Protein AF-A0A821PPP3-F1 (afdb_monomer)

Secondary structure (DSSP, 8-state):
-PPPEEEEEE-SSEEEEEEEETTEEEEPP-TTS-S-EE--EEE-SS-EEETHHHHHTTTTSGGGEE--GGGGTT--TT-HHHHHHTTT-SSEEEEETTEEEEEEEETTEEEEE-HHHHHHHHHHHHHHHHHHHHSS---EEEEEE-TT--HHHHHHHHHHHHHTT-EEEEEEEHHHHHHTTT-SS----------TT-SHHHHHHHHHHHHHHHHHHHTHHHHHHHHHHHHHHHHHHT--GGG----B--SGGGG-HHHHHHHHHHTTTPPPBPPS-HHHHHHHHHHHHHHHHTT---TTTTT--------HHHHHHHHHHHHHHHHHHHHHHHHHHHHHHHHHHTT--HHHHHHHHHHHHHHHT-SS--HHHHHHHHHHHHHHHHHHHHHHHHHHHHHHHHHHHHHHHHS--

Solvent-accessible surface area (backbone atoms only — not comparable to full-atom values): 23676 Å² total; per-residue (Å²): 129,88,80,58,54,35,42,34,40,68,42,56,66,40,26,34,35,30,37,74,54,96,92,40,81,44,72,47,51,43,98,84,72,37,62,60,39,40,41,23,41,20,44,39,68,86,52,75,34,58,20,61,66,14,54,74,42,29,88,83,41,37,46,29,32,48,57,56,59,65,77,53,61,77,49,46,35,85,35,69,66,49,59,52,52,57,75,74,47,70,36,49,72,42,77,55,97,54,34,49,26,44,42,30,53,43,58,90,35,83,44,75,40,47,58,38,59,55,50,18,53,52,50,39,52,46,47,52,46,48,28,69,73,72,73,49,87,63,46,37,30,35,39,33,39,67,79,79,62,49,72,68,38,54,46,43,52,46,56,14,25,53,79,58,56,30,44,59,80,41,80,42,29,46,71,60,54,52,52,66,73,75,58,91,80,90,85,79,86,87,77,87,86,87,64,94,84,72,52,72,65,61,55,50,52,52,52,51,53,50,52,53,52,51,52,49,62,76,42,41,70,63,57,52,55,56,51,56,55,53,55,48,52,31,59,76,67,71,49,59,76,85,74,56,89,79,51,80,58,70,45,79,76,58,69,40,64,68,57,47,48,53,50,23,60,73,51,77,63,49,78,69,50,84,58,66,62,45,85,49,49,62,54,49,54,51,51,53,53,49,39,55,75,71,65,63,78,55,80,92,55,70,83,67,81,86,82,84,85,78,57,71,68,55,56,58,51,52,51,47,54,51,51,53,29,51,50,33,44,51,53,39,52,51,49,46,54,56,47,51,56,59,46,71,76,39,99,63,60,74,68,57,61,51,50,49,49,51,49,52,57,48,56,78,71,49,94,80,74,52,42,67,56,35,52,49,52,37,54,54,49,50,53,56,48,51,61,47,51,57,50,51,56,56,48,51,58,50,51,53,53,49,53,51,54,55,53,54,66,73,70,70,125

Sequence (413 aa):
MERKAIGIDLGMVYSSVAVFQHGKVEVIPNEQSTRRTPSYVAFTNNERLIGDAAKNQAALNPTNTIFDAQRLLGRKFDDPSVQVDMRSWPFKVINDNGKPKFQVEYKRKIKCFTLEEIISMILAKMKDIAEAYVGEQISEAVITVPAYFNYSQCQAIKDACVFVGLNGLYIISGSTAAGLAIEEGVFEVKSTAGDIYLSGEDFDKRMVAHFVQEFIKLNDSLFYSTLETVERALRDARMDKTSIHEILFIGGSTRIPQIQKLLQDFFNGKELMKVISSDEAAVYGAAVQAAIQAGDKSEEIKDLLLLDVTPISLYKKEEKIQCDRIEAKNLLESYCFNMMEKINDTKSDDKININVKKTIDAIENILYATKEEFECKLRELETICSLAMMKIYHTEDRTEKISKALSDDITGE

Foldseek 3Di:
DPAFEKEWEPDQFWIWIWGCPPNDIDTFAAPVRHRIFTLKWFADLPDIDGTPRLVVCCVVRQQRMDGSLLLQQPAWCPPVVNVVVCVVGNYDWDHDPRGTWTWHQHNNDTDTHHSLQSLLVNVLSNQVSVCVVVVHHHQEYAYEDAPPDDPRSVVSPCSSSVVNNHRNVYYHHPVVVVVVVPDDDDDDDPDDDDDRNDDVVVVVVVVVVVVVVVVCVVCVVVLVVVVVVVVVVCVVVVHDLQPDDAAEDADPVCPPVSNVVVVCVVSVNPDHDDDDPNVCPVVVVVVLVVCVVVVPDDPVNPPDDDDDPDDVVVVVVVVVQVVLQVVLLVVLVVVLVVLVVVCVVQVFDPVLVVLSVVVVVVSVPDPDDGSVRSVVSSVVNCVVSVVRVVVVVVVVVVVVVVVVVVVVVVPPD

pLDDT: mean 83.82, std 12.08, range [40.91, 98.44]

Radius of gyration: 36.61 Å; Cα contacts (8 Å, |Δi|>4): 440; chains: 1; bounding box: 68×99×112 Å

Nearest PDB structures (foldseek):
  1atr-assembly1_A  TM=6.547E-01  e=1.082E-35  Bos taurus
  1nga-assembly1_A  TM=6.677E-01  e=3.832E-35  Bos taurus
  1nge-assembly1_A  TM=6.663E-01  e=1.357E-34  Bos taurus
  5aqf-assembly1_A  TM=6.505E-01  e=2.875E-35  Homo sapiens
  7odd-assembly1_A  TM=6.516E-01  e=2.875E-35  Bos taurus

Mean predicted aligned error: 14.94 Å

Structure (mmCIF, N/CA/C/O backbone):
data_AF-A0A821PPP3-F1
#
_entry.id   AF-A0A821PPP3-F1
#
loop_
_atom_site.group_PDB
_atom_site.id
_atom_site.type_symbol
_atom_site.label_atom_id
_atom_site.label_alt_id
_atom_site.label_comp_id
_atom_site.label_asym_id
_atom_site.label_entity_id
_atom_site.label_seq_id
_atom_site.pdbx_PDB_ins_code
_atom_site.Cartn_x
_atom_site.Cartn_y
_atom_site.Cartn_z
_atom_site.occupancy
_atom_site.B_iso_or_equiv
_atom_site.auth_seq_id
_atom_site.auth_comp_id
_atom_site.auth_asym_id
_atom_site.auth_atom_id
_atom_site.pdbx_PDB_model_num
ATOM 1 N N . MET A 1 1 ? -33.887 7.045 25.664 1.00 52.91 1 MET A N 1
ATOM 2 C CA . MET A 1 1 ? -33.455 6.019 24.695 1.00 52.91 1 MET A CA 1
ATOM 3 C C . MET A 1 1 ? -32.198 5.383 25.247 1.00 52.91 1 MET A C 1
ATOM 5 O O . MET A 1 1 ? -31.310 6.127 25.653 1.00 52.91 1 MET A O 1
ATOM 9 N N . GLU A 1 2 ? -32.153 4.055 25.340 1.00 63.00 2 GLU A N 1
ATOM 10 C CA . GLU A 1 2 ? -30.893 3.341 25.574 1.00 63.00 2 GLU A CA 1
ATOM 11 C C . GLU A 1 2 ? -29.913 3.711 24.460 1.00 63.00 2 GLU A C 1
ATOM 13 O O . GLU A 1 2 ? -30.269 3.680 23.283 1.00 63.00 2 GLU A O 1
ATOM 18 N N . ARG A 1 3 ? -28.699 4.127 24.825 1.00 69.69 3 ARG A N 1
ATOM 19 C CA . ARG A 1 3 ? -27.651 4.393 23.840 1.00 69.69 3 ARG A CA 1
ATOM 20 C C . ARG A 1 3 ? -27.110 3.052 23.363 1.00 69.69 3 ARG A C 1
ATOM 22 O O . ARG A 1 3 ? -26.612 2.280 24.179 1.00 69.69 3 ARG A O 1
ATOM 29 N N . LYS A 1 4 ? -27.202 2.774 22.063 1.00 83.88 4 LYS A N 1
ATOM 30 C CA . LYS A 1 4 ? -26.583 1.582 21.479 1.00 83.88 4 LYS A CA 1
ATOM 31 C C . LYS A 1 4 ? -25.068 1.760 21.434 1.00 83.88 4 LYS A C 1
ATOM 33 O O . LYS A 1 4 ? -24.574 2.807 21.016 1.00 83.88 4 LYS A O 1
ATOM 38 N N . ALA A 1 5 ? -24.359 0.726 21.871 1.00 90.94 5 ALA A N 1
ATOM 39 C CA . ALA A 1 5 ? -22.907 0.658 21.845 1.00 90.94 5 ALA A CA 1
ATOM 40 C C . ALA A 1 5 ? -22.439 -0.441 20.890 1.00 90.94 5 ALA A C 1
ATOM 42 O O . ALA A 1 5 ? -23.116 -1.457 20.718 1.00 90.94 5 ALA A O 1
ATOM 43 N N . ILE A 1 6 ? -21.266 -0.238 20.297 1.00 95.25 6 ILE A N 1
ATOM 44 C CA . ILE A 1 6 ? -20.608 -1.215 19.423 1.00 95.25 6 ILE A CA 1
ATOM 45 C C . ILE A 1 6 ? -19.240 -1.615 19.962 1.00 95.25 6 ILE A C 1
ATOM 47 O O . ILE A 1 6 ? -18.567 -0.836 20.636 1.00 95.25 6 ILE A O 1
ATOM 51 N N . GLY A 1 7 ? -18.823 -2.836 19.644 1.00 95.38 7 GLY A N 1
ATOM 52 C CA . GLY A 1 7 ? -17.448 -3.288 19.814 1.00 95.38 7 GLY A CA 1
ATOM 53 C C . GLY A 1 7 ? -16.711 -3.171 18.488 1.00 95.38 7 GLY A C 1
ATOM 54 O O . GLY A 1 7 ? -17.183 -3.702 17.484 1.00 95.38 7 GLY A O 1
ATOM 55 N N . ILE A 1 8 ? -15.570 -2.488 18.473 1.00 96.25 8 ILE A N 1
ATOM 56 C CA . ILE A 1 8 ? -14.709 -2.382 17.294 1.00 96.25 8 ILE A CA 1
ATOM 57 C C . ILE A 1 8 ? -13.384 -3.061 17.604 1.00 96.25 8 ILE A C 1
ATOM 59 O O . ILE A 1 8 ? -12.681 -2.668 18.536 1.00 96.25 8 ILE A O 1
ATOM 63 N N . ASP A 1 9 ? -13.033 -4.033 16.770 1.00 94.25 9 ASP A N 1
ATOM 64 C CA . ASP A 1 9 ? -11.684 -4.564 16.709 1.00 94.25 9 ASP A CA 1
ATOM 65 C C . ASP A 1 9 ? -10.851 -3.787 15.707 1.00 94.25 9 ASP A C 1
ATOM 67 O O . ASP A 1 9 ? -11.036 -3.932 14.502 1.00 94.25 9 ASP A O 1
ATOM 71 N N . LEU A 1 10 ? -9.970 -2.919 16.215 1.00 91.94 10 LEU A N 1
ATOM 72 C CA . LEU A 1 10 ? -9.084 -2.083 15.409 1.00 91.94 10 LEU A CA 1
ATOM 73 C C . LEU A 1 10 ? -7.761 -2.819 15.168 1.00 91.94 10 LEU A C 1
ATOM 75 O O . LEU A 1 10 ? -6.730 -2.520 15.777 1.00 91.94 10 LEU A O 1
ATOM 79 N N . GLY A 1 11 ? -7.786 -3.798 14.269 1.00 88.31 11 GLY A N 1
ATOM 80 C CA . GLY A 1 11 ? -6.591 -4.547 13.899 1.00 88.31 11 GLY A CA 1
ATOM 81 C C . GLY A 1 11 ? -5.695 -3.800 12.906 1.00 88.31 11 GLY A C 1
ATOM 82 O O . GLY A 1 11 ? -6.135 -2.922 12.157 1.00 88.31 11 GLY A O 1
ATOM 83 N N . MET A 1 12 ? -4.412 -4.184 12.878 1.00 84.88 12 MET A N 1
ATOM 84 C CA . MET A 1 12 ? -3.411 -3.593 11.977 1.00 84.88 12 MET A CA 1
ATOM 85 C C . MET A 1 12 ? -3.785 -3.754 10.500 1.00 84.88 12 MET A C 1
ATOM 87 O O . MET A 1 12 ? -3.773 -2.778 9.760 1.00 84.88 12 MET A O 1
ATOM 91 N N . VAL A 1 13 ? -4.154 -4.972 10.089 1.00 89.69 13 VAL A N 1
ATOM 92 C CA . VAL A 1 13 ? -4.454 -5.297 8.681 1.00 89.69 13 VAL A CA 1
ATOM 93 C C . VAL A 1 13 ? -5.956 -5.277 8.398 1.00 89.69 13 VAL A C 1
ATOM 95 O O . VAL A 1 13 ? -6.388 -4.836 7.335 1.00 89.69 13 VAL A O 1
ATOM 98 N N . TYR A 1 14 ? -6.763 -5.744 9.349 1.00 94.44 14 TYR A N 1
ATOM 99 C CA . TYR A 1 14 ? -8.218 -5.784 9.241 1.00 94.44 14 TYR A CA 1
ATOM 100 C C . TYR A 1 14 ? -8.845 -5.270 10.523 1.00 94.44 14 TYR A C 1
ATOM 102 O O . TYR A 1 14 ? -8.353 -5.563 11.608 1.00 94.44 14 TYR A O 1
ATOM 110 N N . SER A 1 15 ? -9.964 -4.578 10.374 1.00 95.69 15 SER A N 1
ATOM 111 C CA . SER A 1 15 ? -10.839 -4.178 11.462 1.00 95.69 15 SER A CA 1
ATOM 112 C C . SER A 1 15 ? -12.187 -4.883 11.352 1.00 95.69 15 SER A C 1
ATOM 114 O O . SER A 1 15 ? -12.639 -5.221 10.254 1.00 95.69 15 SER A O 1
ATOM 116 N N . SER A 1 16 ? -12.834 -5.113 12.488 1.00 96.81 16 SER A N 1
ATOM 117 C CA . SER A 1 16 ? -14.160 -5.735 12.554 1.00 96.81 16 SER A CA 1
ATOM 118 C C . SER A 1 16 ? -15.052 -4.941 13.495 1.00 96.81 16 SER A C 1
ATOM 120 O O . SER A 1 16 ? -14.565 -4.291 14.417 1.00 96.81 16 SER A O 1
ATOM 122 N N . VAL A 1 17 ? -16.363 -5.008 13.289 1.00 97.38 17 VAL A N 1
ATOM 123 C CA . VAL A 1 17 ? -17.332 -4.352 14.167 1.00 97.38 17 VAL A CA 1
ATOM 124 C C . VAL A 1 17 ? -18.446 -5.321 14.532 1.00 97.38 17 VAL A C 1
ATOM 126 O O . VAL A 1 17 ? -18.883 -6.134 13.716 1.00 97.38 17 VAL A O 1
ATOM 129 N N . ALA A 1 18 ? -18.867 -5.267 15.789 1.00 96.12 18 ALA A N 1
ATOM 130 C CA . ALA A 1 18 ? -19.895 -6.126 16.341 1.00 96.12 18 ALA A CA 1
ATOM 131 C C . ALA A 1 18 ? -20.857 -5.330 17.220 1.00 96.12 18 ALA A C 1
ATOM 133 O O . ALA A 1 18 ? -20.506 -4.299 17.800 1.00 96.12 18 ALA A O 1
ATOM 134 N N . VAL A 1 19 ? -22.072 -5.848 17.348 1.00 95.44 19 VAL A N 1
ATOM 135 C CA . VAL A 1 19 ? -23.101 -5.292 18.221 1.00 95.44 19 VAL A CA 1
ATOM 136 C C . VAL A 1 19 ? -23.714 -6.396 19.072 1.00 95.44 19 VAL A C 1
ATOM 138 O O . VAL A 1 19 ? -23.818 -7.543 18.639 1.00 95.44 19 VAL A O 1
ATOM 141 N N . PHE A 1 20 ? -24.102 -6.062 20.300 1.00 91.25 20 PHE A N 1
ATOM 142 C CA . PHE A 1 20 ? -24.845 -6.971 21.165 1.00 91.25 20 PHE A CA 1
ATOM 143 C C . PHE A 1 20 ? -26.332 -6.635 21.079 1.00 91.25 20 PHE A C 1
ATOM 145 O O . PHE A 1 20 ? -26.752 -5.565 21.520 1.00 91.25 20 PHE A O 1
ATOM 152 N N . GLN A 1 21 ? -27.126 -7.520 20.480 1.00 87.38 21 GLN A N 1
ATOM 153 C CA . GLN A 1 21 ? -28.572 -7.346 20.317 1.00 87.38 21 GLN A CA 1
ATOM 154 C C . GLN A 1 21 ? -29.269 -8.698 20.423 1.00 87.38 21 GLN A C 1
ATOM 156 O O . GLN A 1 21 ? -28.682 -9.737 20.134 1.00 87.38 21 GLN A O 1
ATOM 161 N N . HIS A 1 22 ? -30.529 -8.698 20.858 1.00 87.44 22 HIS A N 1
ATOM 162 C CA . HIS A 1 22 ? -31.327 -9.925 20.987 1.00 87.44 22 HIS A CA 1
ATOM 163 C C . HIS A 1 22 ? -30.653 -11.018 21.845 1.00 87.44 22 HIS A C 1
ATOM 165 O O . HIS A 1 22 ? -30.809 -12.207 21.579 1.00 87.44 22 HIS A O 1
ATOM 171 N N . GLY A 1 23 ? -29.878 -10.616 22.860 1.00 85.94 23 GLY A N 1
ATOM 172 C CA . GLY A 1 23 ? -29.188 -11.536 23.769 1.00 85.94 23 GLY A CA 1
ATOM 173 C C . GLY A 1 23 ? -27.967 -12.249 23.177 1.00 85.94 23 GLY A C 1
ATOM 174 O O . GLY A 1 23 ? -27.497 -13.212 23.772 1.00 85.94 23 GLY A O 1
ATOM 175 N N . LYS A 1 24 ? -27.449 -11.810 22.023 1.00 90.00 24 LYS A N 1
ATOM 176 C CA . LYS A 1 24 ? -26.264 -12.401 21.387 1.00 90.00 24 LYS A CA 1
ATOM 177 C C . LYS A 1 24 ? -25.357 -11.341 20.760 1.00 90.00 24 LYS A C 1
ATOM 179 O O . LYS A 1 24 ? -25.776 -10.221 20.471 1.00 90.00 24 LYS A O 1
ATOM 184 N N . VAL A 1 25 ? -24.105 -11.725 20.519 1.00 91.69 25 VAL A N 1
ATOM 185 C CA . VAL A 1 25 ? -23.151 -10.932 19.734 1.00 91.69 25 VAL A CA 1
ATOM 186 C C . VAL A 1 25 ? -23.384 -11.191 18.248 1.00 91.69 25 VAL A C 1
ATOM 188 O O . VAL A 1 25 ? -23.417 -12.339 17.804 1.00 91.69 25 VAL A O 1
ATOM 191 N N . GLU A 1 26 ? -23.492 -10.123 17.466 1.00 94.56 26 GLU A N 1
ATOM 192 C CA . GLU A 1 26 ? -23.562 -10.170 16.009 1.00 94.56 26 GLU A CA 1
ATOM 193 C C . GLU A 1 26 ? -22.363 -9.423 15.418 1.00 94.56 26 GLU A C 1
ATOM 195 O O . GLU A 1 26 ? -22.232 -8.210 15.578 1.00 94.56 26 GLU A O 1
ATOM 200 N N . VAL A 1 27 ? -21.471 -10.152 14.738 1.00 96.19 27 VAL A N 1
ATOM 201 C CA . VAL A 1 27 ? -20.376 -9.549 13.963 1.00 96.19 27 VAL A CA 1
ATOM 202 C C . VAL A 1 27 ? -20.931 -9.096 12.619 1.00 96.19 27 VAL A C 1
ATOM 204 O O . VAL A 1 27 ? -21.433 -9.915 11.840 1.00 96.19 27 VAL A O 1
ATOM 207 N N . ILE A 1 28 ? -20.831 -7.797 12.361 1.00 97.50 28 ILE A N 1
ATOM 208 C CA . ILE A 1 28 ? -21.528 -7.129 11.269 1.00 97.50 28 ILE A CA 1
ATOM 209 C C . ILE A 1 28 ? -20.729 -7.318 9.971 1.00 97.50 28 ILE A C 1
ATOM 211 O O . ILE A 1 28 ? -19.536 -6.996 9.933 1.00 97.50 28 ILE A O 1
ATOM 215 N N . PRO A 1 29 ? -21.337 -7.863 8.903 1.00 96.44 29 PRO A N 1
ATOM 216 C CA . PRO A 1 29 ? -20.693 -7.918 7.601 1.00 96.44 29 PRO A CA 1
ATOM 217 C C . PRO A 1 29 ? -20.600 -6.519 6.977 1.00 96.44 29 PRO A C 1
ATOM 219 O O . PRO A 1 29 ? -21.502 -5.698 7.122 1.00 96.44 29 PRO A O 1
ATOM 222 N N . ASN A 1 30 ? -19.518 -6.261 6.251 1.00 93.69 30 ASN A N 1
ATOM 223 C CA . ASN A 1 30 ? -19.347 -5.053 5.455 1.00 93.69 30 ASN A CA 1
ATOM 224 C C . ASN A 1 30 ? -20.109 -5.133 4.119 1.00 93.69 30 ASN A C 1
ATOM 226 O O . ASN A 1 30 ? -20.788 -6.118 3.828 1.00 93.69 30 ASN A O 1
ATOM 230 N N . GLU A 1 31 ? -19.973 -4.112 3.272 1.00 92.00 31 GLU A N 1
ATOM 231 C CA . GLU A 1 31 ? -20.638 -4.033 1.965 1.00 92.00 31 GLU A CA 1
ATOM 232 C C . GLU A 1 31 ? -20.279 -5.177 0.995 1.00 92.00 31 GLU A C 1
ATOM 234 O O . GLU A 1 31 ? -21.025 -5.436 0.056 1.00 92.00 31 GLU A O 1
ATOM 239 N N . GLN A 1 32 ? -19.167 -5.885 1.228 1.00 91.81 32 GLN A N 1
ATOM 240 C CA . GLN A 1 32 ? -18.752 -7.074 0.473 1.00 91.81 32 GLN A CA 1
ATOM 241 C C . GLN A 1 32 ? -19.236 -8.381 1.122 1.00 91.81 32 GLN A C 1
ATOM 243 O O . GLN A 1 32 ? -18.797 -9.468 0.755 1.00 91.81 32 GL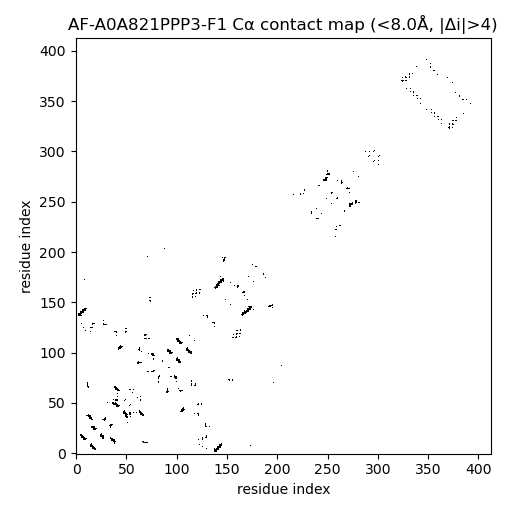N A O 1
ATOM 248 N N . SER A 1 33 ? -20.138 -8.299 2.105 1.00 93.44 33 SER A N 1
ATOM 249 C CA . SER A 1 33 ? -20.645 -9.437 2.885 1.00 93.44 33 SER A CA 1
ATOM 250 C C . SER A 1 33 ? -19.569 -10.187 3.683 1.00 93.44 33 SER A C 1
ATOM 252 O O . SER A 1 33 ? -19.775 -11.329 4.100 1.00 93.44 33 SER A O 1
ATOM 254 N N . THR A 1 34 ? -18.419 -9.556 3.938 1.00 94.25 34 THR A N 1
ATOM 255 C CA . THR A 1 34 ? -17.350 -10.136 4.759 1.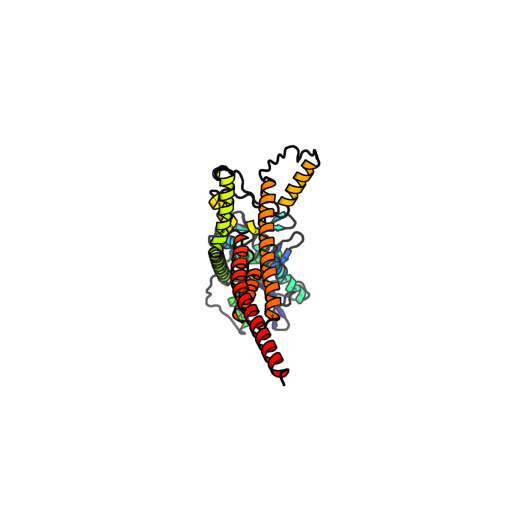00 94.25 34 THR A CA 1
ATOM 256 C C . THR A 1 34 ? -17.356 -9.524 6.155 1.00 94.25 34 THR A C 1
ATOM 258 O O . THR A 1 34 ? -17.698 -8.363 6.338 1.00 94.25 34 THR A O 1
ATOM 261 N N . ARG A 1 35 ? -16.961 -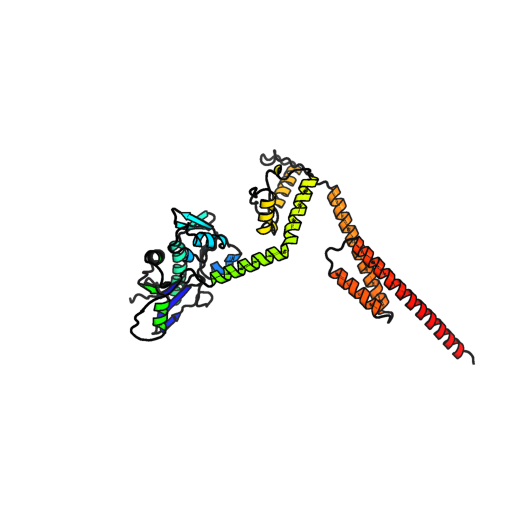10.290 7.174 1.00 95.12 35 ARG A N 1
ATOM 262 C CA . ARG A 1 35 ? -16.948 -9.828 8.578 1.00 95.12 35 ARG A CA 1
ATOM 263 C C . ARG A 1 35 ? -15.666 -9.096 8.989 1.00 95.12 35 ARG A C 1
ATOM 265 O O . ARG A 1 35 ? -15.467 -8.838 10.168 1.00 95.12 35 ARG A O 1
ATOM 272 N N . ARG A 1 36 ? -14.771 -8.828 8.037 1.00 95.94 36 ARG A N 1
ATOM 273 C CA . ARG A 1 36 ? -13.475 -8.182 8.266 1.00 95.94 36 ARG A CA 1
ATOM 274 C C . ARG A 1 36 ? -13.255 -7.154 7.176 1.00 95.94 36 ARG A C 1
ATOM 276 O O . ARG A 1 36 ? -13.198 -7.514 6.010 1.00 95.94 36 ARG A O 1
ATOM 283 N N . THR A 1 37 ? -13.069 -5.904 7.562 1.00 97.56 37 THR A N 1
ATOM 284 C CA . THR A 1 37 ? -12.814 -4.805 6.634 1.00 97.56 37 THR A CA 1
ATOM 285 C C . THR A 1 37 ? -11.326 -4.467 6.649 1.00 97.56 37 THR A C 1
ATOM 287 O O . THR A 1 37 ? -10.776 -4.288 7.734 1.00 97.56 37 THR A O 1
ATOM 290 N N . PRO A 1 38 ? -10.641 -4.369 5.499 1.00 97.19 38 PRO A N 1
ATOM 291 C CA . PRO A 1 38 ? -9.238 -3.961 5.464 1.00 97.19 38 PRO A CA 1
ATOM 292 C C . PRO A 1 38 ? -8.996 -2.608 6.152 1.00 97.19 38 PRO A C 1
ATOM 294 O O . PRO A 1 38 ? -9.734 -1.651 5.935 1.00 97.19 38 PRO A O 1
ATOM 297 N N . SER A 1 39 ? -7.921 -2.486 6.923 1.00 96.69 39 SER A N 1
ATOM 298 C CA . SER A 1 39 ? -7.482 -1.228 7.549 1.00 96.69 39 SER A CA 1
ATOM 299 C C . SER A 1 39 ? -6.713 -0.351 6.543 1.00 96.69 39 SER A C 1
ATOM 301 O O . SER A 1 39 ? -5.562 0.016 6.763 1.00 96.69 39 SER A O 1
ATOM 303 N N . TYR A 1 40 ? -7.341 -0.067 5.397 1.00 98.06 40 TYR A N 1
ATOM 304 C CA . TYR A 1 40 ? -6.766 0.678 4.270 1.00 98.06 40 TYR A CA 1
ATOM 305 C C . TYR A 1 40 ? -7.504 2.001 4.070 1.00 98.06 40 TYR A C 1
ATOM 307 O O . TYR A 1 40 ? -8.734 2.044 4.144 1.00 98.06 40 TYR A O 1
ATOM 315 N N . VAL A 1 41 ? -6.761 3.060 3.745 1.00 98.44 41 VAL A N 1
ATOM 316 C CA . VAL A 1 41 ? -7.299 4.382 3.396 1.00 98.44 41 VAL A CA 1
ATOM 317 C C . VAL A 1 41 ? -6.614 4.884 2.132 1.00 98.44 41 VAL A C 1
ATOM 319 O O . VAL A 1 41 ? -5.403 5.080 2.120 1.00 98.44 41 VAL A O 1
ATOM 322 N N . ALA A 1 42 ? -7.376 5.120 1.068 1.00 98.25 42 ALA A N 1
ATOM 323 C CA . ALA A 1 42 ? -6.857 5.646 -0.187 1.00 98.25 42 ALA A CA 1
ATOM 324 C C . ALA A 1 42 ? -7.428 7.025 -0.510 1.00 98.25 42 ALA A C 1
ATOM 326 O O . ALA A 1 42 ? -8.593 7.325 -0.241 1.00 98.25 42 ALA A O 1
ATOM 327 N N . PHE A 1 43 ? -6.599 7.855 -1.132 1.00 97.44 43 PHE A N 1
ATOM 328 C CA . PHE A 1 43 ? -6.944 9.207 -1.542 1.00 97.44 43 PHE A CA 1
ATOM 329 C C . PHE A 1 43 ? -6.908 9.297 -3.062 1.00 97.44 43 PHE A C 1
ATOM 331 O O . PHE A 1 43 ? -5.918 8.945 -3.701 1.00 97.44 43 PHE A O 1
ATOM 338 N N . THR A 1 44 ? -8.009 9.771 -3.639 1.00 90.50 44 THR A N 1
ATOM 339 C CA . THR A 1 44 ? -8.136 10.010 -5.079 1.00 90.50 44 THR A CA 1
ATOM 340 C C . THR A 1 44 ? -8.348 11.501 -5.348 1.00 90.50 44 THR A C 1
ATOM 342 O O . THR A 1 44 ? -8.430 12.329 -4.437 1.00 90.50 44 THR A O 1
ATOM 345 N N . ASN A 1 45 ? -8.489 11.885 -6.614 1.00 88.19 45 ASN A N 1
ATOM 346 C CA . ASN A 1 45 ? -8.820 13.268 -6.956 1.00 88.19 45 ASN A CA 1
ATOM 347 C C . ASN A 1 45 ? -10.220 13.700 -6.497 1.00 88.19 45 ASN A C 1
ATOM 349 O O . ASN A 1 45 ? -10.445 14.895 -6.312 1.00 88.19 45 ASN A O 1
ATOM 353 N N . ASN A 1 46 ? -11.134 12.754 -6.279 1.00 88.12 46 ASN A N 1
ATOM 354 C CA . ASN A 1 46 ? -12.541 13.053 -6.020 1.00 88.12 46 ASN A CA 1
ATOM 355 C C . ASN A 1 46 ? -12.937 12.712 -4.583 1.00 88.12 46 ASN A C 1
ATOM 357 O O . ASN A 1 46 ? -13.576 13.517 -3.900 1.00 88.12 46 ASN A O 1
ATOM 361 N N . GLU A 1 47 ? -12.509 11.546 -4.109 1.00 91.50 47 GLU A N 1
ATOM 362 C CA . GLU A 1 47 ? -13.000 10.945 -2.874 1.00 91.50 47 GLU A CA 1
ATOM 363 C C . GLU A 1 47 ? -11.908 10.234 -2.070 1.00 91.50 47 GLU A C 1
ATOM 365 O O . GLU A 1 47 ? -10.786 10.008 -2.540 1.00 91.50 47 GLU A O 1
ATOM 370 N N . ARG A 1 48 ? -12.264 9.895 -0.831 1.00 95.38 48 ARG A N 1
ATOM 371 C CA . ARG A 1 48 ? -11.493 9.001 0.029 1.00 95.38 48 ARG A CA 1
ATOM 372 C C . ARG A 1 48 ? -12.163 7.641 0.008 1.00 95.38 48 ARG A C 1
ATOM 374 O O . ARG A 1 48 ? -13.363 7.559 0.245 1.00 95.38 48 ARG A O 1
ATOM 381 N N . LEU A 1 49 ? -11.377 6.606 -0.227 1.00 97.19 49 LEU A N 1
ATOM 382 C CA . LEU A 1 49 ? -11.821 5.223 -0.154 1.00 97.19 49 LEU A CA 1
ATOM 383 C C . LEU A 1 49 ? -11.285 4.628 1.143 1.00 97.19 49 LEU A C 1
ATOM 385 O O . LEU A 1 49 ? -10.157 4.921 1.539 1.00 97.19 49 LEU A O 1
ATOM 389 N N . ILE A 1 50 ? -12.082 3.803 1.811 1.00 98.06 50 ILE A N 1
ATOM 390 C CA . ILE A 1 50 ? -11.706 3.143 3.065 1.00 98.06 50 ILE A CA 1
ATOM 391 C C . ILE A 1 50 ? -12.149 1.683 2.971 1.00 98.06 50 ILE A C 1
ATOM 393 O O . ILE A 1 50 ? -13.200 1.398 2.395 1.00 98.06 50 ILE A O 1
ATOM 397 N N . GLY A 1 51 ? -11.369 0.754 3.520 1.00 97.62 51 GLY A N 1
ATOM 398 C CA . GLY A 1 51 ? -11.727 -0.664 3.502 1.00 97.62 51 GLY A CA 1
ATOM 399 C C . GLY A 1 51 ? -11.408 -1.351 2.179 1.00 97.62 51 GLY A C 1
ATOM 400 O O . GLY A 1 51 ? -10.367 -1.104 1.566 1.00 97.62 51 GLY A O 1
ATOM 401 N N . ASP A 1 52 ? -12.314 -2.219 1.730 1.00 97.00 52 ASP A N 1
ATOM 402 C CA . ASP A 1 52 ? -12.138 -3.010 0.508 1.00 97.00 52 ASP A CA 1
ATOM 403 C C . ASP A 1 52 ? -11.935 -2.134 -0.729 1.00 97.00 52 ASP A C 1
ATOM 405 O O . ASP A 1 52 ? -11.062 -2.416 -1.547 1.00 97.00 52 ASP A O 1
ATOM 409 N N . ALA A 1 53 ? -12.655 -1.013 -0.830 1.00 96.06 53 ALA A N 1
ATOM 410 C CA . ALA A 1 53 ? -12.491 -0.073 -1.935 1.00 96.06 53 ALA A CA 1
ATOM 411 C C . ALA A 1 53 ? -11.060 0.490 -2.015 1.00 96.06 53 ALA A C 1
ATOM 413 O O . ALA A 1 53 ? -10.496 0.577 -3.104 1.00 96.06 53 ALA A O 1
ATOM 414 N N . ALA A 1 54 ? -10.445 0.819 -0.873 1.00 97.75 54 ALA A N 1
ATOM 415 C CA . ALA A 1 54 ? -9.059 1.282 -0.821 1.00 97.75 54 ALA A CA 1
ATOM 416 C C . ALA A 1 54 ? -8.072 0.157 -1.155 1.00 97.75 54 ALA A C 1
ATOM 418 O O . ALA A 1 54 ? -7.139 0.362 -1.931 1.00 97.75 54 ALA A O 1
ATOM 419 N N . LYS A 1 55 ? -8.294 -1.047 -0.617 1.00 96.50 55 LYS A N 1
ATOM 420 C CA . LYS A 1 55 ? -7.441 -2.210 -0.880 1.00 96.50 55 LYS A CA 1
ATOM 421 C C . LYS A 1 55 ? -7.439 -2.602 -2.362 1.00 96.50 55 LYS A C 1
ATOM 423 O O . LYS A 1 55 ? -6.373 -2.825 -2.929 1.00 96.50 55 LYS A O 1
ATOM 428 N N . ASN A 1 56 ? -8.604 -2.623 -3.008 1.00 95.56 56 ASN A N 1
ATOM 429 C CA . ASN A 1 56 ? -8.760 -3.066 -4.397 1.00 95.56 56 ASN A CA 1
ATOM 430 C C . ASN A 1 56 ? -7.993 -2.199 -5.406 1.00 95.56 56 ASN A C 1
ATOM 432 O O . ASN A 1 56 ? -7.532 -2.705 -6.425 1.00 95.56 56 ASN A O 1
ATOM 436 N N . GLN A 1 57 ? -7.817 -0.906 -5.121 1.00 93.88 57 GLN A N 1
ATOM 437 C CA . GLN A 1 57 ? -7.080 0.015 -5.993 1.00 93.88 57 GLN A CA 1
ATOM 438 C C . GLN A 1 57 ? -5.618 0.241 -5.577 1.00 93.88 57 GLN A C 1
ATOM 440 O O . GLN A 1 57 ? -4.919 1.013 -6.232 1.00 93.88 57 GLN A O 1
ATOM 445 N N . ALA A 1 58 ? -5.130 -0.425 -4.523 1.00 94.50 58 ALA A N 1
ATOM 446 C CA . ALA A 1 58 ? -3.804 -0.165 -3.957 1.00 94.50 58 ALA A CA 1
ATOM 447 C C . ALA A 1 58 ? -2.670 -0.340 -4.982 1.00 94.50 58 ALA A C 1
ATOM 449 O O . ALA A 1 58 ? -1.715 0.430 -4.976 1.00 94.50 58 ALA A O 1
ATOM 450 N N . ALA A 1 59 ? -2.798 -1.299 -5.904 1.00 90.69 59 ALA A N 1
ATOM 451 C CA . ALA A 1 59 ? -1.817 -1.521 -6.968 1.00 90.69 59 ALA A CA 1
ATOM 45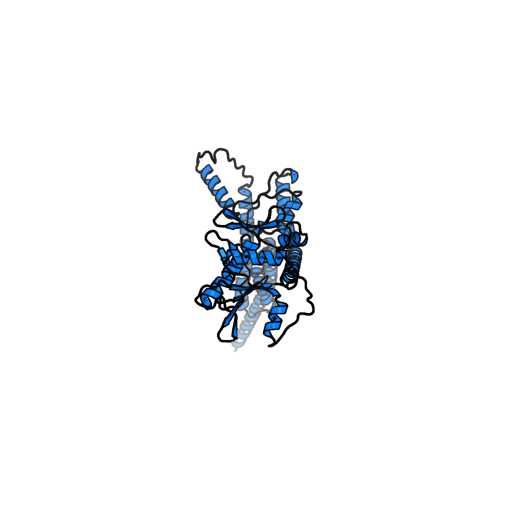2 C C . ALA A 1 59 ? -1.801 -0.405 -8.033 1.00 90.69 59 ALA A C 1
ATOM 454 O O . ALA A 1 59 ? -0.760 -0.141 -8.628 1.00 90.69 59 ALA A O 1
ATOM 455 N N . LEU A 1 60 ? -2.940 0.258 -8.268 1.00 90.81 60 LEU A N 1
ATOM 456 C CA . LEU A 1 60 ? -3.087 1.323 -9.270 1.00 90.81 60 LEU A CA 1
ATOM 457 C C . LEU A 1 60 ? -2.762 2.713 -8.706 1.00 90.81 60 LEU A C 1
ATOM 459 O O . LEU A 1 60 ? -2.397 3.614 -9.455 1.00 90.81 60 LEU A O 1
ATOM 463 N N . ASN A 1 61 ? -2.883 2.892 -7.390 1.00 93.38 61 ASN A N 1
ATOM 464 C CA . ASN A 1 61 ? -2.642 4.157 -6.696 1.00 93.38 61 ASN A CA 1
ATOM 465 C C . ASN A 1 61 ? -1.783 3.958 -5.429 1.00 93.38 61 ASN A C 1
ATOM 467 O O . ASN A 1 61 ? -2.197 4.309 -4.317 1.00 93.38 61 ASN A O 1
ATOM 471 N N . PRO A 1 62 ? -0.584 3.368 -5.554 1.00 94.56 62 PRO A N 1
ATOM 472 C CA . PRO A 1 62 ? 0.170 2.876 -4.402 1.00 94.56 62 PRO A CA 1
ATOM 473 C C . PRO A 1 62 ? 0.695 4.010 -3.508 1.00 94.56 62 PRO A C 1
ATOM 475 O O . PRO A 1 62 ? 0.702 3.883 -2.287 1.00 94.56 62 PRO A O 1
ATOM 478 N N . THR A 1 63 ? 1.055 5.162 -4.081 1.00 95.75 63 THR A N 1
ATOM 479 C CA . THR A 1 63 ? 1.612 6.302 -3.330 1.00 95.75 63 THR A CA 1
ATOM 480 C C . THR A 1 63 ? 0.581 7.057 -2.492 1.00 95.75 63 THR A C 1
ATOM 482 O O . THR A 1 63 ? 0.965 7.779 -1.575 1.00 95.75 63 THR A O 1
ATOM 485 N N . ASN A 1 64 ? -0.714 6.904 -2.793 1.00 97.31 64 ASN A N 1
ATOM 486 C CA . ASN A 1 64 ? -1.814 7.565 -2.081 1.00 97.31 64 ASN A CA 1
ATOM 487 C C . ASN A 1 64 ? -2.733 6.567 -1.363 1.00 97.31 64 ASN A C 1
ATOM 489 O O . ASN A 1 64 ? -3.864 6.912 -1.021 1.00 97.31 64 ASN A O 1
ATOM 493 N N . THR A 1 65 ? -2.260 5.339 -1.141 1.00 98.12 65 THR A N 1
ATOM 494 C CA . THR A 1 65 ? -2.992 4.291 -0.423 1.00 98.12 65 THR A CA 1
ATOM 495 C C . THR A 1 65 ? -2.231 3.899 0.825 1.00 98.12 65 THR A C 1
ATOM 497 O O . THR A 1 65 ? -1.183 3.274 0.743 1.00 98.12 65 THR A O 1
ATOM 500 N N . ILE A 1 66 ? -2.770 4.266 1.979 1.00 98.06 66 ILE A N 1
ATOM 501 C CA . ILE A 1 66 ? -2.172 4.031 3.286 1.00 98.06 66 ILE A CA 1
ATOM 502 C C . ILE A 1 66 ? -2.716 2.722 3.857 1.00 98.06 66 ILE A C 1
ATOM 504 O O . ILE A 1 66 ? -3.927 2.500 3.893 1.00 98.06 66 ILE A O 1
ATOM 508 N N . PHE A 1 67 ? -1.803 1.889 4.336 1.00 95.56 67 PHE A N 1
ATOM 509 C CA . PHE A 1 67 ? -2.042 0.667 5.101 1.00 95.56 67 PHE A CA 1
ATOM 510 C C . PHE A 1 67 ? -0.952 0.548 6.173 1.00 95.56 67 PHE A C 1
ATOM 512 O O . PHE A 1 67 ? -0.028 1.362 6.192 1.00 95.56 67 PHE A O 1
ATOM 519 N N . ASP A 1 68 ? -1.082 -0.402 7.103 1.00 92.81 68 ASP A N 1
ATOM 520 C CA . ASP A 1 68 ? -0.168 -0.566 8.248 1.00 92.81 68 ASP A CA 1
ATOM 521 C C . ASP A 1 68 ? 0.016 0.697 9.106 1.00 92.81 68 ASP A C 1
ATOM 523 O O . ASP A 1 68 ? 1.008 0.838 9.826 1.00 92.81 68 ASP A O 1
ATOM 527 N N . ALA A 1 69 ? -0.930 1.638 9.058 1.00 93.00 69 ALA A N 1
ATOM 528 C CA . ALA A 1 69 ? -0.764 2.942 9.692 1.00 93.00 69 ALA A CA 1
ATOM 529 C C . ALA A 1 69 ? -0.475 2.805 11.196 1.00 93.00 69 ALA A C 1
ATOM 531 O O . ALA A 1 69 ? 0.380 3.503 11.745 1.00 93.00 69 ALA A O 1
ATOM 532 N N . GLN A 1 70 ? -1.130 1.841 11.850 1.00 89.88 70 GLN A N 1
ATOM 533 C CA . GLN A 1 70 ? -0.985 1.536 13.271 1.00 89.88 70 GLN A CA 1
ATOM 534 C C . GLN A 1 70 ? 0.453 1.173 13.686 1.00 89.88 70 GLN A C 1
ATOM 536 O O . GLN A 1 70 ? 0.766 1.277 14.870 1.00 89.88 70 GLN A O 1
ATOM 541 N N . ARG A 1 71 ? 1.358 0.817 12.759 1.00 89.69 71 ARG A N 1
ATOM 542 C CA . ARG A 1 71 ? 2.784 0.599 13.084 1.00 89.69 71 ARG A CA 1
ATOM 543 C C . ARG A 1 71 ? 3.490 1.870 13.558 1.00 89.69 71 ARG A C 1
ATOM 545 O O . ARG A 1 71 ? 4.478 1.790 14.287 1.00 89.69 71 ARG A O 1
ATOM 552 N N . LEU A 1 72 ? 2.957 3.042 13.210 1.00 92.00 72 LEU A N 1
ATOM 553 C CA . LEU A 1 72 ? 3.469 4.339 13.660 1.00 92.00 72 LEU A CA 1
ATOM 554 C C . LEU A 1 72 ? 2.952 4.752 15.049 1.00 92.00 72 LEU A C 1
ATOM 556 O O . LEU A 1 72 ? 3.358 5.793 15.569 1.00 92.00 72 LEU A O 1
ATOM 560 N N . LEU A 1 73 ? 2.059 3.972 15.668 1.00 89.19 73 LEU A N 1
ATOM 561 C CA . LEU A 1 73 ? 1.382 4.375 16.898 1.00 89.19 73 LEU A CA 1
ATOM 562 C C . LEU A 1 73 ? 2.350 4.512 18.075 1.00 89.19 73 LEU A C 1
ATOM 564 O O . LEU A 1 73 ? 2.971 3.550 18.524 1.00 89.19 73 LEU A O 1
ATOM 568 N N . GLY A 1 74 ? 2.441 5.731 18.612 1.00 85.62 74 GLY A N 1
ATOM 569 C CA . GLY A 1 74 ? 3.336 6.063 19.722 1.00 85.62 74 GLY A CA 1
ATOM 570 C C . GLY A 1 74 ? 4.818 6.140 19.340 1.00 85.62 74 GLY A C 1
ATOM 571 O O . GLY A 1 74 ? 5.655 6.262 20.234 1.00 85.62 74 GLY A O 1
ATOM 572 N N . ARG A 1 75 ? 5.160 6.084 18.045 1.00 90.06 75 ARG A N 1
ATOM 573 C CA . ARG A 1 75 ? 6.546 6.174 17.572 1.00 90.06 75 ARG A CA 1
ATOM 574 C C . ARG A 1 75 ? 6.907 7.575 17.090 1.00 90.06 75 ARG A C 1
ATOM 576 O O . ARG A 1 75 ? 6.070 8.345 16.621 1.00 90.06 75 ARG A O 1
ATOM 583 N N . LYS A 1 76 ? 8.194 7.896 17.209 1.00 94.25 76 LYS A N 1
ATOM 584 C CA . LYS A 1 76 ? 8.792 9.097 16.616 1.00 94.25 76 LYS A CA 1
ATOM 585 C C . LYS A 1 76 ? 9.230 8.800 15.189 1.00 94.25 76 LYS A C 1
ATOM 587 O O . LYS A 1 76 ? 9.501 7.650 14.857 1.00 94.25 76 LYS A O 1
ATOM 592 N N . PHE A 1 77 ? 9.340 9.840 14.369 1.00 96.31 77 PHE A N 1
ATOM 593 C CA . PHE A 1 77 ? 9.787 9.701 12.986 1.00 96.31 77 PHE A CA 1
ATOM 594 C C . PHE A 1 77 ? 11.168 9.029 12.903 1.00 96.31 77 PHE A C 1
ATOM 596 O O . PHE A 1 77 ? 11.346 8.102 12.123 1.00 96.31 77 PHE A O 1
ATOM 603 N N . ASP A 1 78 ? 12.108 9.422 13.767 1.00 96.38 78 ASP A N 1
ATOM 604 C CA . ASP A 1 78 ? 13.489 8.912 13.761 1.00 96.38 78 ASP A CA 1
ATOM 605 C C . ASP A 1 78 ? 13.657 7.529 14.426 1.00 96.38 78 ASP A C 1
ATOM 607 O O . ASP A 1 78 ? 14.780 7.053 14.594 1.00 96.38 78 ASP A O 1
ATOM 611 N N . ASP A 1 79 ? 12.569 6.872 14.842 1.00 94.56 79 ASP A N 1
ATOM 612 C CA . ASP A 1 79 ? 12.637 5.521 15.402 1.00 94.56 79 ASP A CA 1
ATOM 613 C C . ASP A 1 79 ? 13.218 4.543 14.355 1.00 94.56 79 ASP A C 1
ATOM 615 O O . ASP A 1 79 ? 12.703 4.484 13.234 1.00 94.56 79 ASP A O 1
ATOM 619 N N . PRO A 1 80 ? 14.257 3.746 14.686 1.00 94.06 80 PRO A N 1
ATOM 620 C CA . PRO A 1 80 ? 14.884 2.834 13.730 1.00 94.06 80 PRO A CA 1
ATOM 621 C C . PRO A 1 80 ? 13.905 1.884 13.035 1.00 94.06 80 PRO A C 1
ATOM 623 O O . PRO A 1 80 ? 14.072 1.590 11.855 1.00 94.06 80 PRO A O 1
ATOM 626 N N . SER A 1 81 ? 12.869 1.422 13.738 1.00 89.56 81 SER A N 1
ATOM 627 C CA . SER A 1 81 ? 11.849 0.544 13.154 1.00 89.56 81 SER A CA 1
ATOM 628 C C . SER A 1 81 ? 10.959 1.274 12.145 1.00 89.56 81 SER A C 1
ATOM 630 O O . SER A 1 81 ? 10.683 0.729 11.081 1.00 89.56 81 SER A O 1
ATOM 632 N N . VAL A 1 82 ? 10.601 2.537 12.410 1.00 93.19 82 VAL A N 1
ATOM 633 C CA . VAL A 1 82 ? 9.857 3.387 11.465 1.00 93.19 82 VAL A CA 1
ATOM 634 C C . VAL A 1 82 ? 10.688 3.612 10.206 1.00 93.19 82 VAL A C 1
ATOM 636 O O . VAL A 1 82 ? 10.182 3.474 9.095 1.00 93.19 82 VAL A O 1
ATOM 639 N N . GLN A 1 83 ? 11.986 3.873 10.366 1.00 94.81 83 GLN A N 1
ATOM 640 C CA . GLN A 1 83 ? 12.917 4.045 9.247 1.00 94.81 83 GLN A CA 1
ATOM 641 C C . GLN A 1 83 ? 13.109 2.771 8.412 1.00 94.81 83 GLN A C 1
ATOM 643 O O . GLN A 1 83 ? 13.458 2.856 7.234 1.00 94.81 83 GLN A O 1
ATOM 648 N N . VAL A 1 84 ? 12.926 1.588 9.002 1.00 90.06 84 VAL A N 1
ATOM 649 C CA . VAL A 1 84 ? 12.922 0.313 8.272 1.00 90.06 84 VAL A CA 1
ATOM 650 C C . VAL A 1 84 ? 11.598 0.135 7.532 1.00 90.06 84 VAL A C 1
ATOM 652 O O . VAL A 1 84 ? 11.610 -0.123 6.329 1.00 90.06 84 VAL A O 1
ATOM 655 N N . ASP A 1 85 ? 10.474 0.349 8.210 1.00 90.81 85 ASP A N 1
ATOM 656 C CA . ASP A 1 85 ? 9.132 0.180 7.647 1.00 90.81 85 ASP A CA 1
ATOM 657 C C . ASP A 1 85 ? 8.880 1.092 6.446 1.00 90.81 85 ASP A C 1
ATOM 659 O O . ASP A 1 85 ? 8.398 0.636 5.405 1.00 90.81 85 ASP A O 1
ATOM 663 N N . MET A 1 86 ? 9.313 2.352 6.537 1.00 93.94 86 MET A N 1
ATOM 664 C CA . MET A 1 86 ? 9.211 3.338 5.460 1.00 93.94 86 MET A CA 1
ATOM 665 C C . MET A 1 86 ? 9.902 2.916 4.159 1.00 93.94 86 MET A C 1
ATOM 667 O O . MET A 1 86 ? 9.538 3.418 3.101 1.00 93.94 86 MET A O 1
ATOM 671 N N . ARG A 1 87 ? 10.878 1.998 4.198 1.00 89.06 87 ARG A N 1
ATOM 672 C CA . ARG A 1 87 ? 11.531 1.485 2.978 1.00 89.06 87 ARG A CA 1
ATOM 673 C C . ARG A 1 87 ? 10.654 0.500 2.215 1.00 89.06 87 ARG A C 1
ATOM 675 O O . ARG A 1 87 ? 10.881 0.287 1.030 1.00 89.06 87 ARG A O 1
ATOM 682 N N . SER A 1 88 ? 9.709 -0.132 2.908 1.00 86.25 88 SER A N 1
ATOM 683 C CA . SER A 1 88 ? 8.787 -1.112 2.329 1.00 86.25 88 SER A CA 1
ATOM 684 C C . SER A 1 88 ? 7.481 -0.485 1.845 1.00 86.25 88 SER A C 1
ATOM 686 O O . SER A 1 88 ? 6.812 -1.054 0.986 1.00 86.25 88 SER A O 1
ATOM 688 N N . TRP A 1 89 ? 7.116 0.687 2.369 1.00 93.12 89 TRP A N 1
ATOM 689 C CA . TRP A 1 89 ? 5.867 1.337 2.005 1.00 93.12 89 TRP A CA 1
ATOM 690 C C . TRP A 1 89 ? 5.968 2.109 0.686 1.00 93.12 89 TRP A C 1
ATOM 692 O O . TRP A 1 89 ? 6.941 2.829 0.457 1.00 93.12 89 TRP A O 1
ATOM 702 N N . PRO A 1 90 ? 4.939 2.024 -0.175 1.00 93.62 90 PRO A N 1
ATOM 703 C CA . PRO A 1 90 ? 4.903 2.777 -1.423 1.00 93.62 90 PRO A CA 1
ATOM 704 C C . PRO A 1 90 ? 4.484 4.243 -1.240 1.00 93.62 90 PRO A C 1
ATOM 706 O O . PRO A 1 90 ? 4.650 5.052 -2.151 1.00 93.62 90 PRO A O 1
ATOM 709 N N . PHE A 1 91 ? 3.906 4.591 -0.091 1.00 96.25 91 PHE A N 1
ATOM 710 C CA . PHE A 1 91 ? 3.449 5.936 0.241 1.00 96.25 91 PHE A CA 1
ATOM 711 C C . PHE A 1 91 ? 4.488 6.695 1.067 1.00 96.25 91 PHE A C 1
ATOM 713 O O . PHE A 1 91 ? 5.338 6.120 1.746 1.00 96.25 91 PHE A O 1
ATOM 720 N N . LYS A 1 92 ? 4.410 8.026 1.025 1.00 96.56 92 LYS A N 1
ATOM 721 C CA . LYS A 1 92 ? 5.401 8.889 1.666 1.00 96.56 92 LYS A CA 1
ATOM 722 C C . LYS A 1 92 ? 5.023 9.193 3.114 1.00 96.56 92 LYS A C 1
ATOM 724 O O . LYS A 1 92 ? 3.928 9.680 3.391 1.00 96.56 92 LYS A O 1
ATOM 729 N N . VAL A 1 93 ? 5.976 9.003 4.023 1.00 97.75 93 VAL A N 1
ATOM 730 C CA . VAL A 1 93 ? 5.900 9.472 5.413 1.00 97.75 93 VAL A CA 1
ATOM 731 C C . VAL A 1 93 ? 6.922 10.592 5.607 1.00 97.75 93 VAL A C 1
ATOM 733 O O . VAL A 1 93 ? 8.066 10.475 5.169 1.00 97.75 93 VAL A O 1
ATOM 736 N N . ILE A 1 94 ? 6.509 11.698 6.223 1.00 97.38 94 ILE A N 1
ATOM 737 C CA . ILE A 1 94 ? 7.344 12.879 6.473 1.00 97.38 94 ILE A CA 1
ATOM 738 C C . ILE A 1 94 ? 7.501 13.151 7.966 1.00 97.38 94 ILE A C 1
ATOM 740 O O . ILE A 1 94 ? 6.648 12.773 8.770 1.00 97.38 94 ILE A O 1
ATOM 744 N N . ASN A 1 95 ? 8.587 13.838 8.312 1.00 97.56 95 ASN A N 1
ATOM 745 C CA . ASN A 1 95 ? 8.834 14.320 9.661 1.00 97.56 95 ASN A CA 1
ATOM 746 C C . ASN A 1 95 ? 8.115 15.654 9.880 1.00 97.56 95 ASN A C 1
ATOM 748 O O . ASN A 1 95 ? 8.391 16.627 9.179 1.00 97.56 95 ASN A O 1
ATOM 752 N N . ASP A 1 96 ? 7.227 15.707 10.864 1.00 96.25 96 ASP A N 1
ATOM 753 C CA . ASP A 1 96 ? 6.624 16.936 11.363 1.00 96.25 96 ASP A CA 1
ATOM 754 C C . ASP A 1 96 ? 6.942 17.080 12.854 1.00 96.25 96 ASP A C 1
ATOM 756 O O . ASP A 1 96 ? 6.308 16.462 13.710 1.00 96.25 96 ASP A O 1
ATOM 760 N N . ASN A 1 97 ? 7.971 17.872 13.168 1.00 94.69 97 ASN A N 1
ATOM 761 C CA . ASN A 1 97 ? 8.429 18.125 14.539 1.00 94.69 97 ASN A CA 1
ATOM 762 C C . ASN A 1 97 ? 8.700 16.841 15.354 1.00 94.69 97 ASN A C 1
ATOM 764 O O . ASN A 1 97 ? 8.346 16.734 16.529 1.00 94.69 97 ASN A O 1
ATOM 768 N N . GLY A 1 98 ? 9.310 15.838 14.720 1.00 93.69 98 GLY A N 1
ATOM 769 C CA . GLY A 1 98 ? 9.632 14.538 15.311 1.00 93.69 98 GLY A CA 1
ATOM 770 C C . GLY A 1 98 ? 8.496 13.513 15.246 1.00 93.69 98 GLY A C 1
ATOM 771 O O . GLY A 1 98 ? 8.713 12.354 15.609 1.00 93.69 98 GLY A O 1
ATOM 772 N N . LYS A 1 99 ? 7.298 13.896 14.786 1.00 93.62 99 LYS A N 1
ATOM 773 C CA . LYS A 1 99 ? 6.161 12.989 14.591 1.00 93.62 99 LYS A CA 1
ATOM 774 C C . LYS A 1 99 ? 6.035 12.590 13.120 1.00 93.62 99 LYS A C 1
ATOM 776 O O . LYS A 1 99 ? 6.144 13.454 12.250 1.00 93.62 99 LYS A O 1
ATOM 781 N N . PRO A 1 100 ? 5.783 11.310 12.815 1.00 96.81 100 PRO A N 1
ATOM 782 C CA . PRO A 1 100 ? 5.559 10.895 11.442 1.00 96.81 100 PRO A CA 1
ATOM 783 C C . PRO A 1 100 ? 4.158 11.303 10.957 1.00 96.81 100 PRO A C 1
ATOM 785 O O . PRO A 1 100 ? 3.168 11.132 11.670 1.00 96.81 100 PRO A O 1
ATOM 788 N N . LYS A 1 101 ? 4.073 11.823 9.728 1.00 97.75 101 LYS A N 1
ATOM 789 C CA . LYS A 1 101 ? 2.814 12.123 9.024 1.00 97.75 101 LYS A CA 1
ATOM 790 C C . LYS A 1 101 ? 2.790 11.496 7.638 1.00 97.75 101 LYS A C 1
ATOM 792 O O . LYS A 1 101 ? 3.812 11.458 6.961 1.00 97.75 101 LYS A O 1
ATOM 797 N N . PHE A 1 102 ? 1.617 11.074 7.185 1.00 98.19 102 PHE A N 1
ATOM 798 C CA . PHE A 1 102 ? 1.416 10.530 5.845 1.00 98.19 102 PHE A CA 1
ATOM 799 C C . PHE A 1 102 ? 1.191 11.662 4.848 1.00 98.19 102 PHE A C 1
ATOM 801 O O . PHE A 1 102 ? 0.242 12.429 5.002 1.00 98.19 102 PHE A O 1
ATOM 808 N N . GLN A 1 103 ? 2.043 11.772 3.830 1.00 98.00 103 GLN A N 1
ATOM 809 C CA . GLN A 1 103 ? 1.898 12.745 2.752 1.00 98.00 103 GLN A CA 1
ATOM 810 C C . GLN A 1 103 ? 1.258 12.068 1.535 1.00 98.00 103 GLN A C 1
ATOM 812 O O . GLN A 1 103 ? 1.834 11.142 0.969 1.00 98.00 103 GLN A O 1
ATOM 817 N N . VAL A 1 104 ? 0.105 12.574 1.103 1.00 96.81 104 VAL A N 1
ATOM 818 C CA . VAL A 1 104 ? -0.660 12.061 -0.045 1.00 96.81 104 VAL A CA 1
ATOM 819 C C . VAL A 1 104 ? -1.105 13.203 -0.954 1.00 96.81 104 VAL A C 1
ATOM 821 O O . VAL A 1 104 ? -1.242 14.350 -0.519 1.00 96.81 104 VAL A O 1
ATOM 824 N N . GLU A 1 105 ? -1.364 12.898 -2.218 1.00 95.25 105 GLU A N 1
ATOM 825 C CA . GLU A 1 105 ? -2.076 13.786 -3.126 1.00 95.25 105 GLU A CA 1
ATOM 826 C C . GLU A 1 105 ? -3.583 13.527 -3.023 1.00 95.25 105 GLU A C 1
ATOM 828 O O . GLU A 1 105 ? -4.077 12.438 -3.304 1.00 95.25 105 GLU A O 1
ATOM 833 N N . TYR A 1 106 ? -4.334 14.544 -2.606 1.00 91.75 106 TYR A N 1
ATOM 834 C CA . TYR A 1 106 ? -5.784 14.475 -2.473 1.00 91.75 106 TYR A CA 1
ATOM 835 C C . TYR A 1 106 ? -6.418 15.728 -3.067 1.00 91.75 106 TYR A C 1
ATOM 837 O O . TYR A 1 106 ? -6.109 16.848 -2.649 1.00 91.75 106 TYR A O 1
ATOM 845 N N . LYS A 1 107 ? -7.329 15.551 -4.032 1.00 88.62 107 LYS A N 1
ATOM 846 C CA . LYS A 1 107 ? -7.937 16.656 -4.798 1.00 88.62 107 LYS A CA 1
ATOM 847 C C . LYS A 1 107 ? -6.890 17.572 -5.457 1.00 88.62 107 LYS A C 1
ATOM 849 O O . LYS A 1 107 ? -6.984 18.795 -5.339 1.00 88.62 107 LYS A O 1
ATOM 854 N N . ARG A 1 108 ? -5.877 16.977 -6.109 1.00 86.12 108 ARG A N 1
ATOM 855 C CA . ARG A 1 108 ? -4.736 17.673 -6.750 1.00 86.12 108 ARG A CA 1
ATOM 856 C C . ARG A 1 108 ? -3.938 18.593 -5.817 1.00 86.12 108 ARG A C 1
ATOM 858 O O . ARG A 1 108 ? -3.339 19.575 -6.250 1.00 86.12 108 ARG A O 1
ATOM 865 N N . LYS A 1 109 ? -3.982 18.330 -4.511 1.00 92.56 109 LYS A N 1
ATOM 866 C CA . LYS A 1 109 ? -3.218 19.063 -3.500 1.00 92.56 109 LYS A CA 1
ATOM 867 C C . LYS A 1 109 ? -2.479 18.077 -2.623 1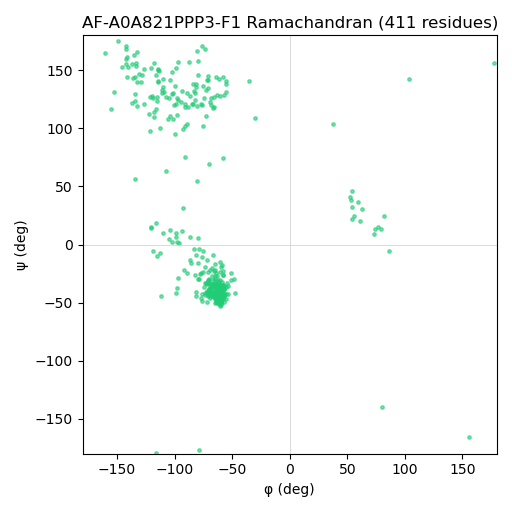.00 92.56 109 LYS A C 1
ATOM 869 O O . LYS A 1 109 ? -3.038 17.064 -2.210 1.00 92.56 109 LYS A O 1
ATOM 874 N N . ILE A 1 110 ? -1.244 18.420 -2.287 1.00 95.62 110 ILE A N 1
ATOM 875 C CA . ILE A 1 110 ? -0.491 17.690 -1.275 1.00 95.62 110 ILE A CA 1
ATOM 876 C C . ILE A 1 110 ? -1.149 17.952 0.079 1.00 95.62 110 ILE A C 1
ATOM 878 O O . ILE A 1 110 ? -1.345 19.103 0.476 1.00 95.62 110 ILE A O 1
ATOM 882 N N . LYS A 1 111 ? -1.499 16.877 0.780 1.00 96.12 111 LYS A N 1
ATOM 883 C CA . LYS A 1 111 ? -2.001 16.913 2.150 1.00 96.12 111 LYS A CA 1
ATOM 884 C C . LYS A 1 111 ? -1.185 15.989 3.032 1.00 96.12 111 LYS A C 1
ATOM 886 O O . LYS A 1 111 ? -0.675 14.970 2.573 1.00 96.12 111 LYS A O 1
ATOM 891 N N . CYS A 1 112 ? -1.107 16.354 4.304 1.00 97.31 112 CYS A N 1
ATOM 892 C CA . CYS A 1 112 ? -0.423 15.579 5.322 1.00 97.31 112 CYS A CA 1
ATOM 893 C C . CYS A 1 112 ? -1.430 15.193 6.400 1.00 97.31 112 CYS A C 1
ATOM 895 O O . CYS A 1 112 ? -2.109 16.078 6.917 1.00 97.31 112 CYS A O 1
ATOM 897 N N . PHE A 1 113 ? -1.500 13.908 6.729 1.00 97.12 113 PHE A N 1
ATOM 898 C CA . PHE A 1 113 ? -2.381 13.377 7.765 1.00 97.12 113 PHE A CA 1
ATOM 899 C C . PHE A 1 113 ? -1.565 12.806 8.921 1.00 97.12 113 PHE A C 1
ATOM 901 O O . PHE A 1 113 ? -0.532 12.164 8.703 1.00 97.12 113 PHE A O 1
ATOM 908 N N . THR A 1 114 ? -2.009 13.037 10.153 1.00 96.00 114 THR A N 1
ATOM 909 C CA . THR A 1 114 ? -1.487 12.321 11.320 1.00 96.00 114 THR A CA 1
ATOM 910 C C . THR A 1 114 ? -2.012 10.890 11.345 1.00 96.00 114 THR A C 1
ATOM 912 O O . THR A 1 114 ? -2.944 10.524 10.626 1.00 96.00 114 THR A O 1
ATOM 915 N N . LEU A 1 115 ? -1.425 10.062 12.205 1.00 94.81 115 LEU A N 1
ATOM 916 C CA . LEU A 1 115 ? -1.927 8.717 12.432 1.00 94.81 115 LEU A CA 1
ATOM 917 C C . LEU A 1 115 ? -3.352 8.711 12.994 1.00 94.81 115 LEU A C 1
ATOM 919 O O . LEU A 1 115 ? -4.175 7.918 12.551 1.00 94.81 115 LEU A O 1
ATOM 923 N N . GLU A 1 116 ? -3.659 9.603 13.929 1.00 94.25 116 GLU A N 1
ATOM 924 C CA . GLU A 1 116 ? -4.986 9.732 14.534 1.00 94.25 116 GLU A CA 1
ATOM 925 C C . GLU A 1 116 ? -6.047 10.081 13.481 1.00 94.25 116 GLU A C 1
ATOM 927 O O . GLU A 1 116 ? -7.157 9.555 13.521 1.00 94.25 116 GLU A O 1
ATOM 932 N N . GLU A 1 117 ? -5.698 10.911 12.493 1.00 96.19 117 GLU A N 1
ATOM 933 C CA . GLU A 1 117 ? -6.579 11.221 11.365 1.00 96.19 117 GLU A CA 1
ATOM 934 C C . GLU A 1 117 ? -6.802 10.010 10.447 1.00 96.19 117 GLU A C 1
ATOM 936 O O . GLU A 1 117 ? -7.908 9.826 9.950 1.00 96.19 117 GLU A O 1
ATOM 941 N N . ILE A 1 118 ? -5.796 9.158 10.226 1.00 97.44 118 ILE A N 1
ATOM 942 C CA . ILE A 1 118 ? -5.975 7.923 9.442 1.00 97.44 118 ILE A CA 1
ATOM 943 C C . ILE A 1 118 ? -6.808 6.894 10.214 1.00 97.44 118 ILE A C 1
ATOM 945 O O . ILE A 1 118 ? -7.738 6.311 9.655 1.00 97.44 118 ILE A O 1
ATOM 949 N N . ILE A 1 119 ? -6.530 6.707 11.506 1.00 95.69 119 ILE A N 1
ATOM 950 C CA . ILE A 1 119 ? -7.307 5.813 12.372 1.00 95.69 119 ILE A CA 1
ATOM 951 C C . ILE A 1 119 ? -8.761 6.279 12.442 1.00 95.69 119 ILE A C 1
ATOM 953 O O . ILE A 1 119 ? -9.662 5.447 12.361 1.00 95.69 119 ILE A O 1
ATOM 957 N N . SER A 1 120 ? -9.020 7.586 12.529 1.00 96.00 120 SER A N 1
ATOM 958 C CA . SER A 1 120 ? -10.392 8.093 12.568 1.00 96.00 120 SER A CA 1
ATOM 959 C C . SER A 1 120 ? -11.159 7.790 11.283 1.00 96.00 120 SER A C 1
ATOM 961 O O . SER A 1 120 ? -12.336 7.466 11.354 1.00 96.00 120 SER A O 1
ATOM 963 N N . MET A 1 121 ? -10.510 7.781 10.115 1.00 97.81 121 MET A N 1
ATOM 964 C CA . MET A 1 121 ? -11.158 7.350 8.869 1.00 97.81 121 MET A CA 1
ATOM 965 C C . MET A 1 121 ? -11.549 5.864 8.915 1.00 97.81 121 MET A C 1
ATOM 967 O O . MET A 1 121 ? -12.644 5.506 8.486 1.00 97.81 121 MET A O 1
ATOM 971 N N . ILE A 1 122 ? -10.706 5.000 9.488 1.00 97.50 122 ILE A N 1
ATOM 972 C CA . ILE A 1 122 ? -11.027 3.574 9.675 1.00 97.50 122 ILE A CA 1
ATOM 973 C C . ILE A 1 122 ? -12.185 3.411 10.671 1.00 97.50 122 ILE A C 1
ATOM 975 O O . ILE A 1 122 ? -13.136 2.678 10.400 1.00 97.50 122 ILE A O 1
ATOM 979 N N . LEU A 1 123 ? -12.152 4.133 11.794 1.00 96.62 123 LEU A N 1
ATOM 980 C CA . LEU A 1 123 ? -13.226 4.125 12.790 1.00 96.62 123 LEU A CA 1
ATOM 981 C C . LEU A 1 123 ? -14.544 4.664 12.222 1.00 96.62 123 LEU A C 1
ATOM 983 O O . LEU A 1 123 ? -15.595 4.104 12.522 1.00 96.62 123 LEU A O 1
ATOM 987 N N . ALA A 1 124 ? -14.496 5.692 11.368 1.00 97.00 124 ALA A N 1
ATOM 988 C CA . ALA A 1 124 ? -15.664 6.204 10.654 1.00 97.00 124 ALA A CA 1
ATOM 989 C C . ALA A 1 124 ? -16.298 5.097 9.814 1.00 97.00 124 ALA A C 1
ATOM 991 O O . ALA A 1 124 ? -17.488 4.850 9.934 1.00 97.00 124 ALA A O 1
ATOM 992 N N . LYS A 1 125 ? -15.492 4.345 9.055 1.00 97.50 125 LYS A N 1
ATOM 993 C CA . LYS A 1 125 ? -15.992 3.215 8.265 1.00 97.50 125 LYS A CA 1
ATOM 994 C C . LYS A 1 125 ? -16.625 2.127 9.138 1.00 97.50 125 LYS A C 1
ATOM 996 O O . LYS A 1 125 ? -17.648 1.569 8.753 1.00 97.50 125 LYS A O 1
ATOM 1001 N N . MET A 1 126 ? -16.047 1.822 10.303 1.00 97.75 126 MET A N 1
ATOM 1002 C CA . MET A 1 126 ? -16.622 0.835 11.231 1.00 97.75 126 MET A CA 1
ATOM 1003 C C . MET A 1 126 ? -17.957 1.318 11.804 1.00 97.75 126 MET A C 1
ATOM 1005 O O . MET A 1 126 ? -18.906 0.540 11.900 1.00 97.75 126 MET A O 1
ATOM 1009 N N . LYS A 1 127 ? -18.038 2.609 12.137 1.00 96.31 127 LYS A 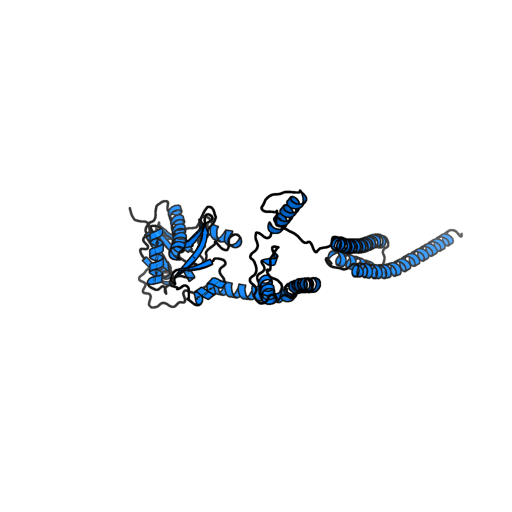N 1
ATOM 1010 C CA . LYS A 1 127 ? -19.272 3.264 12.564 1.00 96.31 127 LYS A CA 1
ATOM 1011 C C . LYS A 1 127 ? -20.328 3.225 11.461 1.00 96.31 127 LYS A C 1
ATOM 1013 O O . LYS A 1 127 ? -21.424 2.758 11.731 1.00 96.31 127 LYS A O 1
ATOM 1018 N N . ASP A 1 128 ? -19.988 3.614 10.233 1.00 96.62 128 ASP A N 1
ATOM 1019 C CA . ASP A 1 128 ? -20.908 3.624 9.089 1.00 96.62 128 ASP A CA 1
ATOM 1020 C C . ASP A 1 128 ? -21.495 2.228 8.824 1.00 96.62 128 ASP A C 1
ATOM 1022 O O . ASP A 1 128 ? -22.700 2.086 8.618 1.00 96.62 128 ASP A O 1
ATOM 1026 N N . ILE A 1 129 ? -20.659 1.180 8.874 1.00 97.56 129 ILE A N 1
ATOM 1027 C CA . ILE A 1 129 ? -21.102 -0.219 8.737 1.00 97.56 129 ILE A CA 1
ATOM 1028 C C . ILE A 1 129 ? -22.103 -0.576 9.842 1.00 97.56 129 ILE A C 1
ATOM 1030 O O . ILE A 1 129 ? -23.144 -1.177 9.571 1.00 97.56 129 ILE A O 1
ATOM 1034 N N . ALA A 1 130 ? -21.807 -0.202 11.087 1.00 96.81 130 ALA A N 1
ATOM 1035 C CA . ALA A 1 130 ? -22.683 -0.501 12.207 1.00 96.81 130 ALA A CA 1
ATOM 1036 C C . ALA A 1 130 ? -23.996 0.291 12.164 1.00 96.81 130 ALA A C 1
ATOM 1038 O O . ALA A 1 130 ? -25.055 -0.290 12.380 1.00 96.81 130 ALA A O 1
ATOM 1039 N N . GLU A 1 131 ? -23.958 1.586 11.854 1.00 96.00 131 GLU A N 1
ATOM 1040 C CA . GLU A 1 131 ? -25.152 2.432 11.743 1.00 96.00 131 GLU A CA 1
ATOM 1041 C C . GLU A 1 131 ? -26.059 1.958 10.603 1.00 96.00 131 GLU A C 1
ATOM 1043 O O . GLU A 1 131 ? -27.274 1.884 10.781 1.00 96.00 131 GLU A O 1
ATOM 1048 N N . ALA A 1 132 ? -25.485 1.547 9.466 1.00 96.12 132 ALA A N 1
ATOM 1049 C CA . ALA A 1 132 ? -26.242 0.974 8.356 1.00 96.12 132 ALA A CA 1
ATOM 1050 C C . ALA A 1 132 ? -26.929 -0.352 8.729 1.00 96.12 132 ALA A C 1
ATOM 1052 O O . ALA A 1 132 ? -28.059 -0.595 8.308 1.00 96.12 132 ALA A O 1
ATOM 1053 N N . TYR A 1 133 ? -26.271 -1.200 9.526 1.00 95.38 133 TYR A N 1
ATOM 1054 C CA . TYR A 1 133 ? -26.832 -2.476 9.981 1.00 95.38 133 TYR A CA 1
ATOM 1055 C C . TYR A 1 133 ? -27.911 -2.299 11.057 1.00 95.38 133 TYR A C 1
ATOM 1057 O O . TYR A 1 133 ? -28.940 -2.969 11.037 1.00 95.38 133 TYR A O 1
ATOM 1065 N N . VAL A 1 134 ? -27.672 -1.395 12.008 1.00 93.38 134 VAL A N 1
ATOM 1066 C CA . VAL A 1 134 ? -28.546 -1.165 13.166 1.00 93.38 134 VAL A CA 1
ATOM 1067 C C . VAL A 1 134 ? -29.724 -0.240 12.832 1.00 93.38 134 VAL A C 1
ATOM 1069 O O . VAL A 1 134 ? -30.762 -0.331 13.487 1.00 93.38 134 VAL A O 1
ATOM 1072 N N . GLY A 1 135 ? -29.576 0.639 11.837 1.00 93.69 135 GLY A N 1
ATOM 1073 C CA . GLY A 1 135 ? -30.597 1.598 11.403 1.00 93.69 135 GLY A CA 1
ATOM 1074 C C . GLY A 1 135 ? -30.720 2.855 12.277 1.00 93.69 135 GLY A C 1
ATOM 1075 O O . GLY A 1 135 ? -31.702 3.584 12.162 1.00 93.69 135 GLY A O 1
ATOM 1076 N N . GLU A 1 136 ? -29.753 3.117 13.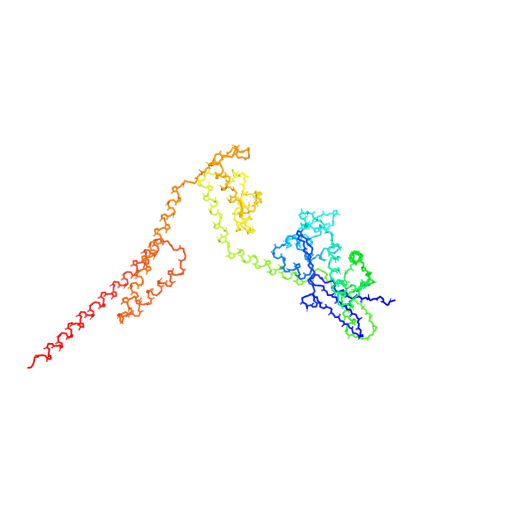159 1.00 92.50 136 GLU A N 1
ATOM 1077 C CA . GLU A 1 136 ? -29.745 4.241 14.106 1.00 92.50 136 GLU A CA 1
ATOM 1078 C C . GLU A 1 136 ? -28.328 4.812 14.255 1.00 92.50 136 GLU A C 1
ATOM 1080 O O . GLU A 1 136 ? -27.350 4.119 13.979 1.00 92.50 136 GLU A O 1
ATOM 1085 N N . GLN A 1 137 ? -28.212 6.057 14.733 1.00 92.75 137 GLN A N 1
ATOM 1086 C CA . GLN A 1 137 ? -26.908 6.655 15.030 1.00 92.75 137 GLN A CA 1
ATOM 1087 C C . GLN A 1 137 ? -26.261 6.049 16.277 1.00 92.75 137 GLN A C 1
ATOM 1089 O O . GLN A 1 137 ? -26.924 5.803 17.287 1.00 92.75 137 GLN A O 1
ATOM 1094 N N . ILE A 1 138 ? -24.941 5.877 16.221 1.00 93.56 138 ILE A N 1
ATOM 1095 C CA . ILE A 1 138 ? -24.131 5.264 17.271 1.00 93.56 138 ILE A CA 1
ATOM 1096 C C . ILE A 1 138 ? -23.109 6.281 17.776 1.00 93.56 138 ILE A C 1
ATOM 1098 O O . ILE A 1 138 ? -22.325 6.850 17.017 1.00 93.56 138 ILE A O 1
ATOM 1102 N N . SER A 1 139 ? -23.098 6.500 19.088 1.00 91.88 139 SER A N 1
ATOM 1103 C CA . SER A 1 139 ? -22.162 7.422 19.742 1.00 91.88 139 SER A CA 1
ATOM 1104 C C . SER A 1 139 ? -21.257 6.744 20.760 1.00 91.88 139 SER A C 1
ATOM 1106 O O . SER A 1 139 ? -20.395 7.405 21.317 1.00 91.88 139 SER A O 1
ATOM 1108 N N . GLU A 1 140 ? -21.452 5.460 21.048 1.00 93.19 140 GLU A N 1
ATOM 1109 C CA . GLU A 1 140 ? -20.752 4.742 22.114 1.00 93.19 140 GLU A CA 1
ATOM 1110 C C . GLU A 1 140 ? -19.993 3.553 21.510 1.00 93.19 140 GLU A C 1
ATOM 1112 O O . GLU A 1 140 ? -20.577 2.740 20.789 1.00 93.19 140 GLU A O 1
ATOM 1117 N N . ALA A 1 141 ? -18.694 3.440 21.789 1.00 94.31 141 ALA A N 1
ATOM 1118 C CA . ALA A 1 141 ? -17.879 2.338 21.286 1.00 94.31 141 ALA A CA 1
ATOM 1119 C C . ALA A 1 141 ? -16.866 1.834 22.321 1.00 94.31 141 ALA A C 1
ATOM 1121 O O . ALA A 1 141 ? -16.263 2.609 23.068 1.00 94.31 141 ALA A O 1
ATOM 1122 N N . VAL A 1 142 ? -16.649 0.520 22.315 1.00 93.94 142 VAL A N 1
ATOM 1123 C CA . VAL A 1 142 ? -15.525 -0.145 22.982 1.00 93.94 142 VAL A CA 1
ATOM 1124 C C . VAL A 1 142 ? -14.529 -0.555 21.906 1.00 93.94 142 VAL A C 1
ATOM 1126 O O . VAL A 1 142 ? -14.905 -1.230 20.950 1.00 93.94 142 VAL A O 1
ATOM 1129 N N . ILE A 1 143 ? -13.269 -0.145 22.054 1.00 93.31 143 ILE A N 1
ATOM 1130 C CA . ILE A 1 143 ? -12.215 -0.436 21.074 1.00 93.31 143 ILE A CA 1
ATOM 1131 C C . ILE A 1 143 ? -11.263 -1.479 21.659 1.00 93.31 143 ILE A C 1
ATOM 1133 O O . ILE A 1 143 ? -10.736 -1.278 22.759 1.00 93.31 143 ILE A O 1
ATOM 1137 N N . THR A 1 144 ? -11.020 -2.576 20.941 1.00 91.31 144 THR A N 1
ATOM 1138 C CA . THR A 1 144 ? -9.958 -3.519 21.311 1.00 91.31 144 THR A CA 1
ATOM 1139 C C . THR A 1 144 ? -8.615 -3.046 20.767 1.00 91.31 144 THR A C 1
ATOM 1141 O O . THR A 1 144 ? -8.500 -2.582 19.632 1.00 91.31 144 THR A O 1
ATOM 1144 N N . VAL A 1 145 ? -7.577 -3.162 21.594 1.00 85.56 145 VAL A N 1
ATOM 1145 C CA . VAL A 1 145 ? -6.186 -2.857 21.229 1.00 85.56 145 VAL A CA 1
ATOM 1146 C C . VAL A 1 145 ? -5.249 -3.956 21.742 1.00 85.56 145 VAL A C 1
ATOM 1148 O O . VAL A 1 145 ? -5.628 -4.732 22.622 1.00 85.56 145 VAL A O 1
ATOM 1151 N N . PRO A 1 146 ? -4.008 -4.061 21.249 1.00 83.38 146 PRO A N 1
ATOM 1152 C CA . PRO A 1 146 ? -3.003 -4.922 21.864 1.00 83.38 146 PRO A CA 1
ATOM 1153 C C . PRO A 1 146 ? -2.789 -4.597 23.353 1.00 83.38 146 PRO A C 1
ATOM 1155 O O . PRO A 1 146 ? -2.726 -3.434 23.745 1.00 83.38 146 PRO A O 1
ATOM 1158 N N . ALA A 1 147 ? -2.610 -5.624 24.189 1.00 78.19 147 ALA A N 1
ATOM 1159 C CA . ALA A 1 147 ? -2.488 -5.480 25.650 1.00 78.19 147 ALA A CA 1
ATOM 1160 C C . ALA A 1 147 ? -1.306 -4.613 26.127 1.00 78.19 147 ALA A C 1
ATOM 1162 O O . ALA A 1 147 ? -1.268 -4.202 27.281 1.00 78.19 147 ALA A O 1
ATOM 1163 N N . TYR A 1 148 ? -0.351 -4.348 25.238 1.00 77.81 148 TYR A N 1
ATOM 1164 C CA . TYR A 1 148 ? 0.896 -3.632 25.502 1.00 77.81 148 TYR A CA 1
ATOM 1165 C C . TYR A 1 148 ? 0.872 -2.166 25.106 1.00 77.81 148 TYR A C 1
ATOM 1167 O O . TYR A 1 148 ? 1.914 -1.509 25.102 1.00 77.81 148 TYR A O 1
ATOM 1175 N N . PHE A 1 149 ? -0.299 -1.643 24.758 1.00 81.88 149 PHE A N 1
ATOM 1176 C CA . PHE A 1 149 ? -0.407 -0.228 24.472 1.00 81.88 149 PHE A CA 1
ATOM 1177 C C . PHE A 1 149 ? -0.147 0.591 25.730 1.00 81.88 149 PHE A C 1
ATOM 1179 O O . PHE A 1 149 ? -0.765 0.400 26.777 1.00 81.88 149 PHE A O 1
ATOM 1186 N N . ASN A 1 150 ? 0.787 1.527 25.614 1.00 82.06 150 ASN A N 1
ATOM 1187 C CA . ASN A 1 150 ? 1.035 2.503 26.657 1.00 82.06 150 ASN A CA 1
ATOM 1188 C C . ASN A 1 150 ? -0.053 3.592 26.648 1.00 82.06 150 ASN A C 1
ATOM 1190 O O . ASN A 1 150 ? -0.860 3.706 25.722 1.00 82.06 150 ASN A O 1
ATOM 1194 N N . TYR A 1 151 ? -0.043 4.442 27.677 1.00 81.75 151 TYR A N 1
ATOM 1195 C CA . TYR A 1 151 ? -1.027 5.515 27.823 1.00 81.75 151 TYR A CA 1
ATOM 1196 C C . TYR A 1 151 ? -1.118 6.424 26.586 1.00 81.75 151 TYR A C 1
ATOM 1198 O O . TYR A 1 151 ? -2.216 6.748 26.146 1.00 81.75 151 TYR A O 1
ATOM 1206 N N . SER A 1 152 ? 0.021 6.800 25.992 1.00 84.56 152 SER A N 1
ATOM 1207 C CA . SER A 1 152 ? 0.044 7.691 24.824 1.00 84.56 152 SER A CA 1
ATOM 1208 C C . SER A 1 152 ? -0.571 7.055 23.572 1.00 84.56 152 SER A C 1
ATOM 1210 O O . SER A 1 152 ? -1.271 7.733 22.826 1.00 84.56 152 SER A O 1
ATOM 1212 N N . GLN A 1 153 ? -0.381 5.747 23.376 1.00 87.38 153 GLN A N 1
ATOM 1213 C CA . GLN A 1 153 ? -0.962 4.992 22.263 1.00 87.38 153 GLN A CA 1
ATOM 1214 C C . GLN A 1 153 ? -2.479 4.847 22.425 1.00 87.38 153 GLN A C 1
ATOM 1216 O O . GLN A 1 153 ? -3.233 5.088 21.484 1.00 87.38 153 GLN A O 1
ATOM 1221 N N . CYS A 1 154 ? -2.937 4.530 23.639 1.00 87.56 154 CYS A N 1
ATOM 1222 C CA . CYS A 1 154 ? -4.360 4.513 23.970 1.00 87.56 154 CYS A CA 1
ATOM 1223 C C . CYS A 1 154 ? -5.002 5.895 23.793 1.00 87.56 154 CYS A C 1
ATOM 1225 O O . CYS A 1 154 ? -6.119 5.991 23.288 1.00 87.56 154 CYS A O 1
ATOM 1227 N N . GLN A 1 155 ? -4.307 6.968 24.182 1.00 88.00 155 GLN A N 1
ATOM 1228 C CA . GLN A 1 155 ? -4.813 8.329 24.027 1.00 88.00 155 GLN A CA 1
ATOM 1229 C C . GLN A 1 155 ? -4.971 8.714 22.552 1.00 88.00 155 GLN A C 1
ATOM 1231 O O . GLN A 1 155 ? -6.018 9.231 22.189 1.00 88.00 155 GLN A O 1
ATOM 1236 N N . ALA A 1 156 ? -4.011 8.370 21.691 1.00 89.31 156 ALA A N 1
ATOM 1237 C CA . ALA A 1 156 ? -4.107 8.623 20.251 1.00 89.31 156 ALA A CA 1
ATOM 1238 C C . ALA A 1 156 ? -5.347 7.963 19.608 1.00 89.31 156 ALA A C 1
ATOM 1240 O O . ALA A 1 156 ? -6.003 8.557 18.753 1.00 89.31 156 ALA A O 1
ATOM 1241 N N . ILE A 1 157 ? -5.729 6.759 20.055 1.00 91.38 157 ILE A N 1
ATOM 1242 C CA . ILE A 1 157 ? -6.967 6.100 19.602 1.00 91.38 157 ILE A CA 1
ATOM 1243 C C . ILE A 1 157 ? -8.212 6.811 20.138 1.00 91.38 157 ILE A C 1
ATOM 1245 O O . ILE A 1 157 ? -9.183 6.976 19.400 1.00 91.38 157 ILE A O 1
ATOM 1249 N N . LYS A 1 158 ? -8.202 7.260 21.400 1.00 90.50 158 LYS A N 1
ATOM 1250 C CA . LYS A 1 158 ? -9.309 8.058 21.955 1.00 90.50 158 LYS A CA 1
ATOM 1251 C C . LYS A 1 158 ? -9.488 9.365 21.188 1.00 90.50 158 LYS A C 1
ATOM 1253 O O . LYS A 1 158 ? -10.615 9.705 20.845 1.00 90.50 158 LYS A O 1
ATOM 1258 N N . ASP A 1 159 ? -8.394 10.044 20.860 1.00 90.69 159 ASP A N 1
ATOM 1259 C CA . ASP A 1 159 ? -8.410 11.272 20.064 1.00 90.69 159 ASP A CA 1
ATOM 1260 C C . ASP A 1 159 ? -8.985 11.001 18.661 1.00 90.69 159 ASP A C 1
ATOM 1262 O O . ASP A 1 159 ? -9.821 11.760 18.169 1.00 90.69 159 ASP A O 1
ATOM 1266 N N . ALA A 1 160 ? -8.641 9.858 18.054 1.00 93.38 160 ALA A N 1
ATOM 1267 C CA . ALA A 1 160 ? -9.238 9.415 16.796 1.00 93.38 160 ALA A CA 1
ATOM 1268 C C . ALA A 1 160 ? -10.756 9.152 16.897 1.00 93.38 160 ALA A C 1
ATOM 1270 O O . ALA A 1 160 ? -11.491 9.454 15.956 1.00 93.38 160 ALA A O 1
ATOM 1271 N N . CYS A 1 161 ? -11.247 8.636 18.031 1.00 93.62 161 CYS A N 1
ATOM 1272 C CA . CYS A 1 161 ? -12.681 8.428 18.270 1.00 93.62 161 CYS A CA 1
ATOM 1273 C C . CYS A 1 161 ? -13.457 9.756 18.322 1.00 93.62 161 CYS A C 1
ATOM 1275 O O . CYS A 1 161 ? -14.565 9.846 17.787 1.00 93.62 161 CYS A O 1
ATOM 1277 N N . VAL A 1 162 ? -12.861 10.806 18.901 1.00 91.88 162 VAL A N 1
ATOM 1278 C CA . VAL A 1 162 ? -13.478 12.142 18.982 1.00 91.88 162 VAL A CA 1
ATOM 1279 C C . VAL A 1 162 ? -13.776 12.699 17.587 1.00 91.88 162 VAL A C 1
ATOM 1281 O O . VAL A 1 162 ? -14.854 13.253 17.375 1.00 91.88 162 VAL A O 1
ATOM 1284 N N . PHE A 1 163 ? -12.884 12.493 16.610 1.00 91.44 163 PHE A N 1
ATOM 1285 C CA . PHE A 1 163 ? -13.090 12.959 15.230 1.00 91.44 163 PHE A CA 1
ATOM 1286 C C . PHE A 1 163 ? -14.335 12.379 14.547 1.00 91.44 163 PHE A C 1
ATOM 1288 O O . PHE A 1 163 ? -14.859 12.996 13.622 1.00 91.44 163 PHE A O 1
ATOM 1295 N N . VAL A 1 164 ? -14.817 11.217 14.994 1.00 94.19 164 VAL A N 1
ATOM 1296 C CA . VAL A 1 164 ? -15.980 10.524 14.413 1.00 94.19 164 VAL A CA 1
ATOM 1297 C C . VAL A 1 164 ? -17.207 10.542 15.325 1.00 94.19 164 VAL A C 1
ATOM 1299 O O . VAL A 1 164 ? -18.202 9.860 15.064 1.00 94.19 164 VAL A O 1
ATOM 1302 N N . GLY A 1 165 ? -17.156 11.328 16.403 1.00 91.44 165 GLY A N 1
ATOM 1303 C CA . GLY A 1 165 ? -18.240 11.424 17.377 1.00 91.44 165 GLY A CA 1
ATOM 1304 C C . GLY A 1 165 ? -18.516 10.102 18.094 1.00 91.44 165 GLY A C 1
ATOM 1305 O O . GLY A 1 165 ? -19.667 9.826 18.429 1.00 91.44 165 GLY A O 1
ATOM 1306 N N . LEU A 1 166 ? -17.488 9.267 18.277 1.00 91.81 166 LEU A N 1
ATOM 1307 C CA . LEU A 1 166 ? -17.555 8.090 19.133 1.00 91.81 166 LEU A CA 1
ATOM 1308 C C . LEU A 1 166 ? -16.975 8.436 20.503 1.00 91.81 166 LEU A C 1
ATOM 1310 O O . LEU A 1 166 ? -15.816 8.831 20.635 1.00 91.81 166 LEU A O 1
ATOM 1314 N N . ASN A 1 167 ? -17.768 8.218 21.540 1.00 85.38 167 ASN A N 1
ATOM 1315 C CA . ASN A 1 167 ? -17.286 8.126 22.902 1.00 85.38 167 ASN A CA 1
ATOM 1316 C C . ASN A 1 167 ? -16.605 6.762 23.041 1.00 85.38 167 ASN A C 1
ATOM 1318 O O . ASN A 1 167 ? -17.266 5.727 23.143 1.00 85.38 167 ASN A O 1
ATOM 1322 N N . GLY A 1 168 ? -15.271 6.761 23.004 1.00 66.00 168 GLY A N 1
ATOM 1323 C CA . GLY A 1 168 ? -14.448 5.586 23.293 1.00 66.00 168 GLY A CA 1
ATOM 1324 C C . GLY A 1 168 ? -14.507 5.241 24.780 1.00 66.00 168 GLY A C 1
ATOM 1325 O O . GLY A 1 168 ? -13.527 5.447 25.497 1.00 66.00 168 GLY A O 1
ATOM 1326 N N . LEU A 1 169 ? -15.676 4.775 25.238 1.00 62.25 169 LEU A N 1
ATOM 1327 C CA . LEU A 1 169 ? -16.024 4.488 26.634 1.00 62.25 169 LEU A CA 1
ATOM 1328 C C . LEU A 1 169 ? -14.941 3.680 27.337 1.00 62.25 169 LEU A C 1
ATOM 1330 O O . LEU A 1 169 ? -14.616 3.927 28.498 1.00 62.25 169 LEU A O 1
ATOM 1334 N N . TYR A 1 170 ? -14.404 2.693 26.625 1.00 74.25 170 TYR A N 1
ATOM 1335 C CA . TYR A 1 170 ? -13.466 1.751 27.188 1.00 74.25 170 TYR A CA 1
ATOM 1336 C C . TYR A 1 170 ? -12.537 1.209 26.102 1.00 74.25 170 TYR A C 1
ATOM 1338 O O . TYR A 1 170 ? -12.982 0.795 25.031 1.00 74.25 170 TYR A O 1
ATOM 1346 N N . ILE A 1 171 ? -11.236 1.224 26.386 1.00 80.12 171 ILE A N 1
ATOM 1347 C CA . ILE A 1 171 ? -10.231 0.514 25.598 1.00 80.12 171 ILE A CA 1
ATOM 1348 C C . ILE A 1 171 ? -9.925 -0.766 26.362 1.00 80.12 171 ILE A C 1
ATOM 1350 O O . ILE A 1 171 ? -9.488 -0.708 27.511 1.00 80.12 171 ILE A O 1
ATOM 1354 N N . ILE A 1 172 ? -10.167 -1.907 25.728 1.00 86.62 172 ILE A N 1
ATOM 1355 C CA . ILE A 1 172 ? -9.911 -3.230 26.299 1.00 86.62 172 ILE A CA 1
ATOM 1356 C C . ILE A 1 172 ? -8.803 -3.911 25.502 1.00 86.62 172 ILE A C 1
ATOM 1358 O O . ILE A 1 172 ? -8.655 -3.682 24.302 1.00 86.62 172 ILE A O 1
ATOM 1362 N N . SER A 1 173 ? -8.001 -4.757 26.147 1.00 84.75 173 SER A N 1
ATOM 1363 C CA . SER A 1 173 ? -7.046 -5.551 25.382 1.00 84.75 173 SER A CA 1
ATOM 1364 C C . SER A 1 173 ? -7.767 -6.633 24.572 1.00 84.75 173 SER A C 1
ATOM 1366 O O . SER A 1 173 ? -8.715 -7.242 25.069 1.00 84.75 173 SER A O 1
ATOM 1368 N N . GLY A 1 174 ? -7.315 -6.909 23.348 1.00 80.38 174 GLY A N 1
ATOM 1369 C CA . GLY A 1 174 ? -7.908 -7.957 22.511 1.00 80.38 174 GLY A CA 1
ATOM 1370 C C . GLY A 1 174 ? -7.898 -9.337 23.183 1.00 80.38 174 GLY A C 1
ATOM 1371 O O . GLY A 1 174 ? -8.886 -10.062 23.112 1.00 80.38 174 GLY A O 1
ATOM 1372 N N . SER A 1 175 ? -6.833 -9.677 23.918 1.00 84.19 175 SER A N 1
ATOM 1373 C CA . SER A 1 175 ? -6.749 -10.941 24.664 1.00 84.19 175 SER A CA 1
ATOM 1374 C C . SER A 1 175 ? -7.711 -10.993 25.855 1.00 84.19 175 SER A C 1
ATOM 1376 O O . SER A 1 175 ? -8.312 -12.035 26.104 1.00 84.19 175 SER A O 1
ATOM 1378 N N . THR A 1 176 ? -7.923 -9.878 26.563 1.00 85.12 176 THR A N 1
ATOM 1379 C CA . THR A 1 176 ? -8.947 -9.797 27.621 1.00 85.12 176 THR A CA 1
ATOM 1380 C C . THR A 1 176 ? -10.356 -9.900 27.040 1.00 85.12 176 THR A C 1
ATOM 1382 O O . THR A 1 176 ? -11.180 -10.634 27.576 1.00 85.12 176 THR A O 1
ATOM 1385 N N . ALA A 1 177 ? -10.629 -9.204 25.932 1.00 84.81 177 ALA A N 1
ATOM 1386 C CA . ALA A 1 177 ? -11.922 -9.258 25.255 1.00 84.81 177 ALA A CA 1
ATOM 1387 C C . ALA A 1 177 ? -12.240 -10.667 24.735 1.00 84.81 177 ALA A C 1
ATOM 1389 O O . ALA A 1 177 ? -13.379 -11.111 24.843 1.00 84.81 177 ALA A O 1
ATOM 1390 N N . ALA A 1 178 ? -11.234 -11.397 24.244 1.00 83.38 178 ALA A N 1
ATOM 1391 C CA . ALA A 1 178 ? -11.391 -12.794 23.853 1.00 83.38 178 ALA A CA 1
ATOM 1392 C C . ALA A 1 178 ? -11.805 -13.684 25.036 1.00 83.38 178 ALA A C 1
ATOM 1394 O O . ALA A 1 178 ? -12.637 -14.564 24.858 1.00 83.38 178 ALA A O 1
ATOM 1395 N N . GLY A 1 179 ? -11.294 -13.426 26.246 1.00 81.38 179 GLY A N 1
ATOM 1396 C CA . GLY A 1 179 ? -11.721 -14.139 27.455 1.00 81.38 179 GLY A CA 1
ATOM 1397 C C . GLY A 1 179 ? -13.222 -13.999 27.738 1.00 81.38 179 GLY A C 1
ATOM 1398 O O . GLY A 1 179 ? -13.874 -14.989 28.055 1.00 81.38 179 GLY A O 1
ATOM 1399 N N . LEU A 1 180 ? -13.789 -12.804 27.518 1.00 82.50 180 LEU A N 1
ATOM 1400 C CA . LEU A 1 180 ? -15.229 -12.547 27.678 1.00 82.50 180 LEU A CA 1
ATOM 1401 C C . LEU A 1 180 ? -16.105 -13.321 26.679 1.00 82.50 180 LEU A C 1
ATOM 1403 O O . LEU A 1 180 ? -17.309 -13.426 26.886 1.00 82.50 180 LEU A O 1
ATOM 1407 N N . ALA A 1 181 ? -15.529 -13.838 25.591 1.00 79.19 181 ALA A N 1
ATOM 1408 C CA . ALA A 1 181 ? -16.263 -14.612 24.595 1.00 79.19 181 ALA A CA 1
ATOM 1409 C C . ALA A 1 181 ? -16.362 -16.111 24.932 1.00 79.19 181 ALA A C 1
ATOM 1411 O O . ALA A 1 181 ? -17.121 -16.815 24.269 1.00 79.19 181 ALA A O 1
ATOM 1412 N N . ILE A 1 182 ? -15.584 -16.614 25.900 1.00 74.25 182 ILE A N 1
ATOM 1413 C CA . ILE A 1 182 ? -15.424 -18.060 26.133 1.00 74.25 182 ILE A CA 1
ATOM 1414 C C . ILE A 1 182 ? -16.321 -18.560 27.275 1.00 74.25 182 ILE A C 1
ATOM 1416 O O . ILE A 1 182 ? -16.920 -19.623 27.133 1.00 74.25 182 ILE A O 1
ATOM 1420 N N . GLU A 1 183 ? -16.450 -17.822 28.383 1.00 66.56 183 GLU A N 1
ATOM 1421 C CA . GLU A 1 183 ? -17.219 -18.266 29.560 1.00 66.56 183 GLU A CA 1
ATOM 1422 C C . GLU A 1 183 ? -18.002 -17.119 30.227 1.00 66.56 183 GLU A C 1
ATOM 1424 O O . GLU A 1 183 ? -17.638 -15.947 30.130 1.00 66.56 183 GLU A O 1
ATOM 1429 N N . GLU A 1 184 ? -19.080 -17.462 30.938 1.00 70.50 184 GLU A N 1
ATOM 1430 C CA . GLU A 1 184 ? -19.801 -16.534 31.816 1.00 70.50 184 GLU A CA 1
ATOM 1431 C C . GLU A 1 184 ? -19.147 -16.522 33.209 1.00 70.50 184 GLU A C 1
ATOM 1433 O O . GLU A 1 184 ? -18.970 -17.575 33.821 1.00 70.50 184 GLU A O 1
ATOM 1438 N N . GLY A 1 185 ? -18.800 -15.346 33.746 1.00 79.56 185 GLY A N 1
ATOM 1439 C CA . GLY A 1 185 ? -18.237 -15.254 35.096 1.00 79.56 185 GLY A CA 1
ATOM 1440 C C . GLY A 1 185 ? -17.382 -14.018 35.368 1.00 79.56 185 GLY A C 1
ATOM 1441 O O . GLY A 1 185 ? -17.401 -13.033 34.630 1.00 79.56 185 GLY A O 1
ATOM 1442 N N . VAL A 1 186 ? -16.638 -14.072 36.476 1.00 82.56 186 VAL A N 1
ATOM 1443 C CA . VAL A 1 186 ? -15.680 -13.033 36.878 1.00 82.56 186 VAL A CA 1
ATOM 1444 C C . VAL A 1 186 ? -14.293 -13.410 36.370 1.00 82.56 186 VAL A C 1
ATOM 1446 O O . VAL A 1 186 ? -13.759 -14.454 36.739 1.00 82.56 186 VAL A O 1
ATOM 1449 N N . PHE A 1 187 ? -13.691 -12.529 35.572 1.00 82.81 187 PHE A N 1
ATOM 1450 C CA . PHE A 1 187 ? -12.356 -12.723 35.013 1.00 82.81 187 PHE A CA 1
ATOM 1451 C C . PHE A 1 187 ? -11.348 -11.775 35.653 1.00 82.81 187 PHE A C 1
ATOM 1453 O O . PHE A 1 187 ? -11.556 -10.564 35.704 1.00 82.81 187 PHE A O 1
ATOM 1460 N N . GLU A 1 188 ? -10.214 -12.325 36.075 1.00 85.38 188 GLU A N 1
ATOM 1461 C CA . GLU A 1 188 ? -9.063 -11.554 36.532 1.00 85.38 188 GLU A CA 1
ATOM 1462 C C . GLU A 1 188 ? -7.847 -11.926 35.679 1.00 85.38 188 GLU A C 1
ATOM 1464 O O . GLU A 1 188 ? -7.333 -13.044 35.746 1.00 85.38 188 GLU A O 1
ATOM 1469 N N . VAL A 1 189 ? -7.371 -10.982 34.866 1.00 85.62 189 VAL A N 1
ATOM 1470 C CA . VAL A 1 189 ? -6.143 -11.166 34.084 1.00 85.62 189 VAL A CA 1
ATOM 1471 C C . VAL A 1 189 ? -4.949 -11.089 35.033 1.00 85.62 189 VAL A C 1
ATOM 1473 O O . VAL A 1 189 ? -4.638 -10.021 35.554 1.00 85.62 189 VAL A O 1
ATOM 1476 N N . LYS A 1 190 ? -4.267 -12.219 35.256 1.00 90.62 190 LYS A N 1
ATOM 1477 C CA . LYS A 1 190 ? -3.107 -12.297 36.164 1.00 90.62 190 LYS A CA 1
ATOM 1478 C C . LYS A 1 190 ? -1.840 -11.671 35.579 1.00 90.62 190 LYS A C 1
ATOM 1480 O O . LYS A 1 190 ? -1.061 -11.067 36.310 1.00 90.62 190 LYS A O 1
ATOM 1485 N N . SER A 1 191 ? -1.623 -11.813 34.275 1.00 87.94 191 SER A N 1
ATOM 1486 C CA . SER A 1 191 ? -0.507 -11.208 33.546 1.00 87.94 191 SER A CA 1
ATOM 1487 C C . SER A 1 191 ? -0.803 -11.155 32.045 1.00 87.94 191 SER A C 1
ATOM 1489 O O . SER A 1 191 ? -1.716 -11.815 31.551 1.00 87.94 191 SER A O 1
ATOM 1491 N N . THR A 1 192 ? -0.028 -10.356 31.316 1.00 85.19 192 THR A N 1
ATOM 1492 C CA . THR A 1 192 ? -0.001 -10.320 29.847 1.00 85.19 192 THR A CA 1
ATOM 1493 C C . THR A 1 192 ? 1.464 -10.356 29.377 1.00 85.19 192 THR A C 1
ATOM 1495 O O . THR A 1 192 ? 2.349 -10.193 30.221 1.00 85.19 192 THR A O 1
ATOM 1498 N N . ALA A 1 193 ? 1.686 -10.621 28.078 1.00 83.25 193 ALA A N 1
ATOM 1499 C CA . ALA A 1 193 ? 2.876 -11.082 27.310 1.00 83.25 193 ALA A CA 1
ATOM 1500 C C . ALA A 1 193 ? 2.760 -10.647 25.827 1.00 83.25 193 ALA A C 1
ATOM 1502 O O . ALA A 1 193 ? 1.813 -11.115 25.202 1.00 83.25 193 ALA A O 1
ATOM 1503 N N . GLY A 1 194 ? 3.612 -9.793 25.226 1.00 82.94 194 GLY A N 1
ATOM 1504 C CA . GLY A 1 194 ? 3.443 -9.460 23.797 1.00 82.94 194 GLY A CA 1
ATOM 1505 C C . GLY A 1 194 ? 4.394 -8.435 23.165 1.00 82.94 194 GLY A C 1
ATOM 1506 O O . GLY A 1 194 ? 4.943 -7.569 23.841 1.00 82.94 194 GLY A O 1
ATOM 1507 N N . ASP A 1 195 ? 4.532 -8.534 21.838 1.00 84.44 195 ASP A N 1
ATOM 1508 C CA . ASP A 1 195 ? 5.196 -7.567 20.955 1.00 84.44 195 ASP A CA 1
ATOM 1509 C C . ASP A 1 195 ? 4.153 -6.987 19.993 1.00 84.44 195 ASP A C 1
ATOM 1511 O O . ASP A 1 195 ? 3.551 -7.710 19.203 1.00 84.44 195 ASP A O 1
ATOM 1515 N N . ILE A 1 196 ? 3.914 -5.679 20.080 1.00 79.88 196 ILE A N 1
ATOM 1516 C CA . ILE A 1 196 ? 2.886 -4.997 19.281 1.00 79.88 196 ILE A CA 1
ATOM 1517 C C . ILE A 1 196 ? 3.324 -4.712 17.847 1.00 79.88 196 ILE A C 1
ATOM 1519 O O . ILE A 1 196 ? 2.529 -4.184 17.080 1.00 79.88 196 ILE A O 1
ATOM 1523 N N . TYR A 1 197 ? 4.570 -5.014 17.490 1.00 81.12 197 TYR A N 1
ATOM 1524 C CA . TYR A 1 197 ? 5.121 -4.732 16.169 1.00 81.12 197 TYR A CA 1
ATOM 1525 C C . TYR A 1 197 ? 5.410 -5.991 15.361 1.00 81.12 197 TYR A C 1
ATOM 1527 O O . TYR A 1 197 ? 5.712 -5.868 14.179 1.00 81.12 197 TYR A O 1
ATOM 1535 N N . LEU A 1 198 ? 5.278 -7.174 15.963 1.00 85.25 198 LEU A N 1
ATOM 1536 C CA . LEU A 1 198 ? 5.425 -8.452 15.283 1.00 85.25 198 LEU A CA 1
ATOM 1537 C C . LEU A 1 198 ? 4.071 -8.936 14.756 1.00 85.25 198 LEU A C 1
ATOM 1539 O O . LEU A 1 198 ? 3.130 -9.154 15.518 1.00 85.25 198 LEU A O 1
ATOM 1543 N N . SER A 1 199 ? 3.974 -9.138 13.447 1.00 83.75 199 SER A N 1
ATOM 1544 C CA . SER A 1 199 ? 2.741 -9.556 12.780 1.00 83.75 199 SER A CA 1
ATOM 1545 C C . SER A 1 199 ? 3.025 -10.408 11.539 1.00 83.75 199 SER A C 1
ATOM 1547 O O . SER A 1 199 ? 4.177 -10.585 11.149 1.00 83.75 199 SER A O 1
ATOM 1549 N N . GLY A 1 200 ? 1.971 -10.928 10.897 1.00 85.56 200 GLY A N 1
ATOM 1550 C CA . GLY A 1 200 ? 2.090 -11.640 9.615 1.00 85.56 200 GLY A CA 1
ATOM 1551 C C . GLY A 1 200 ? 2.799 -10.817 8.532 1.00 85.56 200 GLY A C 1
ATOM 1552 O O . GLY A 1 200 ? 3.593 -11.361 7.772 1.00 85.56 200 GLY A O 1
ATOM 1553 N N . GLU A 1 201 ? 2.617 -9.496 8.558 1.00 84.25 201 GLU A N 1
ATOM 1554 C CA . GLU A 1 201 ? 3.240 -8.555 7.625 1.00 84.25 201 GLU A CA 1
ATOM 1555 C C . GLU A 1 201 ? 4.779 -8.613 7.660 1.00 84.25 201 GLU A C 1
ATOM 1557 O O . GLU A 1 201 ? 5.445 -8.444 6.643 1.00 84.25 201 GLU A O 1
ATOM 1562 N N . ASP A 1 202 ? 5.384 -8.904 8.816 1.00 88.56 202 ASP A N 1
ATOM 1563 C CA . ASP A 1 202 ? 6.839 -9.056 8.929 1.00 88.56 202 ASP A CA 1
ATOM 1564 C C . ASP A 1 202 ? 7.356 -10.286 8.178 1.00 88.56 202 ASP A C 1
ATOM 1566 O O . ASP A 1 202 ? 8.462 -10.273 7.627 1.00 88.56 202 ASP A O 1
ATOM 1570 N N . PHE A 1 203 ? 6.559 -11.354 8.148 1.00 91.19 203 PHE A N 1
ATOM 1571 C CA . PHE A 1 203 ? 6.873 -12.564 7.395 1.00 91.19 203 PHE A CA 1
ATOM 1572 C C . PHE A 1 203 ? 6.688 -12.325 5.899 1.00 91.19 203 PHE A C 1
ATOM 1574 O O . PHE A 1 203 ? 7.579 -12.678 5.123 1.00 91.19 203 PHE A O 1
ATOM 1581 N N . ASP A 1 204 ? 5.604 -11.652 5.510 1.00 88.56 204 ASP A N 1
ATOM 1582 C CA . ASP A 1 204 ? 5.328 -11.293 4.118 1.00 88.56 204 ASP A CA 1
ATOM 1583 C C . ASP A 1 204 ? 6.439 -10.394 3.558 1.00 88.56 204 ASP A C 1
ATOM 1585 O O . ASP A 1 204 ? 7.015 -10.696 2.512 1.00 88.56 204 ASP A O 1
ATOM 1589 N N . LYS A 1 205 ? 6.861 -9.365 4.306 1.00 87.12 205 LYS A N 1
ATOM 1590 C CA . LYS A 1 205 ? 7.992 -8.494 3.939 1.00 87.12 205 LYS A CA 1
ATOM 1591 C C . LYS A 1 205 ? 9.286 -9.273 3.727 1.00 87.12 205 LYS A C 1
ATOM 1593 O O . LYS A 1 205 ? 9.986 -9.041 2.740 1.00 87.12 205 LYS A O 1
ATOM 1598 N N . ARG A 1 206 ? 9.622 -10.205 4.626 1.00 89.75 206 ARG A N 1
ATOM 1599 C CA . ARG A 1 206 ? 10.830 -11.043 4.488 1.00 89.75 206 ARG A CA 1
ATOM 1600 C C . ARG A 1 206 ? 10.750 -11.956 3.270 1.00 89.75 206 ARG A C 1
ATOM 1602 O O . ARG A 1 206 ? 11.743 -12.103 2.560 1.00 89.75 206 ARG A O 1
ATOM 1609 N N . MET A 1 207 ? 9.583 -12.543 3.025 1.00 93.62 207 MET A N 1
ATOM 1610 C CA . MET A 1 207 ? 9.341 -13.416 1.883 1.00 93.62 207 MET A CA 1
ATOM 1611 C C . MET A 1 207 ? 9.465 -12.650 0.563 1.00 93.62 207 MET A C 1
ATOM 1613 O O . MET A 1 207 ? 10.218 -13.060 -0.319 1.00 93.62 207 MET A O 1
ATOM 1617 N N . VAL A 1 208 ? 8.795 -11.501 0.447 1.00 90.88 208 VAL A N 1
ATOM 1618 C CA . VAL A 1 208 ? 8.875 -10.630 -0.732 1.00 90.88 208 VAL A CA 1
ATOM 1619 C C . VAL A 1 208 ? 10.309 -10.158 -0.952 1.00 90.88 208 VAL A C 1
ATOM 1621 O O . VAL A 1 208 ? 10.813 -10.258 -2.066 1.00 90.88 208 VAL A O 1
ATOM 1624 N N . ALA A 1 209 ? 11.005 -9.711 0.097 1.00 88.62 209 ALA A N 1
ATOM 1625 C CA . ALA A 1 209 ? 12.397 -9.283 -0.013 1.00 88.62 209 ALA A CA 1
ATOM 1626 C C . ALA A 1 209 ? 13.312 -10.404 -0.531 1.00 88.62 209 ALA A C 1
ATOM 1628 O O . ALA A 1 209 ? 14.162 -10.151 -1.384 1.00 88.62 209 ALA A O 1
ATOM 1629 N N . HIS A 1 210 ? 13.119 -11.638 -0.057 1.00 93.88 210 HIS A N 1
ATOM 1630 C CA . HIS A 1 210 ? 13.854 -12.799 -0.552 1.00 93.88 210 HIS A CA 1
ATOM 1631 C C . HIS A 1 210 ? 13.588 -13.038 -2.044 1.00 93.88 210 HIS A C 1
ATOM 1633 O O . HIS A 1 210 ? 14.533 -13.098 -2.827 1.00 93.88 210 HIS A O 1
ATOM 1639 N N . PHE A 1 211 ? 12.321 -13.097 -2.463 1.00 93.31 211 PHE A N 1
ATOM 1640 C CA . PHE A 1 211 ? 11.983 -13.342 -3.867 1.00 93.31 211 PHE A CA 1
ATOM 1641 C C . PHE A 1 211 ? 12.414 -12.214 -4.802 1.00 93.31 211 PHE A C 1
ATOM 1643 O O . PHE A 1 211 ? 12.845 -12.491 -5.916 1.00 93.31 211 PHE A O 1
ATOM 1650 N N . VAL A 1 212 ? 12.363 -10.956 -4.360 1.00 89.31 212 VAL A N 1
ATOM 1651 C CA . VAL A 1 212 ? 12.905 -9.823 -5.125 1.00 89.31 212 VAL A CA 1
ATOM 1652 C C . VAL A 1 212 ? 14.409 -9.993 -5.337 1.00 89.31 212 VAL A C 1
ATOM 1654 O O . VAL A 1 212 ? 14.893 -9.806 -6.451 1.00 89.31 212 VAL A O 1
ATOM 1657 N N . GLN A 1 213 ? 15.156 -10.377 -4.299 1.00 90.19 213 GLN A N 1
ATOM 1658 C CA . GLN A 1 213 ? 16.596 -10.618 -4.422 1.00 90.19 213 GLN A CA 1
ATOM 1659 C C . GLN A 1 213 ? 16.904 -11.786 -5.359 1.00 90.19 213 GLN A C 1
ATOM 1661 O O . GLN A 1 213 ? 17.778 -11.658 -6.213 1.00 90.19 213 GLN A O 1
ATOM 1666 N N . GLU A 1 214 ? 16.188 -12.902 -5.235 1.00 93.88 214 GLU A N 1
ATOM 1667 C CA . GLU A 1 214 ? 16.358 -14.048 -6.133 1.00 93.88 214 GLU A CA 1
ATOM 1668 C C . GLU A 1 214 ? 15.994 -13.692 -7.578 1.00 93.88 214 GLU A C 1
ATOM 1670 O O . GLU A 1 214 ? 16.742 -14.018 -8.496 1.00 93.88 214 GLU A O 1
ATOM 1675 N N . PHE A 1 215 ? 14.915 -12.936 -7.797 1.00 91.81 215 PHE A N 1
ATOM 1676 C CA . PHE A 1 215 ? 14.546 -12.444 -9.124 1.00 91.81 215 PHE A CA 1
ATOM 1677 C C . PHE A 1 215 ? 15.647 -11.573 -9.735 1.00 91.81 215 PHE A C 1
ATOM 1679 O O . PHE A 1 215 ? 15.974 -11.735 -10.911 1.00 91.81 215 PHE A O 1
ATOM 1686 N N . ILE A 1 216 ? 16.239 -10.670 -8.946 1.00 89.00 216 ILE A N 1
ATOM 1687 C CA . ILE A 1 216 ? 17.345 -9.829 -9.410 1.00 89.00 216 ILE A CA 1
ATOM 1688 C C . ILE A 1 216 ? 18.538 -10.696 -9.821 1.00 89.00 216 ILE A C 1
ATOM 1690 O O . ILE A 1 216 ? 19.056 -10.515 -10.917 1.00 89.00 216 ILE A O 1
ATOM 1694 N N . LYS A 1 217 ? 18.923 -11.674 -8.993 1.00 90.94 217 LYS A N 1
ATOM 1695 C CA . LYS A 1 217 ? 20.036 -12.591 -9.289 1.00 90.94 217 LYS A CA 1
ATOM 1696 C C . LYS A 1 217 ? 19.799 -13.417 -10.553 1.00 90.94 217 LYS A C 1
ATOM 1698 O O . LYS A 1 217 ? 20.711 -13.580 -11.354 1.00 90.94 217 LYS A O 1
ATOM 1703 N N . LEU A 1 218 ? 18.586 -13.937 -10.744 1.00 93.44 218 LEU A N 1
ATOM 1704 C CA . LEU A 1 218 ? 18.247 -14.754 -11.913 1.00 93.44 218 LEU A CA 1
ATOM 1705 C C . LEU A 1 218 ? 18.321 -13.966 -13.226 1.00 93.44 218 LEU A C 1
ATOM 1707 O O . LEU A 1 218 ? 18.619 -14.543 -14.267 1.00 93.44 218 LEU A O 1
ATOM 1711 N N . ASN A 1 219 ? 18.059 -12.659 -13.178 1.00 91.69 219 ASN A N 1
ATOM 1712 C CA . ASN A 1 219 ? 18.039 -11.782 -14.349 1.00 91.69 219 ASN A CA 1
ATOM 1713 C C . ASN A 1 219 ? 19.283 -10.887 -14.450 1.00 91.69 219 ASN A C 1
ATOM 1715 O O . ASN A 1 219 ? 19.301 -9.954 -15.252 1.00 91.69 219 ASN A O 1
ATOM 1719 N N . ASP A 1 220 ? 20.322 -11.155 -13.657 1.00 89.62 220 ASP A N 1
ATOM 1720 C CA . ASP A 1 220 ? 21.492 -10.284 -13.533 1.00 89.62 220 ASP A CA 1
ATOM 1721 C C . ASP A 1 220 ? 22.169 -10.041 -14.891 1.00 89.62 220 ASP A C 1
ATOM 1723 O O . ASP A 1 220 ? 22.427 -8.899 -15.270 1.00 89.62 220 ASP A O 1
ATOM 1727 N N . SER A 1 221 ? 22.321 -11.091 -15.709 1.00 90.62 221 SER A N 1
ATOM 1728 C CA . SER A 1 221 ? 22.875 -10.979 -17.066 1.00 90.62 221 SER A CA 1
ATOM 1729 C C . SER A 1 221 ? 22.053 -10.066 -17.981 1.00 90.62 221 SER A C 1
ATOM 1731 O O . SER A 1 221 ? 22.619 -9.311 -18.770 1.00 90.62 221 SER A O 1
ATOM 1733 N N . LEU A 1 222 ? 20.720 -10.097 -17.872 1.00 89.50 222 LEU A N 1
ATOM 1734 C CA . LEU A 1 222 ? 19.846 -9.222 -18.652 1.00 89.50 222 LEU A CA 1
ATOM 1735 C C . LEU A 1 222 ? 19.998 -7.771 -18.200 1.00 89.50 222 LEU A C 1
ATOM 1737 O O . LEU A 1 222 ? 20.090 -6.881 -19.042 1.00 89.50 222 LEU A O 1
ATOM 1741 N N . PHE A 1 223 ? 20.092 -7.520 -16.893 1.00 89.81 223 PHE A N 1
ATOM 1742 C CA . PHE A 1 223 ? 20.324 -6.170 -16.392 1.00 89.81 223 PHE A CA 1
ATOM 1743 C C . PHE A 1 223 ? 21.681 -5.616 -16.840 1.00 89.81 223 PHE A C 1
ATOM 1745 O O . PHE A 1 223 ? 21.730 -4.490 -17.335 1.00 89.81 223 PHE A O 1
ATOM 1752 N N . TYR A 1 224 ? 22.758 -6.399 -16.763 1.00 88.06 224 TYR A N 1
ATOM 1753 C CA . TYR A 1 224 ? 24.080 -5.968 -17.230 1.00 88.06 224 TYR A CA 1
ATOM 1754 C C . TYR A 1 224 ? 24.141 -5.739 -18.744 1.00 88.06 224 TYR A C 1
ATOM 1756 O O . TYR A 1 224 ? 24.777 -4.778 -19.174 1.00 88.06 224 TYR A O 1
ATOM 1764 N N . SER A 1 225 ? 23.404 -6.516 -19.547 1.00 87.88 225 SER A N 1
ATOM 1765 C CA . SER A 1 225 ? 23.326 -6.287 -21.000 1.00 87.88 225 SER A CA 1
ATOM 1766 C C . SER A 1 225 ? 22.811 -4.882 -21.358 1.00 87.88 225 SER A C 1
ATOM 1768 O O . SER A 1 225 ? 23.180 -4.320 -22.389 1.00 87.88 225 SER A O 1
ATOM 1770 N N . THR A 1 226 ? 22.015 -4.253 -20.480 1.00 88.94 226 THR A N 1
ATOM 1771 C CA . THR A 1 226 ? 21.566 -2.867 -20.689 1.00 88.94 226 THR A CA 1
ATOM 1772 C C . THR A 1 226 ? 22.716 -1.860 -20.580 1.00 88.94 226 THR A C 1
ATOM 1774 O O . THR A 1 226 ? 22.747 -0.893 -21.341 1.00 88.94 226 THR A O 1
ATOM 1777 N N . LEU A 1 227 ? 23.706 -2.101 -19.712 1.00 89.44 227 LEU A N 1
ATOM 1778 C CA . LEU A 1 227 ? 24.880 -1.232 -19.571 1.00 89.44 227 LEU A CA 1
ATOM 1779 C C . LEU A 1 227 ? 25.809 -1.320 -20.784 1.00 89.44 227 LEU A C 1
ATOM 1781 O O . LEU A 1 227 ? 26.352 -0.299 -21.201 1.00 89.44 227 LEU A O 1
ATOM 1785 N N . GLU A 1 228 ? 25.924 -2.491 -21.412 1.00 89.38 228 GLU A N 1
ATOM 1786 C CA . GLU A 1 228 ? 26.736 -2.663 -22.626 1.00 89.38 228 GLU A CA 1
ATOM 1787 C C . GLU A 1 228 ? 26.286 -1.719 -23.754 1.00 89.38 228 GLU A C 1
ATOM 1789 O O . GLU A 1 228 ? 27.108 -1.186 -24.507 1.00 89.38 228 GLU A O 1
ATOM 1794 N N . THR A 1 229 ? 24.976 -1.456 -23.853 1.00 88.81 229 THR A N 1
ATOM 1795 C CA . THR A 1 229 ? 24.432 -0.515 -24.846 1.00 88.81 229 THR A CA 1
ATOM 1796 C C . THR A 1 229 ? 24.835 0.932 -24.562 1.00 88.81 229 THR A C 1
ATOM 1798 O O . THR A 1 229 ? 25.177 1.668 -25.491 1.00 88.81 229 THR A O 1
ATOM 1801 N N . VAL A 1 230 ? 24.880 1.319 -23.285 1.00 91.12 230 VAL A N 1
ATOM 1802 C CA . VAL A 1 230 ? 25.323 2.646 -22.834 1.00 91.12 230 VAL A CA 1
ATOM 1803 C C . VAL A 1 230 ? 26.819 2.820 -23.092 1.00 91.12 230 VAL A C 1
ATOM 1805 O O . VAL A 1 230 ? 27.244 3.837 -23.639 1.00 91.12 230 VAL A O 1
ATOM 1808 N N . GLU A 1 231 ? 27.626 1.808 -22.775 1.00 91.44 231 GLU A N 1
ATOM 1809 C CA . GLU A 1 231 ? 29.063 1.808 -23.060 1.00 91.44 231 GLU A CA 1
ATOM 1810 C C . GLU A 1 231 ? 29.357 1.893 -24.559 1.00 91.44 231 GLU A C 1
ATOM 1812 O O . GLU A 1 231 ? 30.289 2.583 -24.978 1.00 91.44 231 GLU A O 1
ATOM 1817 N N . ARG A 1 232 ? 28.569 1.206 -25.397 1.00 88.94 232 ARG A N 1
ATOM 1818 C CA . ARG A 1 232 ? 28.675 1.327 -26.856 1.00 88.94 232 ARG A CA 1
ATOM 1819 C C . ARG A 1 232 ? 28.384 2.757 -27.310 1.00 88.94 232 ARG A C 1
ATOM 1821 O O . ARG A 1 232 ? 29.198 3.314 -28.037 1.00 88.94 232 ARG A O 1
ATOM 1828 N N . ALA A 1 233 ? 27.304 3.368 -26.824 1.00 89.94 233 ALA A N 1
ATOM 1829 C CA . ALA A 1 233 ? 26.957 4.746 -27.167 1.00 89.94 233 ALA A CA 1
ATOM 1830 C C . ALA A 1 233 ? 28.061 5.747 -26.773 1.00 89.94 233 ALA A C 1
ATOM 1832 O O . ALA A 1 233 ? 28.418 6.611 -27.571 1.00 89.94 233 ALA A O 1
ATOM 1833 N N . LEU A 1 234 ? 28.659 5.598 -25.585 1.00 91.00 234 LEU A N 1
ATOM 1834 C CA . LEU A 1 234 ? 29.786 6.433 -25.147 1.00 91.00 234 LEU A CA 1
ATOM 1835 C C . LEU A 1 234 ? 31.025 6.256 -26.034 1.00 91.00 234 LEU A C 1
ATOM 1837 O O . LEU A 1 234 ? 31.665 7.243 -26.404 1.00 91.00 234 LEU A O 1
ATOM 1841 N N . ARG A 1 235 ? 31.350 5.012 -26.412 1.00 90.38 235 ARG A N 1
ATOM 1842 C CA . ARG A 1 235 ? 32.466 4.713 -27.326 1.00 90.38 235 ARG A CA 1
ATOM 1843 C C . ARG A 1 235 ? 32.249 5.317 -28.707 1.00 90.38 235 ARG A C 1
ATOM 1845 O O . ARG A 1 235 ? 33.165 5.949 -29.231 1.00 90.38 235 ARG A O 1
ATOM 1852 N N . ASP A 1 236 ? 31.053 5.159 -29.264 1.00 87.12 236 ASP A N 1
ATOM 1853 C CA . ASP A 1 236 ? 30.697 5.689 -30.582 1.00 87.12 236 ASP A CA 1
ATOM 1854 C C . ASP A 1 236 ? 30.737 7.225 -30.585 1.00 87.12 236 ASP A C 1
ATOM 1856 O O . ASP A 1 236 ? 31.277 7.833 -31.512 1.00 87.12 236 ASP A O 1
ATOM 1860 N N . ALA A 1 237 ? 30.269 7.853 -29.500 1.00 87.69 237 ALA A N 1
ATOM 1861 C CA . ALA A 1 237 ? 30.363 9.295 -29.285 1.00 87.69 237 ALA A CA 1
ATOM 1862 C C . ALA A 1 237 ? 31.789 9.782 -28.962 1.00 87.69 237 ALA A C 1
ATOM 1864 O O . ALA A 1 237 ? 32.048 10.984 -28.997 1.00 87.69 237 ALA A O 1
ATOM 1865 N N . ARG A 1 238 ? 32.723 8.870 -28.646 1.00 90.69 238 ARG A N 1
ATOM 1866 C CA . ARG A 1 238 ? 34.074 9.170 -28.135 1.00 90.69 238 ARG A CA 1
ATOM 1867 C C . ARG A 1 238 ? 34.043 10.090 -26.910 1.00 90.69 238 ARG A C 1
ATOM 1869 O O . ARG A 1 238 ? 34.891 10.970 -26.766 1.00 90.69 238 ARG A O 1
ATOM 1876 N N . MET A 1 239 ? 33.057 9.888 -26.040 1.00 91.88 239 MET A N 1
ATOM 1877 C CA . MET A 1 239 ? 32.852 10.680 -24.831 1.00 91.88 239 MET A CA 1
ATOM 1878 C C . MET A 1 239 ? 33.160 9.858 -23.587 1.00 91.88 239 MET A C 1
ATOM 1880 O O . MET A 1 239 ? 32.820 8.678 -23.502 1.00 91.88 239 MET A O 1
ATOM 1884 N N . ASP A 1 240 ? 33.762 10.505 -22.592 1.00 91.94 240 ASP A N 1
ATOM 1885 C CA . ASP A 1 240 ? 33.868 9.926 -21.259 1.00 91.94 240 ASP A CA 1
ATOM 1886 C C . ASP A 1 240 ? 32.548 10.109 -20.496 1.00 91.94 240 ASP A C 1
ATOM 1888 O O . ASP A 1 240 ? 31.870 11.132 -20.632 1.00 91.94 240 ASP A O 1
ATOM 1892 N N . LYS A 1 241 ? 32.193 9.142 -19.646 1.00 89.69 241 LYS A N 1
ATOM 1893 C CA . LYS A 1 241 ? 30.959 9.187 -18.848 1.00 89.69 241 LYS A CA 1
ATOM 1894 C C . LYS A 1 241 ? 30.859 10.419 -17.939 1.00 89.69 241 LYS A C 1
ATOM 1896 O O . LYS A 1 241 ? 29.754 10.865 -17.646 1.00 89.69 241 LYS A O 1
ATOM 1901 N N . THR A 1 242 ? 31.987 11.004 -17.527 1.00 90.44 242 THR A N 1
ATOM 1902 C CA . THR A 1 242 ? 32.026 12.254 -16.744 1.00 90.44 242 THR A CA 1
ATOM 1903 C C . THR A 1 242 ? 31.585 13.480 -17.543 1.00 90.44 242 THR A C 1
ATOM 1905 O O . THR A 1 242 ? 31.153 14.468 -16.955 1.00 90.44 242 THR A O 1
ATOM 1908 N N . SER A 1 243 ? 31.648 13.410 -18.876 1.00 91.56 243 SER A N 1
ATOM 1909 C CA . SER A 1 243 ? 31.241 14.493 -19.781 1.00 91.56 243 SER A CA 1
ATOM 1910 C C . SER A 1 243 ? 29.729 14.533 -20.022 1.00 91.56 243 SER A C 1
ATOM 1912 O O . SER A 1 243 ? 29.220 15.471 -20.635 1.00 91.56 243 SER A O 1
ATOM 1914 N N . ILE A 1 244 ? 28.992 13.519 -19.562 1.00 89.88 244 ILE A N 1
ATOM 1915 C CA . ILE A 1 244 ? 27.532 13.486 -19.652 1.00 89.88 244 ILE A CA 1
ATOM 1916 C C . ILE A 1 244 ? 26.967 14.399 -18.576 1.00 89.88 244 ILE A C 1
ATOM 1918 O O . ILE A 1 244 ? 27.222 14.175 -17.399 1.00 89.88 244 ILE A O 1
ATOM 1922 N N . HIS A 1 245 ? 26.194 15.415 -18.958 1.00 88.12 245 HIS A N 1
ATOM 1923 C CA . HIS A 1 245 ? 25.635 16.404 -18.029 1.00 88.12 245 HIS A CA 1
ATOM 1924 C C . HIS A 1 245 ? 24.376 15.885 -17.335 1.00 88.12 245 HIS A C 1
ATOM 1926 O O . HIS A 1 245 ? 24.273 15.982 -16.113 1.00 88.12 245 HIS A O 1
ATOM 1932 N N . GLU A 1 246 ? 23.481 15.254 -18.087 1.00 85.88 246 GLU A N 1
ATOM 1933 C CA . GLU A 1 246 ? 22.178 14.794 -17.612 1.00 85.88 246 GLU A CA 1
ATOM 1934 C C . GLU A 1 246 ? 21.840 13.429 -18.212 1.00 85.88 246 GLU A C 1
ATOM 1936 O O . GLU A 1 246 ? 22.315 13.077 -19.293 1.00 85.88 246 GLU A O 1
ATOM 1941 N N . ILE A 1 247 ? 21.026 12.654 -17.493 1.00 85.88 247 ILE A N 1
ATOM 1942 C CA . ILE A 1 247 ? 20.572 11.324 -17.904 1.00 85.88 247 ILE A CA 1
ATOM 1943 C C . ILE A 1 247 ? 19.048 11.315 -17.834 1.00 85.88 247 ILE A C 1
ATOM 1945 O O . ILE A 1 247 ? 18.471 11.538 -16.767 1.00 85.88 247 ILE A O 1
ATOM 1949 N N . LEU A 1 248 ? 18.413 11.042 -18.973 1.00 81.69 248 LEU A N 1
ATOM 1950 C CA . LEU A 1 248 ? 16.963 11.015 -19.132 1.00 81.69 248 LEU A CA 1
ATOM 1951 C C . LEU A 1 248 ? 16.482 9.578 -19.377 1.00 81.69 248 LEU A C 1
ATOM 1953 O O . LEU A 1 248 ? 17.011 8.883 -20.242 1.00 81.69 248 LEU A O 1
ATOM 1957 N N . PHE A 1 249 ? 15.469 9.129 -18.633 1.00 79.94 249 PHE A N 1
ATOM 1958 C CA . PHE A 1 249 ? 14.888 7.784 -18.748 1.00 79.94 249 PHE A CA 1
ATOM 1959 C C . PHE A 1 249 ? 13.571 7.770 -19.524 1.00 79.94 249 PHE A C 1
ATOM 1961 O O . PHE A 1 249 ? 12.525 8.169 -19.019 1.00 79.94 249 PHE A O 1
ATOM 1968 N N . ILE A 1 250 ? 13.601 7.243 -20.743 1.00 77.75 250 ILE A N 1
ATOM 1969 C CA . ILE A 1 250 ? 12.411 7.111 -21.588 1.00 77.75 250 ILE A CA 1
ATOM 1970 C C . ILE A 1 250 ? 12.042 5.628 -21.714 1.00 77.75 250 ILE A C 1
ATOM 1972 O O . ILE A 1 250 ? 12.908 4.783 -21.930 1.00 77.75 250 ILE A O 1
ATOM 1976 N N . GLY A 1 251 ? 10.751 5.310 -21.587 1.00 75.19 251 GLY A N 1
ATOM 1977 C CA . GLY A 1 251 ? 10.199 3.963 -21.750 1.00 75.19 251 GLY A CA 1
ATOM 1978 C C . GLY A 1 251 ? 9.852 3.279 -20.424 1.00 75.19 251 GLY A C 1
ATOM 1979 O O . GLY A 1 251 ? 10.579 3.388 -19.437 1.00 75.19 251 GLY A O 1
ATOM 1980 N N . GLY A 1 252 ? 8.747 2.527 -20.394 1.00 75.94 252 GLY A N 1
ATOM 1981 C CA . GLY A 1 252 ? 8.212 1.903 -19.175 1.00 75.94 252 GLY A CA 1
ATOM 1982 C C . GLY A 1 252 ? 9.193 0.996 -18.417 1.00 75.94 252 GLY A C 1
ATOM 1983 O O . GLY A 1 252 ? 9.222 1.026 -17.188 1.00 75.94 252 GLY A O 1
ATOM 1984 N N . SER A 1 253 ? 10.053 0.254 -19.121 1.00 82.19 253 SER A N 1
ATOM 1985 C CA . SER A 1 253 ? 11.049 -0.643 -18.509 1.00 82.19 253 SER A CA 1
ATOM 1986 C C . SER A 1 253 ? 12.101 0.093 -17.672 1.00 82.19 253 SER A C 1
ATOM 1988 O O . SER A 1 253 ? 12.640 -0.472 -16.725 1.00 82.19 253 SER A O 1
ATOM 1990 N N . THR A 1 254 ? 12.349 1.380 -17.941 1.00 81.56 254 THR A N 1
ATOM 1991 C CA . THR A 1 254 ? 13.261 2.209 -17.128 1.00 81.56 254 THR A CA 1
ATOM 1992 C C . THR A 1 254 ? 12.752 2.458 -15.707 1.00 81.56 254 THR A C 1
ATOM 1994 O O . THR A 1 254 ? 13.493 2.957 -14.863 1.00 81.56 254 THR A O 1
ATOM 1997 N N . ARG A 1 255 ? 11.501 2.086 -15.400 1.00 78.12 255 ARG A N 1
ATOM 1998 C CA . ARG A 1 255 ? 10.938 2.141 -14.043 1.00 78.12 255 ARG A CA 1
ATOM 1999 C C . ARG A 1 255 ? 11.437 1.007 -13.141 1.00 78.12 255 ARG A C 1
ATOM 2001 O O . ARG A 1 255 ? 11.190 1.056 -11.941 1.00 78.12 255 ARG A O 1
ATOM 2008 N N . ILE A 1 256 ? 12.116 -0.005 -13.690 1.00 85.31 256 ILE A N 1
ATOM 2009 C CA . ILE A 1 256 ? 12.660 -1.124 -12.911 1.00 85.31 256 ILE A CA 1
ATOM 2010 C C . ILE A 1 256 ? 13.780 -0.600 -11.994 1.00 85.31 256 ILE A C 1
ATOM 2012 O O . ILE A 1 256 ? 14.814 -0.170 -12.511 1.00 85.31 256 ILE A O 1
ATOM 2016 N N . PRO A 1 257 ? 13.646 -0.680 -10.654 1.00 84.81 257 PRO A N 1
ATOM 2017 C CA . PRO A 1 257 ? 14.600 -0.064 -9.721 1.00 84.81 257 PRO A CA 1
ATOM 2018 C C . PRO A 1 257 ? 16.048 -0.531 -9.898 1.00 84.81 257 PRO A C 1
ATOM 2020 O O . PRO A 1 257 ? 16.973 0.269 -9.777 1.00 84.81 257 PRO A O 1
ATOM 2023 N N . GLN A 1 258 ? 16.250 -1.809 -10.232 1.00 88.25 258 GLN A N 1
ATOM 2024 C CA . GLN A 1 258 ? 17.583 -2.369 -10.465 1.00 88.25 258 GLN A CA 1
ATOM 2025 C C . GLN A 1 258 ? 18.285 -1.718 -11.667 1.00 88.25 258 GLN A C 1
ATOM 2027 O O . GLN A 1 258 ? 19.474 -1.430 -11.581 1.00 88.25 258 GLN A O 1
ATOM 2032 N N . ILE A 1 259 ? 17.556 -1.413 -12.749 1.00 88.62 259 ILE A N 1
ATOM 2033 C CA . ILE A 1 259 ? 18.108 -0.702 -13.916 1.00 88.62 259 ILE A CA 1
ATOM 2034 C C . ILE A 1 259 ? 18.503 0.724 -13.524 1.00 88.62 259 ILE A C 1
ATOM 2036 O O . ILE A 1 259 ? 19.596 1.178 -13.857 1.00 88.62 259 ILE A O 1
ATOM 2040 N N . GLN A 1 260 ? 17.639 1.419 -12.775 1.00 87.69 260 GLN A N 1
ATOM 2041 C CA . GLN A 1 260 ? 17.926 2.784 -12.325 1.00 87.69 260 GLN A CA 1
ATOM 2042 C C . GLN A 1 260 ? 19.180 2.832 -11.456 1.00 87.69 260 GLN A C 1
ATOM 2044 O O . GLN A 1 260 ? 20.041 3.686 -11.659 1.00 87.69 260 GLN A O 1
ATOM 2049 N N . LYS A 1 261 ? 19.302 1.879 -10.528 1.00 88.56 261 LYS A N 1
ATOM 2050 C CA . LYS A 1 261 ? 20.455 1.759 -9.643 1.00 88.56 261 LYS A CA 1
ATOM 2051 C C . LYS A 1 261 ? 21.740 1.463 -10.415 1.00 88.56 261 LYS A C 1
ATOM 2053 O O . LYS A 1 261 ? 22.724 2.163 -10.221 1.00 88.56 261 LYS A O 1
ATOM 2058 N N . LEU A 1 262 ? 21.723 0.483 -11.320 1.00 89.94 262 LEU A N 1
ATOM 2059 C CA . LEU A 1 262 ? 22.892 0.137 -12.136 1.00 89.94 262 LEU A CA 1
ATOM 2060 C C . LEU A 1 262 ? 23.405 1.331 -12.946 1.00 89.94 262 LEU A C 1
ATOM 2062 O O . LEU A 1 262 ? 24.609 1.562 -13.003 1.00 89.94 262 LEU A O 1
ATOM 2066 N N . LEU A 1 263 ? 22.502 2.117 -13.535 1.00 88.94 263 LEU A N 1
ATOM 2067 C CA . LEU A 1 263 ? 22.871 3.318 -14.284 1.00 88.94 263 LEU A CA 1
ATOM 2068 C C . LEU A 1 263 ? 23.375 4.446 -13.372 1.00 88.94 263 LEU A C 1
ATOM 2070 O O . LEU A 1 263 ? 24.364 5.091 -13.714 1.00 88.94 263 LEU A O 1
ATOM 2074 N N . GLN A 1 264 ? 22.757 4.668 -12.207 1.00 89.31 264 GLN A N 1
ATOM 2075 C CA . GLN A 1 264 ? 23.282 5.612 -11.208 1.00 89.31 264 GLN A CA 1
ATOM 2076 C C . GLN A 1 264 ? 24.707 5.249 -10.799 1.00 89.31 264 GLN A C 1
ATOM 2078 O O . GLN A 1 264 ? 25.592 6.103 -10.839 1.00 89.31 264 GLN A O 1
ATOM 2083 N N . ASP A 1 265 ? 24.937 3.982 -10.456 1.00 90.75 265 ASP A N 1
ATOM 2084 C CA . ASP A 1 265 ? 26.248 3.475 -10.058 1.00 90.75 265 ASP A CA 1
ATOM 2085 C C . ASP A 1 265 ? 27.261 3.631 -11.209 1.00 90.75 265 ASP A C 1
ATOM 2087 O O . ASP A 1 265 ? 28.382 4.106 -11.001 1.00 90.75 265 ASP A O 1
ATOM 2091 N N . PHE A 1 266 ? 26.850 3.329 -12.448 1.00 91.31 266 PHE A N 1
ATOM 2092 C CA . PHE A 1 266 ? 27.676 3.501 -13.644 1.00 91.31 266 PHE A CA 1
ATOM 2093 C C . PHE A 1 266 ? 28.116 4.961 -13.847 1.00 91.31 266 PHE A C 1
ATOM 2095 O O . PHE A 1 266 ? 29.294 5.214 -14.122 1.00 91.31 266 PHE A O 1
ATOM 2102 N N . PHE A 1 267 ? 27.211 5.921 -13.639 1.00 91.38 267 PHE A N 1
ATOM 2103 C CA . PHE A 1 267 ? 27.461 7.364 -13.743 1.00 91.38 267 PHE A CA 1
ATOM 2104 C C . PHE A 1 267 ? 27.853 8.024 -12.407 1.00 91.38 267 PHE A C 1
ATOM 2106 O O . PHE A 1 267 ? 27.579 9.205 -12.186 1.00 91.38 267 PHE A O 1
ATOM 2113 N N . ASN A 1 268 ? 28.532 7.286 -11.522 1.00 88.25 268 ASN A N 1
ATOM 2114 C CA . ASN A 1 268 ? 29.152 7.815 -10.301 1.00 88.25 268 ASN A CA 1
ATOM 2115 C C . ASN A 1 268 ? 28.155 8.488 -9.332 1.00 88.25 268 ASN A C 1
ATOM 2117 O O . ASN A 1 268 ? 28.481 9.483 -8.684 1.00 88.25 268 ASN A O 1
ATOM 2121 N N . GLY A 1 269 ? 26.940 7.951 -9.231 1.00 83.19 269 GLY A N 1
ATOM 2122 C CA . GLY A 1 269 ? 25.890 8.454 -8.345 1.00 83.19 269 GLY A CA 1
ATOM 2123 C C . GLY A 1 269 ? 25.191 9.715 -8.852 1.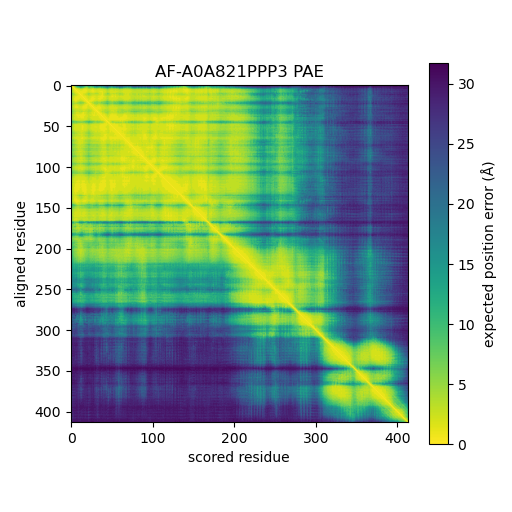00 83.19 269 GLY A C 1
ATOM 2124 O O . GLY A 1 269 ? 24.512 10.380 -8.071 1.00 83.19 269 GLY A O 1
ATOM 2125 N N . LYS A 1 270 ? 25.353 10.068 -10.137 1.00 84.69 270 LYS A N 1
ATOM 2126 C CA . LYS A 1 270 ? 24.636 11.191 -10.748 1.00 84.69 270 LYS A CA 1
ATOM 2127 C C . LYS A 1 270 ? 23.125 11.016 -10.576 1.00 84.69 270 LYS A C 1
ATOM 2129 O O . LYS A 1 270 ? 22.572 9.951 -10.854 1.00 84.69 270 LYS A O 1
ATOM 2134 N N . GLU A 1 271 ? 22.467 12.080 -10.120 1.00 78.12 271 GLU A N 1
ATOM 2135 C CA . GLU A 1 271 ? 21.021 12.091 -9.942 1.00 78.12 271 GLU A CA 1
ATOM 2136 C C . GLU A 1 271 ? 20.334 11.915 -11.301 1.00 78.12 271 GLU A C 1
ATOM 2138 O O . GLU A 1 271 ? 20.652 12.594 -12.279 1.00 78.12 271 GLU A O 1
ATOM 2143 N N . LEU A 1 272 ? 19.416 10.953 -11.371 1.00 74.88 272 LEU A N 1
ATOM 2144 C CA . LEU A 1 272 ? 18.670 10.673 -12.590 1.00 74.88 272 LEU A CA 1
ATOM 2145 C C . LEU A 1 272 ? 17.498 11.640 -12.689 1.00 74.88 272 LEU A C 1
ATOM 2147 O O . LEU A 1 272 ? 16.726 11.779 -11.736 1.00 74.88 272 LEU A O 1
ATOM 2151 N N . MET A 1 273 ? 17.319 12.262 -13.852 1.00 63.66 273 MET A N 1
ATOM 2152 C CA . MET A 1 273 ? 16.181 13.145 -14.059 1.00 63.66 273 MET A CA 1
ATOM 2153 C C . MET A 1 273 ? 14.892 12.314 -14.109 1.00 63.66 273 MET A C 1
ATOM 2155 O O . MET A 1 273 ? 14.742 11.410 -14.934 1.00 63.66 273 MET A O 1
ATOM 2159 N N . LYS A 1 274 ? 13.940 12.622 -13.220 1.00 57.94 274 LYS A N 1
ATOM 2160 C CA . LYS A 1 274 ? 12.594 12.038 -13.266 1.00 57.94 274 LYS A CA 1
ATOM 2161 C C . LYS A 1 274 ? 11.862 12.556 -14.497 1.00 57.94 274 LYS A C 1
ATOM 2163 O O . LYS A 1 274 ? 11.650 13.755 -14.642 1.00 57.94 274 LYS A O 1
ATOM 2168 N N . VAL A 1 275 ? 11.473 11.633 -15.365 1.00 54.81 275 VAL A N 1
ATOM 2169 C CA . VAL A 1 275 ? 10.911 11.952 -16.676 1.00 54.81 275 VAL A CA 1
ATOM 2170 C C . VAL A 1 275 ? 9.428 12.291 -16.558 1.00 54.81 275 VAL A C 1
ATOM 2172 O O . VAL A 1 275 ? 8.664 11.615 -15.864 1.00 54.81 275 VAL A O 1
ATOM 2175 N N . ILE A 1 276 ? 9.061 13.367 -17.259 1.00 55.09 276 ILE A N 1
ATOM 2176 C CA . ILE A 1 276 ? 7.744 13.638 -17.856 1.00 55.09 276 ILE A CA 1
ATOM 2177 C C . ILE A 1 276 ? 7.165 12.307 -18.351 1.00 55.09 276 ILE A C 1
ATOM 2179 O O . ILE A 1 276 ? 7.936 11.498 -18.844 1.00 55.09 276 ILE A O 1
ATOM 2183 N N . SER A 1 277 ? 5.862 12.043 -18.204 1.00 58.53 277 SER A N 1
ATOM 2184 C CA . SER A 1 277 ? 5.224 10.782 -18.634 1.00 58.53 277 SER A CA 1
ATOM 2185 C C . SER A 1 277 ? 5.926 10.160 -19.855 1.00 58.53 277 SER A C 1
ATOM 2187 O O . SER A 1 277 ? 5.892 10.728 -20.945 1.00 58.53 277 SER A O 1
ATOM 2189 N N . SER A 1 278 ? 6.641 9.042 -19.647 1.00 60.56 278 SER A N 1
ATOM 2190 C CA . SER A 1 278 ? 7.512 8.405 -20.660 1.00 60.56 278 SER A CA 1
ATOM 2191 C C . SER A 1 278 ? 6.788 8.183 -21.991 1.00 60.56 278 SER A C 1
ATOM 2193 O O . SER A 1 278 ? 7.401 8.230 -23.054 1.00 60.56 278 SER A O 1
ATOM 2195 N N . ASP A 1 279 ? 5.476 7.973 -21.902 1.00 64.06 279 ASP A N 1
ATOM 2196 C CA . ASP A 1 279 ? 4.594 7.659 -23.020 1.00 64.06 279 ASP A CA 1
ATOM 2197 C C . ASP A 1 279 ? 4.264 8.913 -23.851 1.00 64.06 279 ASP A C 1
ATOM 2199 O O . ASP A 1 279 ? 4.000 8.818 -25.046 1.00 64.06 279 ASP A O 1
ATOM 2203 N N . GLU A 1 280 ? 4.340 10.101 -23.245 1.00 66.50 280 GLU A N 1
ATOM 2204 C CA . GLU A 1 280 ? 4.065 11.386 -23.895 1.00 66.50 280 GLU A CA 1
ATOM 2205 C C . GLU A 1 280 ? 5.342 12.088 -24.371 1.00 66.50 280 GLU A C 1
ATOM 2207 O O . GLU A 1 280 ? 5.299 12.811 -25.362 1.00 66.50 280 GLU A O 1
ATOM 2212 N N . ALA A 1 281 ? 6.488 11.864 -23.716 1.00 74.31 281 ALA A N 1
ATOM 2213 C CA . ALA A 1 281 ? 7.736 12.575 -24.013 1.00 74.31 281 ALA A CA 1
ATOM 2214 C C . ALA A 1 281 ? 8.201 12.396 -25.471 1.00 74.31 281 ALA A C 1
ATOM 2216 O O . ALA A 1 281 ? 8.578 13.368 -26.130 1.00 74.31 281 ALA A O 1
ATOM 2217 N N . ALA A 1 282 ? 8.132 11.168 -25.996 1.00 74.38 282 ALA A N 1
ATOM 2218 C CA . ALA A 1 282 ? 8.508 10.879 -27.380 1.00 74.38 282 ALA A CA 1
ATOM 2219 C C . ALA A 1 282 ? 7.566 11.561 -28.389 1.00 74.38 282 ALA A C 1
ATOM 2221 O O . ALA A 1 282 ? 8.022 12.152 -29.369 1.00 74.38 282 ALA A O 1
ATOM 2222 N N . VAL A 1 283 ? 6.255 11.526 -28.126 1.00 80.94 283 VAL A N 1
ATOM 2223 C CA . VAL A 1 283 ? 5.233 12.150 -28.982 1.00 80.94 283 VAL A CA 1
ATOM 2224 C C . VAL A 1 283 ? 5.353 13.671 -28.946 1.00 80.94 283 VAL A C 1
ATOM 2226 O O . VAL A 1 283 ? 5.269 14.321 -29.985 1.00 80.94 283 VAL A O 1
ATOM 2229 N N . TYR A 1 284 ? 5.609 14.235 -27.767 1.00 81.81 284 TYR A N 1
ATOM 2230 C CA . TYR A 1 284 ? 5.843 15.661 -27.586 1.00 81.81 284 TYR A CA 1
ATOM 2231 C C . TYR A 1 284 ? 7.054 16.131 -28.398 1.00 81.81 284 TYR A C 1
ATOM 2233 O O . TYR A 1 284 ? 6.938 17.074 -29.177 1.00 81.81 284 TYR A O 1
ATOM 2241 N N . GLY A 1 285 ? 8.192 15.435 -28.286 1.00 81.19 285 GLY A N 1
ATOM 2242 C CA . GLY A 1 285 ? 9.389 15.745 -29.071 1.00 81.19 285 GLY A CA 1
ATOM 2243 C C . GLY A 1 285 ? 9.140 15.671 -30.581 1.00 81.19 285 GLY A C 1
ATOM 2244 O O . GLY A 1 285 ? 9.543 16.571 -31.318 1.00 81.19 285 GLY A O 1
ATOM 2245 N N . ALA A 1 286 ? 8.405 14.653 -31.042 1.00 84.06 286 ALA A N 1
ATOM 2246 C CA . ALA A 1 286 ? 8.021 14.522 -32.446 1.00 84.06 286 ALA A CA 1
ATOM 2247 C C . ALA A 1 286 ? 7.108 15.669 -32.921 1.00 84.06 286 ALA A C 1
ATOM 2249 O O . ALA A 1 286 ? 7.302 16.190 -34.018 1.00 84.06 286 ALA A O 1
ATOM 2250 N N . ALA A 1 287 ? 6.145 16.095 -32.098 1.00 86.38 287 ALA A N 1
ATOM 2251 C CA . ALA A 1 287 ? 5.251 17.208 -32.412 1.00 86.38 287 ALA A CA 1
ATOM 2252 C C . ALA A 1 287 ? 5.999 18.549 -32.486 1.00 86.38 287 ALA A C 1
ATOM 2254 O O . ALA A 1 287 ? 5.780 19.317 -33.422 1.00 86.38 287 ALA A O 1
ATOM 2255 N N . VAL A 1 288 ? 6.924 18.803 -31.553 1.00 85.88 288 VAL A N 1
ATOM 2256 C CA . VAL A 1 288 ? 7.801 19.985 -31.586 1.00 85.88 288 VAL A CA 1
ATOM 2257 C C . VAL A 1 288 ? 8.646 19.986 -32.861 1.00 85.88 288 VAL A C 1
ATOM 2259 O O . VAL A 1 288 ? 8.684 20.987 -33.574 1.00 85.88 288 VAL A O 1
ATOM 2262 N N . GLN A 1 289 ? 9.256 18.849 -33.209 1.00 83.69 289 GLN A N 1
ATOM 2263 C CA . GLN A 1 289 ? 10.047 18.728 -34.433 1.00 83.69 289 GLN A CA 1
ATOM 2264 C C . GLN A 1 289 ? 9.199 18.942 -35.699 1.00 83.69 289 GLN A C 1
ATOM 2266 O O . GLN A 1 289 ? 9.646 19.604 -36.637 1.00 83.69 289 GLN A O 1
ATOM 2271 N N . ALA A 1 290 ? 7.966 18.428 -35.724 1.00 85.31 290 ALA A N 1
ATOM 2272 C CA . ALA A 1 290 ? 7.033 18.640 -36.827 1.00 85.31 290 ALA A CA 1
ATOM 2273 C C . ALA A 1 290 ? 6.634 20.118 -36.971 1.00 85.31 290 ALA A C 1
ATOM 2275 O O . ALA A 1 290 ? 6.582 20.622 -38.091 1.00 85.31 290 ALA A O 1
ATOM 2276 N N . ALA A 1 291 ? 6.410 20.831 -35.861 1.00 86.31 291 ALA A N 1
ATOM 2277 C CA . ALA A 1 291 ? 6.108 22.263 -35.870 1.00 86.31 291 ALA A CA 1
ATOM 2278 C C . ALA A 1 291 ? 7.281 23.095 -36.419 1.00 86.31 291 ALA A C 1
ATOM 2280 O O . ALA A 1 291 ? 7.081 23.958 -37.276 1.00 86.31 291 ALA A O 1
ATOM 2281 N N . ILE A 1 292 ? 8.514 22.778 -36.006 1.00 84.56 292 ILE A N 1
ATOM 2282 C CA . ILE A 1 292 ? 9.732 23.415 -36.532 1.00 84.56 292 ILE A CA 1
ATOM 2283 C C . ILE A 1 292 ? 9.849 23.182 -38.047 1.00 84.56 292 ILE A C 1
ATOM 2285 O O . ILE A 1 292 ? 10.075 24.125 -38.805 1.00 84.56 292 ILE A O 1
ATOM 2289 N N . GLN A 1 293 ? 9.642 21.946 -38.516 1.00 83.19 293 GLN A N 1
ATOM 2290 C CA . GLN A 1 293 ? 9.679 21.622 -39.950 1.00 83.19 293 GLN A CA 1
ATOM 2291 C C . GLN A 1 293 ? 8.538 22.270 -40.747 1.00 83.19 293 GLN A C 1
ATOM 2293 O O . GLN A 1 293 ? 8.722 22.601 -41.918 1.00 83.19 293 GLN A O 1
ATOM 2298 N N . ALA A 1 294 ? 7.381 22.489 -40.119 1.00 87.62 294 ALA A N 1
ATOM 2299 C CA . ALA A 1 294 ? 6.258 23.218 -40.702 1.00 87.62 294 ALA A CA 1
ATOM 2300 C C . ALA A 1 294 ? 6.478 24.746 -40.744 1.00 87.62 294 ALA A C 1
ATOM 2302 O O . ALA A 1 294 ? 5.669 25.461 -41.337 1.00 87.62 294 ALA A O 1
ATOM 2303 N N . GLY A 1 295 ? 7.573 25.252 -40.162 1.00 84.75 295 GLY A N 1
ATOM 2304 C CA . GLY A 1 295 ? 7.933 26.670 -40.173 1.00 84.75 295 GLY A CA 1
ATOM 2305 C C . GLY A 1 295 ? 7.212 27.513 -39.120 1.00 84.75 295 GLY A C 1
ATOM 2306 O O . GLY A 1 295 ? 7.053 28.722 -39.319 1.00 84.75 295 GLY A O 1
ATOM 2307 N N . ASP A 1 296 ? 6.765 26.895 -38.025 1.00 84.94 296 ASP A N 1
ATOM 2308 C CA . ASP A 1 296 ? 6.196 27.598 -36.874 1.00 84.94 296 ASP A CA 1
ATOM 2309 C C . ASP A 1 296 ? 7.241 28.555 -36.252 1.00 84.94 296 ASP A C 1
ATOM 2311 O O . ASP A 1 296 ? 8.441 28.277 -36.230 1.00 84.94 296 ASP A O 1
ATOM 2315 N N . LYS A 1 297 ? 6.790 29.733 -35.804 1.00 82.81 297 LYS A N 1
ATOM 2316 C CA . LYS A 1 297 ? 7.628 30.842 -35.307 1.00 82.81 297 LYS A CA 1
ATOM 2317 C C . LYS A 1 297 ? 7.319 31.227 -33.860 1.00 82.81 297 LYS A C 1
ATOM 2319 O O . LYS A 1 297 ? 7.686 32.328 -33.444 1.00 82.81 297 LYS A O 1
ATOM 2324 N N . SER A 1 298 ? 6.609 30.374 -33.131 1.00 86.56 298 SER A N 1
ATOM 2325 C CA . SER A 1 298 ? 6.291 30.590 -31.719 1.00 86.56 298 SER A CA 1
ATOM 2326 C C . SER A 1 298 ? 7.574 30.760 -30.885 1.00 86.56 298 SER A C 1
ATOM 2328 O O . SER A 1 298 ? 8.606 30.159 -31.190 1.00 86.56 298 SER A O 1
ATOM 2330 N N . GLU A 1 299 ? 7.546 31.625 -29.866 1.00 81.44 299 GLU A N 1
ATOM 2331 C CA . GLU A 1 299 ? 8.732 31.965 -29.053 1.00 81.44 299 GLU A CA 1
ATOM 2332 C C . GLU A 1 299 ? 9.304 30.732 -28.335 1.00 81.44 299 GLU A C 1
ATOM 2334 O O . GLU A 1 299 ? 10.511 30.609 -28.166 1.00 81.44 299 GLU A O 1
ATOM 2339 N N . GLU A 1 300 ? 8.447 29.772 -27.994 1.00 77.31 300 GLU A N 1
ATOM 2340 C CA . GLU A 1 300 ? 8.782 28.552 -27.262 1.00 77.31 300 GLU A CA 1
ATOM 2341 C C . GLU A 1 300 ? 9.669 27.572 -28.053 1.00 77.31 300 GLU A C 1
ATOM 2343 O O . GLU A 1 300 ? 10.313 26.712 -27.454 1.00 77.31 300 GLU A O 1
ATOM 2348 N N . ILE A 1 301 ? 9.706 27.682 -29.385 1.00 79.50 301 ILE A N 1
ATOM 2349 C CA . ILE A 1 301 ? 10.450 26.777 -30.283 1.00 79.50 301 ILE A CA 1
ATOM 2350 C C . ILE A 1 301 ? 11.596 27.469 -31.031 1.00 79.50 301 ILE A C 1
ATOM 2352 O O . ILE A 1 301 ? 12.409 26.789 -31.654 1.00 79.50 301 ILE A O 1
ATOM 2356 N N . LYS A 1 302 ? 11.689 28.806 -30.969 1.00 69.44 302 LYS A N 1
ATOM 2357 C CA . LYS A 1 302 ? 12.671 29.601 -31.730 1.00 69.44 302 LYS A CA 1
ATOM 2358 C C . LYS A 1 302 ? 14.126 29.254 -31.422 1.00 69.44 302 LYS A C 1
ATOM 2360 O O . LYS A 1 302 ? 14.951 29.291 -32.331 1.00 69.44 302 LYS A O 1
ATOM 2365 N N . ASP A 1 303 ? 14.420 28.899 -30.175 1.00 75.12 303 ASP A N 1
ATOM 2366 C CA . ASP A 1 303 ? 15.785 28.627 -29.708 1.00 75.12 303 ASP A CA 1
ATOM 2367 C C . ASP A 1 303 ? 16.122 27.125 -29.663 1.00 75.12 303 ASP A C 1
ATOM 2369 O O . ASP A 1 303 ? 17.187 26.731 -29.184 1.00 75.12 303 ASP A O 1
ATOM 2373 N N . LEU A 1 304 ? 15.229 26.261 -30.159 1.00 76.00 304 LEU A N 1
ATOM 2374 C CA . LEU A 1 304 ? 15.393 24.814 -30.070 1.00 76.00 304 LEU A CA 1
ATOM 2375 C C . LEU A 1 304 ? 16.120 24.272 -31.309 1.00 76.00 304 LEU A C 1
ATOM 2377 O O . LEU A 1 304 ? 15.535 24.110 -32.379 1.00 76.00 304 LEU A O 1
ATOM 2381 N N . LEU A 1 305 ? 17.415 23.977 -31.164 1.00 70.56 305 LEU A N 1
ATOM 2382 C CA . LEU A 1 305 ? 18.228 23.370 -32.220 1.00 70.56 305 LEU A CA 1
ATOM 2383 C C . LEU A 1 305 ? 18.471 21.884 -31.933 1.00 70.56 305 LEU A C 1
ATOM 2385 O O . LEU A 1 305 ? 19.237 21.534 -31.036 1.00 70.56 305 LEU A O 1
ATOM 2389 N N . LEU A 1 306 ? 17.862 21.010 -32.737 1.00 76.06 306 LEU A N 1
ATOM 2390 C CA . LEU A 1 306 ? 18.151 19.577 -32.726 1.00 76.06 306 LEU A CA 1
ATOM 2391 C C . LEU A 1 306 ? 19.267 19.255 -33.730 1.00 76.06 306 LEU A C 1
ATOM 2393 O O . LEU A 1 306 ? 19.101 19.432 -34.936 1.00 76.06 306 LEU A O 1
ATOM 2397 N N . LEU A 1 307 ? 20.391 18.740 -33.231 1.00 68.00 307 LEU A N 1
ATOM 2398 C CA . LEU A 1 307 ? 21.453 18.155 -34.050 1.00 68.00 307 LEU A CA 1
ATOM 2399 C C . LEU A 1 307 ? 21.306 16.633 -34.023 1.00 68.00 307 LEU A C 1
ATOM 2401 O O . LEU A 1 307 ? 21.763 15.976 -33.090 1.00 68.00 307 LEU A O 1
ATOM 2405 N N . ASP A 1 308 ? 20.633 16.081 -35.032 1.00 67.00 308 ASP A N 1
ATOM 2406 C CA . ASP A 1 308 ? 20.483 14.633 -35.160 1.00 67.00 308 ASP A CA 1
ATOM 2407 C C . ASP A 1 308 ? 21.800 14.001 -35.629 1.00 67.00 308 ASP A C 1
ATOM 2409 O O . ASP A 1 308 ? 22.385 14.388 -36.643 1.00 67.00 308 ASP A O 1
ATOM 2413 N N . VAL A 1 309 ? 22.270 13.021 -34.863 1.00 63.75 309 VAL A N 1
ATOM 2414 C CA . VAL A 1 309 ? 23.483 12.242 -35.138 1.00 63.75 309 VAL A CA 1
ATOM 2415 C C . VAL A 1 309 ? 23.162 10.859 -35.698 1.00 63.75 309 VAL A C 1
ATOM 2417 O O . VAL A 1 309 ? 24.080 10.083 -35.951 1.00 63.75 309 VAL A O 1
ATOM 2420 N N . THR A 1 310 ? 21.883 10.537 -35.909 1.00 59.91 310 THR A N 1
ATOM 2421 C CA . THR A 1 310 ? 21.432 9.244 -36.427 1.00 59.91 310 THR A CA 1
ATOM 2422 C C . THR A 1 310 ? 21.305 9.327 -37.947 1.00 59.91 310 THR A C 1
ATOM 2424 O O . THR A 1 310 ? 20.316 9.844 -38.470 1.00 59.91 310 THR A O 1
ATOM 2427 N N . PRO A 1 311 ? 22.281 8.839 -38.728 1.00 55.53 311 PRO A N 1
ATOM 2428 C CA . PRO A 1 311 ? 22.163 8.938 -40.168 1.00 55.53 311 PRO A CA 1
ATOM 2429 C C . PRO A 1 311 ? 21.078 7.972 -40.660 1.00 55.53 311 PRO A C 1
ATOM 2431 O O . PRO A 1 311 ? 21.072 6.793 -40.314 1.00 55.53 311 PRO A O 1
ATOM 2434 N N . ILE A 1 312 ? 20.205 8.435 -41.558 1.00 55.81 312 ILE A N 1
ATOM 2435 C CA . ILE A 1 312 ? 19.188 7.607 -42.244 1.00 55.81 312 ILE A CA 1
ATOM 2436 C C . ILE A 1 312 ? 19.804 6.340 -42.881 1.00 55.81 312 ILE A C 1
ATOM 2438 O O . ILE A 1 312 ? 19.138 5.321 -43.058 1.00 55.81 312 ILE A O 1
ATOM 2442 N N . SER A 1 313 ? 21.102 6.365 -43.202 1.00 55.25 313 SER A N 1
ATOM 2443 C CA . SER A 1 313 ? 21.845 5.205 -43.701 1.00 55.25 313 SER A CA 1
ATOM 2444 C C . SER A 1 313 ? 21.931 4.037 -42.712 1.00 55.25 313 SER A C 1
ATOM 2446 O O . SER A 1 313 ? 22.070 2.901 -43.157 1.00 55.25 313 SER A O 1
ATOM 2448 N N . LEU A 1 314 ? 21.862 4.292 -41.401 1.00 56.72 314 LEU A N 1
ATOM 2449 C CA . LEU A 1 314 ? 21.844 3.252 -40.368 1.00 56.72 314 LEU A CA 1
ATOM 2450 C C . LEU A 1 314 ? 20.522 2.476 -40.420 1.00 56.72 314 LEU A C 1
ATOM 2452 O O . LEU A 1 314 ? 20.560 1.253 -40.533 1.00 56.72 314 LEU A O 1
ATOM 2456 N N . TYR A 1 315 ? 19.385 3.176 -40.515 1.00 57.97 315 TYR A N 1
ATOM 2457 C CA . TYR A 1 315 ? 18.068 2.550 -40.684 1.00 57.97 315 TYR A CA 1
ATOM 2458 C C . TYR A 1 315 ? 17.993 1.685 -41.942 1.00 57.97 315 TYR A C 1
ATOM 2460 O O . TYR A 1 315 ? 17.572 0.537 -41.874 1.00 57.97 315 TYR A O 1
ATOM 2468 N N . LYS A 1 316 ? 18.503 2.178 -43.080 1.00 60.81 316 LYS A N 1
ATOM 2469 C CA . LYS A 1 316 ? 18.544 1.389 -44.326 1.00 60.81 316 LYS A CA 1
ATOM 2470 C C . LYS A 1 316 ? 19.384 0.115 -44.198 1.00 60.81 316 LYS A C 1
ATOM 2472 O O . LYS A 1 316 ? 19.107 -0.879 -44.866 1.00 60.81 316 LYS A O 1
ATOM 2477 N N . LYS A 1 317 ? 20.440 0.144 -43.379 1.00 66.31 317 LYS A N 1
ATOM 2478 C CA . LYS A 1 317 ? 21.311 -1.014 -43.150 1.00 66.31 317 LYS A CA 1
ATOM 2479 C C . LYS A 1 317 ? 20.649 -2.032 -42.219 1.00 66.31 317 LYS A C 1
ATOM 2481 O O . LYS A 1 317 ? 20.721 -3.221 -42.505 1.00 66.31 317 LYS A O 1
ATOM 2486 N N . GLU A 1 318 ? 19.998 -1.578 -41.150 1.00 67.62 318 GLU A N 1
ATOM 2487 C CA . GLU A 1 318 ? 19.257 -2.441 -40.221 1.00 67.62 318 GLU A CA 1
ATOM 2488 C C . GLU A 1 318 ? 18.022 -3.067 -40.875 1.00 67.62 318 GLU A C 1
ATOM 2490 O O . GLU A 1 318 ? 17.806 -4.270 -40.739 1.00 67.62 318 GLU A O 1
ATOM 2495 N N . GLU A 1 319 ? 17.272 -2.290 -41.658 1.00 71.75 319 GLU A N 1
ATOM 2496 C CA . GLU A 1 319 ? 16.136 -2.774 -42.445 1.00 71.75 319 GLU A CA 1
ATOM 2497 C C . GLU A 1 319 ? 16.579 -3.859 -43.430 1.00 71.75 319 GLU A C 1
ATOM 2499 O O . GLU A 1 319 ? 15.980 -4.928 -43.473 1.00 71.75 319 GLU A O 1
ATOM 2504 N N . LYS A 1 320 ? 17.701 -3.652 -44.135 1.00 76.62 320 LYS A N 1
ATOM 2505 C CA . LYS A 1 320 ? 18.271 -4.675 -45.020 1.00 76.62 320 LYS A CA 1
ATOM 2506 C C . LYS A 1 320 ? 18.642 -5.959 -44.271 1.00 76.62 320 LYS A C 1
ATOM 2508 O O . LYS A 1 320 ? 18.344 -7.039 -44.757 1.00 76.62 320 LYS A O 1
ATOM 2513 N N . ILE A 1 321 ? 19.259 -5.861 -43.091 1.00 78.81 321 ILE A N 1
ATOM 2514 C CA . ILE A 1 321 ? 19.611 -7.042 -42.282 1.00 78.81 321 ILE A CA 1
ATOM 2515 C C . ILE A 1 321 ? 18.349 -7.812 -41.862 1.00 78.81 321 ILE A C 1
ATOM 2517 O O . ILE A 1 321 ? 18.345 -9.042 -41.892 1.00 78.81 321 ILE A O 1
ATOM 2521 N N . GLN A 1 322 ? 17.273 -7.110 -41.495 1.00 75.56 322 GLN A N 1
ATOM 2522 C CA . GLN A 1 322 ? 16.005 -7.749 -41.139 1.00 75.56 322 GLN A CA 1
ATOM 2523 C C . GLN A 1 322 ? 15.302 -8.367 -42.352 1.00 75.56 322 GLN A C 1
ATOM 2525 O O . GLN A 1 322 ? 14.838 -9.501 -42.250 1.00 75.56 322 GLN A O 1
ATOM 2530 N N . CYS A 1 323 ? 15.266 -7.675 -43.493 1.00 80.25 323 CYS A N 1
ATOM 2531 C CA . CYS A 1 323 ? 14.721 -8.206 -44.743 1.00 80.25 323 CYS A CA 1
ATOM 2532 C C . CYS A 1 323 ? 15.472 -9.469 -45.181 1.00 80.25 323 CYS A C 1
ATOM 2534 O O . CYS A 1 323 ? 14.842 -10.507 -45.363 1.00 80.25 323 CYS A O 1
ATOM 2536 N N . ASP A 1 324 ? 16.807 -9.425 -45.230 1.00 83.75 324 ASP A N 1
ATOM 2537 C CA . ASP A 1 324 ? 17.654 -10.576 -45.565 1.00 83.75 324 ASP A CA 1
ATOM 2538 C C . ASP A 1 324 ? 17.406 -11.771 -44.617 1.00 83.75 324 ASP A C 1
ATOM 2540 O O . ASP A 1 324 ? 17.400 -12.928 -45.041 1.00 83.75 324 ASP A O 1
ATOM 2544 N N . ARG A 1 325 ? 17.195 -11.510 -43.318 1.00 85.50 325 ARG A N 1
ATOM 2545 C CA . ARG A 1 325 ? 16.887 -12.543 -42.315 1.00 85.50 325 ARG A CA 1
ATOM 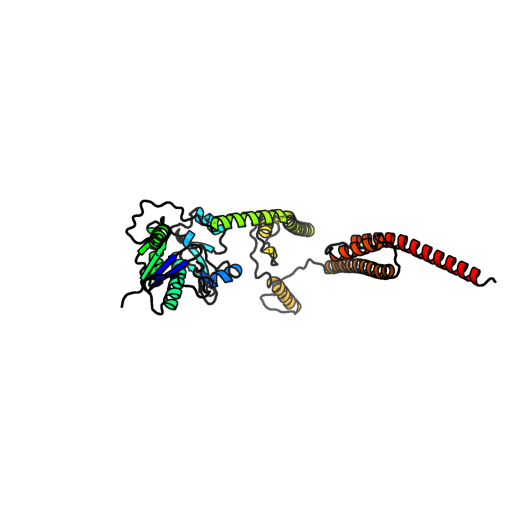2546 C C . ARG A 1 325 ? 15.514 -13.175 -42.548 1.00 85.50 325 ARG A C 1
ATOM 2548 O O . ARG A 1 325 ? 15.383 -14.394 -42.454 1.00 85.50 325 ARG A O 1
ATOM 2555 N N . ILE A 1 326 ? 14.498 -12.357 -42.831 1.00 84.50 326 ILE A N 1
ATOM 2556 C CA . ILE A 1 326 ? 13.135 -12.821 -43.128 1.00 84.50 326 ILE A CA 1
ATOM 2557 C C . ILE A 1 326 ? 13.130 -13.644 -44.421 1.00 84.50 326 ILE A C 1
ATOM 2559 O O . ILE A 1 326 ? 12.512 -14.704 -44.459 1.00 84.50 326 ILE A O 1
ATOM 2563 N N . GLU A 1 327 ? 13.862 -13.213 -45.449 1.00 86.62 327 GLU A N 1
ATOM 2564 C CA . GLU A 1 327 ? 14.020 -13.967 -46.695 1.00 86.62 327 GLU A CA 1
ATOM 2565 C C . GLU A 1 327 ? 14.659 -15.341 -46.452 1.00 86.62 327 GLU A C 1
ATOM 2567 O O . GLU A 1 327 ? 14.111 -16.353 -46.890 1.00 86.62 327 GLU A O 1
ATOM 2572 N N . ALA A 1 328 ? 15.760 -15.407 -45.693 1.00 86.25 328 ALA A N 1
ATOM 2573 C CA . ALA A 1 328 ? 16.416 -16.673 -45.356 1.00 86.25 328 ALA A CA 1
ATOM 2574 C C . ALA A 1 328 ? 15.495 -17.625 -44.570 1.00 86.25 328 ALA A C 1
ATOM 2576 O O . ALA A 1 328 ? 15.462 -18.828 -44.841 1.00 86.25 328 ALA A O 1
ATOM 2577 N N . LYS A 1 329 ? 14.699 -17.090 -43.634 1.00 87.75 329 LYS A N 1
ATOM 2578 C CA . LYS A 1 329 ? 13.685 -17.860 -42.903 1.00 87.75 329 LYS A CA 1
ATOM 2579 C C . LYS A 1 329 ? 12.606 -18.407 -43.845 1.00 87.75 329 LYS A C 1
ATOM 2581 O O . LYS A 1 329 ? 12.330 -19.604 -43.814 1.00 87.75 329 LYS A O 1
ATOM 2586 N N . ASN A 1 330 ? 12.033 -17.557 -44.697 1.00 86.50 330 ASN A N 1
ATOM 2587 C CA . ASN A 1 330 ? 10.971 -17.946 -45.628 1.00 86.50 330 ASN A CA 1
ATOM 2588 C C . ASN A 1 330 ? 11.446 -19.011 -46.629 1.00 86.50 330 ASN A C 1
ATOM 2590 O O . ASN A 1 330 ? 10.681 -19.911 -46.980 1.00 86.50 330 ASN A O 1
ATOM 2594 N N . LEU A 1 331 ? 12.706 -18.936 -47.075 1.00 88.94 331 LEU A N 1
ATOM 2595 C CA . LEU A 1 331 ? 13.325 -19.959 -47.923 1.00 88.94 331 LEU A CA 1
ATOM 2596 C C . LEU A 1 331 ? 13.388 -21.315 -47.212 1.00 88.94 331 LEU A C 1
ATOM 2598 O O . LEU A 1 331 ? 12.990 -22.329 -47.787 1.00 88.94 331 LEU A O 1
ATOM 2602 N N . LEU A 1 332 ? 13.836 -21.330 -45.955 1.00 86.44 332 LEU A N 1
ATOM 2603 C CA . LEU A 1 332 ? 13.899 -22.548 -45.153 1.00 86.44 332 LEU A CA 1
ATOM 2604 C C . LEU A 1 332 ? 12.505 -23.136 -44.882 1.00 86.44 332 LEU A C 1
ATOM 2606 O O . LEU A 1 332 ? 12.318 -24.342 -45.041 1.00 86.44 332 LEU A O 1
ATOM 2610 N N . GLU A 1 333 ? 11.524 -22.306 -44.519 1.00 84.69 333 GLU A N 1
ATOM 2611 C CA . GLU A 1 333 ? 10.134 -22.738 -44.316 1.00 84.69 333 GLU A CA 1
ATOM 2612 C C . GLU A 1 333 ? 9.548 -23.339 -45.596 1.00 84.69 333 GLU A C 1
ATOM 2614 O O . GLU A 1 333 ? 9.042 -24.461 -45.579 1.00 84.69 333 GLU A O 1
ATOM 2619 N N . SER A 1 334 ? 9.690 -22.638 -46.724 1.00 86.44 334 SER A N 1
ATOM 2620 C CA . SER A 1 334 ? 9.204 -23.107 -48.026 1.00 86.44 334 SER A CA 1
ATOM 2621 C C . SER A 1 334 ? 9.837 -24.443 -48.412 1.00 86.44 334 SER A C 1
ATOM 2623 O O . SER A 1 334 ? 9.148 -25.340 -48.897 1.00 86.44 334 SER A O 1
ATOM 2625 N N . TYR A 1 335 ? 11.140 -24.618 -48.165 1.00 86.38 335 TYR A N 1
ATOM 2626 C CA . TYR A 1 335 ? 11.819 -25.890 -48.403 1.00 86.38 335 TYR A CA 1
ATOM 2627 C C . TYR A 1 335 ? 11.258 -27.010 -47.515 1.00 86.38 335 TYR A C 1
ATOM 2629 O O . TYR A 1 335 ? 10.963 -28.096 -48.014 1.00 86.38 335 TYR A O 1
ATOM 2637 N N . CYS A 1 336 ? 11.052 -26.746 -46.220 1.00 83.44 336 CYS A N 1
ATOM 2638 C CA . CYS A 1 336 ? 10.480 -27.718 -45.288 1.00 83.44 336 CYS A CA 1
ATOM 2639 C C . CYS A 1 336 ? 9.068 -28.156 -45.707 1.00 83.44 336 CYS A C 1
ATOM 2641 O O . CYS A 1 336 ? 8.792 -29.356 -45.722 1.00 83.44 336 CYS A O 1
ATOM 2643 N N . PHE A 1 337 ? 8.197 -27.216 -46.092 1.00 82.00 337 PHE A N 1
ATOM 2644 C CA . PHE A 1 337 ? 6.837 -27.519 -46.555 1.00 82.00 337 PHE A CA 1
ATOM 2645 C C . PHE A 1 337 ? 6.833 -28.321 -47.861 1.00 82.00 337 PHE A C 1
ATOM 2647 O O . PHE A 1 337 ? 6.175 -29.358 -47.934 1.00 82.00 337 PHE A O 1
ATOM 2654 N N . ASN A 1 338 ? 7.629 -27.910 -48.853 1.00 81.94 338 ASN A N 1
ATOM 2655 C CA . ASN A 1 338 ? 7.748 -28.628 -50.126 1.00 81.94 338 ASN A CA 1
ATOM 2656 C C . ASN A 1 338 ? 8.277 -30.058 -49.937 1.00 81.94 338 ASN A C 1
ATOM 2658 O O . ASN A 1 338 ? 7.855 -30.984 -50.630 1.00 81.94 338 ASN A O 1
ATOM 2662 N N . MET A 1 339 ? 9.221 -30.255 -49.012 1.00 76.81 339 MET A N 1
ATOM 2663 C CA . MET A 1 339 ? 9.731 -31.590 -48.702 1.00 76.81 339 MET A CA 1
ATOM 2664 C C . MET A 1 339 ? 8.701 -32.422 -47.936 1.00 76.81 339 MET A C 1
ATOM 2666 O O . MET A 1 339 ? 8.543 -33.595 -48.254 1.00 76.81 339 MET A O 1
ATOM 2670 N N . MET A 1 340 ? 7.960 -31.838 -46.988 1.00 74.25 340 MET A N 1
ATOM 2671 C CA . MET A 1 340 ? 6.851 -32.516 -46.299 1.00 74.25 340 MET A CA 1
ATOM 2672 C C . MET A 1 340 ? 5.792 -33.033 -47.277 1.00 74.25 340 MET A C 1
ATOM 2674 O O . MET A 1 340 ? 5.341 -34.165 -47.132 1.00 74.25 340 MET A O 1
ATOM 2678 N N . GLU A 1 341 ? 5.420 -32.238 -48.281 1.00 74.06 341 GLU A N 1
ATOM 2679 C CA . GLU A 1 341 ? 4.466 -32.655 -49.315 1.00 74.06 341 GLU A CA 1
ATOM 2680 C C . GLU A 1 341 ? 4.996 -33.863 -50.106 1.00 74.06 341 GLU A C 1
ATOM 2682 O O . GLU A 1 341 ? 4.342 -34.902 -50.168 1.00 74.06 341 GLU A O 1
ATOM 2687 N N . LYS A 1 342 ? 6.242 -33.790 -50.592 1.00 71.19 342 LYS A N 1
ATOM 2688 C CA . LYS A 1 342 ? 6.886 -34.883 -51.346 1.00 71.19 342 LYS A CA 1
ATOM 2689 C C . LYS A 1 342 ? 7.089 -36.165 -50.530 1.00 71.19 342 LYS A C 1
ATOM 2691 O O . LYS A 1 342 ? 7.032 -37.266 -51.078 1.00 71.19 342 LYS A O 1
ATOM 2696 N N . ILE A 1 343 ? 7.352 -36.034 -49.232 1.00 66.75 343 ILE A N 1
ATOM 2697 C CA . ILE A 1 343 ? 7.581 -37.169 -48.326 1.00 66.75 343 ILE A CA 1
ATOM 2698 C C . ILE A 1 343 ? 6.256 -37.813 -47.896 1.00 66.75 343 ILE A C 1
ATOM 2700 O O . ILE A 1 343 ? 6.220 -39.013 -47.649 1.00 66.75 343 ILE A O 1
ATOM 2704 N N . ASN A 1 344 ? 5.153 -37.064 -47.822 1.00 63.62 344 ASN A N 1
ATOM 2705 C CA . ASN A 1 344 ? 3.847 -37.650 -47.509 1.00 63.62 344 ASN A CA 1
ATOM 2706 C C . ASN A 1 344 ? 3.302 -38.523 -48.656 1.00 63.62 344 ASN A C 1
ATOM 2708 O O . ASN A 1 344 ? 2.622 -39.512 -48.381 1.00 63.62 344 ASN A O 1
ATOM 2712 N N . ASP A 1 345 ? 3.640 -38.208 -49.911 1.00 60.25 345 ASP A N 1
ATOM 2713 C CA . ASP A 1 345 ? 3.228 -38.991 -51.089 1.00 60.25 345 ASP A CA 1
ATOM 2714 C C . ASP A 1 345 ? 4.057 -40.268 -51.304 1.00 60.25 345 ASP A C 1
ATOM 2716 O O . ASP A 1 345 ? 3.559 -41.277 -51.808 1.00 60.25 345 ASP A O 1
ATOM 2720 N N . THR A 1 346 ? 5.321 -40.266 -50.885 1.00 54.56 346 THR A N 1
ATOM 2721 C CA . THR A 1 346 ? 6.229 -41.408 -51.023 1.00 54.56 346 THR A CA 1
ATOM 2722 C C . THR A 1 346 ? 6.398 -42.057 -49.654 1.00 54.56 346 THR A C 1
ATOM 2724 O O . THR A 1 346 ? 7.032 -41.479 -48.787 1.00 54.56 346 THR A O 1
ATOM 2727 N N . LYS A 1 347 ? 5.829 -43.247 -49.400 1.00 56.19 347 LYS A N 1
ATOM 2728 C CA . LYS A 1 347 ? 5.991 -44.001 -48.128 1.00 56.19 347 LYS A CA 1
ATOM 2729 C C . LYS A 1 347 ? 7.477 -44.312 -47.821 1.00 56.19 347 LYS A C 1
ATOM 2731 O O . LYS A 1 347 ? 7.917 -45.447 -47.982 1.00 56.19 347 LYS A O 1
ATOM 2736 N N . SER A 1 348 ? 8.256 -43.318 -47.402 1.00 56.22 348 SER A N 1
ATOM 2737 C CA . SER A 1 348 ? 9.718 -43.336 -47.350 1.00 56.22 348 SER A CA 1
ATOM 2738 C C . SER A 1 348 ? 10.252 -42.779 -46.024 1.00 56.22 348 SER A C 1
ATOM 2740 O O . SER A 1 348 ? 9.900 -41.680 -45.608 1.00 56.22 348 SER A O 1
ATOM 2742 N N . ASP A 1 349 ? 11.148 -43.568 -45.419 1.00 58.00 349 ASP A N 1
ATOM 2743 C CA . ASP A 1 349 ? 12.117 -43.298 -44.342 1.00 58.00 349 ASP A CA 1
ATOM 2744 C C . ASP A 1 349 ? 11.700 -42.348 -43.189 1.00 58.00 349 ASP A C 1
ATOM 2746 O O . ASP A 1 349 ? 11.823 -41.121 -43.265 1.00 58.00 349 ASP A O 1
ATOM 2750 N N . ASP A 1 350 ? 11.377 -42.941 -42.027 1.00 62.16 350 ASP A N 1
ATOM 2751 C CA . ASP A 1 350 ? 11.057 -42.264 -40.751 1.00 62.16 350 ASP A CA 1
ATOM 2752 C C . ASP A 1 350 ? 12.075 -41.179 -40.349 1.00 62.16 350 ASP A C 1
ATOM 2754 O O . ASP A 1 350 ? 11.735 -40.183 -39.707 1.00 62.16 350 ASP A O 1
ATOM 2758 N N . LYS A 1 351 ? 13.342 -41.333 -40.749 1.00 64.06 351 LYS A N 1
ATOM 2759 C CA . LYS A 1 351 ? 14.441 -40.434 -40.367 1.00 64.06 351 LYS A CA 1
ATOM 2760 C C . LYS A 1 351 ? 14.355 -39.051 -41.025 1.00 64.06 351 LYS A C 1
ATOM 2762 O O . LYS A 1 351 ? 14.774 -38.069 -40.414 1.00 64.06 351 LYS A O 1
ATOM 2767 N N . ILE A 1 352 ? 13.809 -38.958 -42.239 1.00 66.69 352 ILE A N 1
ATOM 2768 C CA . ILE A 1 352 ? 13.652 -37.681 -42.955 1.00 66.69 352 ILE A CA 1
ATOM 2769 C C . ILE A 1 352 ? 12.468 -36.922 -42.361 1.00 66.69 352 ILE A C 1
ATOM 2771 O O . ILE A 1 352 ? 12.608 -35.755 -42.004 1.00 66.69 352 ILE A O 1
ATOM 2775 N N . ASN A 1 353 ? 11.349 -37.621 -42.148 1.00 66.38 353 ASN A N 1
ATOM 2776 C CA . ASN A 1 353 ? 10.167 -37.085 -41.477 1.00 66.38 353 ASN A CA 1
ATOM 2777 C C . ASN A 1 353 ? 10.496 -36.517 -40.089 1.00 66.38 353 ASN A C 1
ATOM 2779 O O . ASN A 1 353 ? 10.041 -35.429 -39.744 1.00 66.38 353 ASN A O 1
ATOM 2783 N N . ILE A 1 354 ? 11.329 -37.214 -39.307 1.00 70.94 354 ILE A N 1
ATOM 2784 C CA . ILE A 1 354 ? 11.782 -36.731 -37.995 1.00 70.94 354 ILE A CA 1
ATOM 2785 C C . ILE A 1 354 ? 12.619 -35.452 -38.124 1.00 70.94 354 ILE A C 1
ATOM 2787 O O . ILE A 1 354 ? 12.428 -34.527 -37.339 1.00 70.94 354 ILE A O 1
ATOM 2791 N N . ASN A 1 355 ? 13.545 -35.381 -39.083 1.00 72.81 355 ASN A N 1
ATOM 2792 C CA . ASN A 1 355 ? 14.421 -34.217 -39.227 1.00 72.81 355 ASN A CA 1
ATOM 2793 C C . ASN A 1 355 ? 13.679 -32.992 -39.770 1.00 72.81 355 ASN A C 1
ATOM 2795 O O . ASN A 1 355 ? 13.883 -31.901 -39.251 1.00 72.81 355 ASN A O 1
ATOM 2799 N N . VAL A 1 356 ? 12.789 -33.160 -40.752 1.00 70.50 356 VAL A N 1
ATOM 2800 C CA . VAL A 1 356 ? 11.984 -32.049 -41.282 1.00 70.50 356 VAL A CA 1
ATOM 2801 C C . VAL A 1 356 ? 11.043 -31.509 -40.201 1.00 70.50 356 VAL A C 1
ATOM 2803 O O . VAL A 1 356 ? 11.022 -30.303 -39.977 1.00 70.50 356 VAL A O 1
ATOM 2806 N N . LYS A 1 357 ? 10.355 -32.382 -39.446 1.00 73.50 357 LYS A N 1
ATOM 2807 C CA . LYS A 1 357 ? 9.506 -31.961 -38.315 1.00 73.50 357 LYS A CA 1
ATOM 2808 C C . LYS A 1 357 ? 10.296 -31.251 -37.217 1.00 73.50 357 LYS A C 1
ATOM 2810 O O . LYS A 1 357 ? 9.902 -30.173 -36.799 1.00 73.50 357 LYS A O 1
ATOM 2815 N N . LYS A 1 358 ? 11.454 -31.787 -36.813 1.00 77.62 358 LYS A N 1
ATOM 2816 C CA . LYS A 1 358 ? 12.334 -31.124 -35.832 1.00 77.62 358 LYS A CA 1
ATOM 2817 C C . LYS A 1 358 ? 12.799 -29.747 -36.297 1.00 77.62 358 LYS A C 1
ATOM 2819 O O . LYS A 1 358 ? 12.922 -28.845 -35.476 1.00 77.62 358 LYS A O 1
ATOM 2824 N N . THR A 1 359 ? 13.088 -29.587 -37.586 1.00 73.00 359 THR A N 1
ATOM 2825 C CA . THR A 1 359 ? 13.485 -28.293 -38.143 1.00 73.00 359 THR A CA 1
ATOM 2826 C C . THR A 1 359 ? 12.316 -27.312 -38.154 1.00 73.00 359 THR A C 1
ATOM 2828 O O . THR A 1 359 ? 12.524 -26.169 -37.765 1.00 73.00 359 THR A O 1
ATOM 2831 N N . ILE A 1 360 ? 11.099 -27.748 -38.499 1.00 73.19 360 ILE A N 1
ATOM 2832 C CA . ILE A 1 360 ? 9.876 -26.929 -38.412 1.00 73.19 360 ILE A CA 1
ATOM 2833 C C . ILE A 1 360 ? 9.629 -26.480 -36.966 1.00 73.19 360 ILE A C 1
ATOM 2835 O O . ILE A 1 360 ? 9.566 -25.279 -36.710 1.00 73.19 360 ILE A O 1
ATOM 2839 N N . ASP A 1 361 ? 9.627 -27.414 -36.009 1.00 71.75 361 ASP A N 1
ATOM 2840 C CA . ASP A 1 361 ? 9.455 -27.105 -34.583 1.00 71.75 361 ASP A CA 1
ATOM 2841 C C . ASP A 1 361 ? 10.545 -26.138 -34.083 1.00 71.75 361 ASP A C 1
ATOM 2843 O O . ASP A 1 361 ? 10.299 -25.255 -33.261 1.00 71.75 361 ASP A O 1
ATOM 2847 N N . ALA A 1 362 ? 11.778 -26.275 -34.584 1.00 72.81 362 ALA A N 1
ATOM 2848 C CA . ALA A 1 362 ? 12.867 -25.366 -34.251 1.00 72.81 362 ALA A CA 1
ATOM 2849 C C . ALA A 1 362 ? 12.699 -23.978 -34.891 1.00 72.81 362 ALA A C 1
ATOM 2851 O O . ALA A 1 362 ? 13.110 -22.996 -34.283 1.00 72.81 362 ALA A O 1
ATOM 2852 N N . ILE A 1 363 ? 12.130 -23.861 -36.093 1.00 71.56 363 ILE A N 1
ATOM 2853 C CA . ILE A 1 363 ? 11.864 -22.563 -36.736 1.00 71.56 363 ILE A CA 1
ATOM 2854 C C . ILE A 1 363 ? 10.769 -21.807 -35.981 1.00 71.56 363 ILE A C 1
ATOM 2856 O O . ILE A 1 363 ? 10.908 -20.605 -35.754 1.00 71.56 363 ILE A O 1
ATOM 2860 N N . GLU A 1 364 ? 9.718 -22.506 -35.547 1.00 66.19 364 GLU A N 1
ATOM 2861 C CA . GLU A 1 364 ? 8.618 -21.914 -34.777 1.00 66.19 364 GLU A CA 1
ATOM 2862 C C . GLU A 1 364 ? 9.079 -21.394 -33.406 1.00 66.19 364 GLU A C 1
ATOM 2864 O O . GLU A 1 364 ? 8.578 -20.377 -32.926 1.00 66.19 364 GLU A O 1
ATOM 2869 N N . ASN A 1 365 ? 10.083 -22.038 -32.803 1.00 61.41 365 ASN A N 1
ATOM 2870 C CA . ASN A 1 365 ? 10.565 -21.715 -31.457 1.00 61.41 365 ASN A CA 1
ATOM 2871 C C . ASN A 1 365 ? 11.791 -20.784 -31.402 1.00 61.41 365 ASN A C 1
ATOM 2873 O O . ASN A 1 365 ? 12.268 -20.474 -30.309 1.00 61.41 365 ASN A O 1
ATOM 2877 N N . ILE A 1 366 ? 12.320 -20.313 -32.537 1.00 64.69 366 ILE A N 1
ATOM 2878 C CA . ILE A 1 366 ? 13.504 -19.441 -32.558 1.00 64.69 366 ILE A CA 1
ATOM 2879 C C . ILE A 1 366 ? 13.135 -18.031 -33.033 1.00 64.69 366 ILE A C 1
ATOM 2881 O O . ILE A 1 366 ? 13.046 -17.743 -34.225 1.00 64.69 366 ILE A O 1
ATOM 2885 N N . LEU A 1 367 ? 12.978 -17.113 -32.074 1.00 56.56 367 LEU A N 1
ATOM 2886 C CA . LEU A 1 367 ? 12.643 -15.708 -32.344 1.00 56.56 367 LEU A CA 1
ATOM 2887 C C . LEU A 1 367 ? 13.858 -14.878 -32.824 1.00 56.56 367 LEU A C 1
ATOM 2889 O O . LEU A 1 367 ? 13.691 -13.897 -33.550 1.00 56.56 367 LEU A O 1
ATOM 2893 N N . TYR A 1 368 ? 15.081 -15.296 -32.465 1.00 65.31 368 TYR A N 1
ATOM 2894 C CA . TYR A 1 368 ? 16.305 -14.481 -32.565 1.00 65.31 368 TYR A CA 1
ATOM 2895 C C . TYR A 1 368 ? 17.419 -15.054 -33.460 1.00 65.31 368 TYR A C 1
ATOM 2897 O O . TYR A 1 368 ? 18.544 -14.568 -33.388 1.00 65.31 368 TYR A O 1
ATOM 2905 N N . ALA A 1 369 ? 17.139 -16.058 -34.298 1.00 76.88 369 ALA A N 1
ATOM 2906 C CA . ALA A 1 369 ? 18.170 -16.625 -35.177 1.00 76.88 369 ALA A CA 1
ATOM 2907 C C . ALA A 1 369 ? 18.684 -15.618 -36.213 1.00 76.88 369 ALA A C 1
ATOM 2909 O O . ALA A 1 369 ? 17.903 -14.815 -36.743 1.00 76.88 369 ALA A O 1
ATOM 2910 N N . THR A 1 370 ? 19.979 -15.692 -36.527 1.00 83.81 370 THR A N 1
ATOM 2911 C CA . THR A 1 370 ? 20.622 -14.876 -37.567 1.00 83.81 370 THR A CA 1
ATOM 2912 C C . THR A 1 370 ? 20.379 -15.442 -38.968 1.00 83.81 370 THR A C 1
ATOM 2914 O O . THR A 1 370 ? 19.943 -16.582 -39.143 1.00 83.81 370 THR A O 1
ATOM 2917 N N . LYS A 1 371 ? 20.673 -14.640 -40.000 1.00 85.69 371 LYS A N 1
ATOM 2918 C CA . LYS A 1 371 ? 20.613 -15.071 -41.406 1.00 85.69 371 LYS A CA 1
ATOM 2919 C C . LYS A 1 371 ? 21.474 -16.316 -41.642 1.00 85.69 371 LYS A C 1
ATOM 2921 O O . LYS A 1 371 ? 21.014 -17.285 -42.239 1.00 85.69 371 LYS A O 1
ATOM 2926 N N . GLU A 1 372 ? 22.703 -16.299 -41.134 1.00 86.69 372 GLU A N 1
ATOM 2927 C CA . GLU A 1 372 ? 23.685 -17.368 -41.313 1.00 86.69 372 GLU A CA 1
ATOM 2928 C C . GLU A 1 372 ? 23.213 -18.681 -40.680 1.00 86.69 372 GLU A C 1
ATOM 2930 O O . GLU A 1 372 ? 23.463 -19.753 -41.228 1.00 86.69 372 GLU A O 1
ATOM 2935 N N . GLU A 1 373 ? 22.498 -18.610 -39.555 1.00 83.69 373 GLU A N 1
ATOM 2936 C CA . GLU A 1 373 ? 21.920 -19.779 -38.892 1.00 83.69 373 GLU A CA 1
ATOM 2937 C C . GLU A 1 373 ? 20.791 -20.407 -39.721 1.00 83.69 373 GLU A C 1
ATOM 2939 O O . GLU A 1 373 ? 20.749 -21.633 -39.860 1.00 83.69 373 GLU A O 1
ATOM 2944 N N . PHE A 1 374 ? 19.913 -19.592 -40.321 1.00 85.00 374 PHE A N 1
ATOM 2945 C CA . PHE A 1 374 ? 18.877 -20.085 -41.236 1.00 85.00 374 PHE A CA 1
ATOM 2946 C C . PHE A 1 374 ? 19.485 -20.722 -42.493 1.00 85.00 374 PHE A C 1
ATOM 2948 O O . PHE A 1 374 ? 19.098 -21.829 -42.868 1.00 85.00 374 PHE A O 1
ATOM 2955 N N . GLU A 1 375 ? 20.486 -20.084 -43.104 1.00 87.00 375 GLU A N 1
ATOM 2956 C CA . GLU A 1 375 ? 21.192 -20.620 -44.277 1.00 87.00 375 GLU A CA 1
ATOM 2957 C C . GLU A 1 375 ? 22.002 -21.887 -43.960 1.00 87.00 375 GLU A C 1
ATOM 2959 O O . GLU A 1 375 ? 22.145 -22.776 -44.803 1.00 87.00 375 GLU A O 1
ATOM 2964 N N . CYS A 1 376 ? 22.565 -21.995 -42.754 1.00 85.38 376 CYS A N 1
ATOM 2965 C CA . CYS A 1 376 ? 23.256 -23.202 -42.303 1.00 85.38 376 CYS A CA 1
ATOM 2966 C C . CYS A 1 376 ? 22.275 -24.374 -42.191 1.00 85.38 376 CYS A C 1
ATOM 2968 O O . CYS A 1 376 ? 22.492 -25.419 -42.806 1.00 85.38 376 CYS A O 1
ATOM 2970 N N . LYS A 1 377 ? 21.145 -24.166 -41.503 1.00 83.94 377 LYS A N 1
ATOM 2971 C CA . LYS A 1 377 ? 20.090 -25.180 -41.369 1.00 83.94 377 LYS A CA 1
ATOM 2972 C C . LYS A 1 377 ? 19.496 -25.596 -42.711 1.00 83.94 377 LYS A C 1
ATOM 2974 O O . LYS A 1 377 ? 19.227 -26.779 -42.906 1.00 83.94 377 LYS A O 1
ATOM 2979 N N . LEU A 1 378 ? 19.315 -24.652 -43.639 1.00 86.00 378 LEU A N 1
ATOM 2980 C CA . LEU A 1 378 ? 18.858 -24.961 -44.994 1.00 86.00 378 LEU A CA 1
ATOM 2981 C C . LEU A 1 378 ? 19.829 -25.913 -45.697 1.00 86.00 378 LEU A C 1
ATOM 2983 O O . LEU A 1 378 ? 19.402 -26.964 -46.163 1.00 86.00 378 LEU A O 1
ATOM 2987 N N . ARG A 1 379 ? 21.133 -25.613 -45.688 1.00 86.62 379 ARG A N 1
ATOM 2988 C CA . ARG A 1 379 ? 22.159 -26.471 -46.308 1.00 86.62 379 ARG A CA 1
ATOM 2989 C C . ARG A 1 379 ? 22.234 -27.863 -45.682 1.00 86.62 379 ARG A C 1
ATOM 2991 O O . ARG A 1 379 ? 22.396 -28.861 -46.390 1.00 86.62 379 ARG A O 1
ATOM 2998 N N . GLU A 1 380 ? 22.115 -27.951 -44.359 1.00 84.12 380 GLU A N 1
ATOM 2999 C CA . GLU A 1 380 ? 22.051 -29.234 -43.652 1.00 84.12 380 GLU A CA 1
ATOM 3000 C C . GLU A 1 380 ? 20.839 -30.054 -44.107 1.00 84.12 380 GLU A C 1
ATOM 3002 O O . GLU A 1 380 ? 20.970 -31.234 -44.450 1.00 84.12 380 GLU A O 1
ATOM 3007 N N . LEU A 1 381 ? 19.665 -29.419 -44.168 1.00 82.56 381 LEU A N 1
ATOM 3008 C CA . LEU A 1 381 ? 18.429 -30.075 -44.568 1.00 82.56 381 LEU A CA 1
ATOM 3009 C C . LEU A 1 381 ? 18.455 -30.492 -46.043 1.00 82.56 381 LEU A C 1
ATOM 3011 O O . LEU A 1 381 ? 18.071 -31.618 -46.353 1.00 82.56 381 LEU A O 1
ATOM 3015 N N . GLU A 1 382 ? 18.970 -29.643 -46.933 1.00 83.31 382 GLU A N 1
ATOM 3016 C CA . GLU A 1 382 ? 19.171 -29.943 -48.354 1.00 83.31 382 GLU A CA 1
ATOM 3017 C C . GLU A 1 382 ? 20.079 -31.152 -48.560 1.00 83.31 382 GLU A C 1
ATOM 3019 O O . GLU A 1 382 ? 19.784 -32.015 -49.390 1.00 83.31 382 GLU A O 1
ATOM 3024 N N . THR A 1 383 ? 21.153 -31.261 -47.776 1.00 82.50 383 THR A N 1
ATOM 3025 C CA . THR A 1 383 ? 22.079 -32.398 -47.841 1.00 82.50 383 THR A CA 1
ATOM 3026 C C . THR A 1 383 ? 21.375 -33.697 -47.449 1.00 82.50 383 THR A C 1
ATOM 3028 O O . THR A 1 383 ? 21.468 -34.703 -48.157 1.00 82.50 383 THR A O 1
ATOM 3031 N N . ILE A 1 384 ? 20.621 -33.676 -46.345 1.00 78.06 384 ILE A N 1
ATOM 3032 C CA . ILE A 1 384 ? 19.863 -34.835 -45.855 1.00 78.06 384 ILE A CA 1
ATOM 3033 C C . ILE A 1 384 ? 18.790 -35.247 -46.871 1.00 78.06 384 ILE A C 1
ATOM 3035 O O . ILE A 1 384 ? 18.663 -36.428 -47.202 1.00 78.06 384 ILE A O 1
ATOM 3039 N N . CYS A 1 385 ? 18.039 -34.274 -47.385 1.00 75.44 385 CYS A N 1
ATOM 3040 C CA . CYS A 1 385 ? 16.941 -34.495 -48.316 1.00 75.44 385 CYS A CA 1
ATOM 3041 C C . CYS A 1 385 ? 17.433 -34.974 -49.687 1.00 75.44 385 CYS A C 1
ATOM 3043 O O . CYS A 1 385 ? 16.841 -35.883 -50.259 1.00 75.44 385 CYS A O 1
ATOM 3045 N N . SER A 1 386 ? 18.547 -34.444 -50.195 1.00 76.19 386 SER A N 1
ATOM 3046 C CA . SER A 1 386 ? 19.123 -34.867 -51.481 1.00 76.19 386 SER A CA 1
ATOM 3047 C C . SER A 1 386 ? 19.604 -36.319 -51.443 1.00 76.19 386 SER A C 1
ATOM 3049 O O . SER A 1 386 ? 19.319 -37.093 -52.357 1.00 76.19 386 SER A O 1
ATOM 3051 N N . LEU A 1 387 ? 20.274 -36.720 -50.354 1.00 71.06 387 LEU A N 1
ATOM 3052 C CA . LEU A 1 387 ? 20.706 -38.108 -50.143 1.00 71.06 387 LEU A CA 1
ATOM 3053 C C . LEU A 1 387 ? 19.523 -39.080 -50.079 1.00 71.06 387 LEU A C 1
ATOM 3055 O O . LEU A 1 387 ? 19.623 -40.215 -50.544 1.00 71.06 387 LEU A O 1
ATOM 3059 N N . ALA A 1 388 ? 18.409 -38.642 -49.500 1.00 67.19 388 ALA A N 1
ATOM 3060 C CA . ALA A 1 388 ? 17.182 -39.418 -49.434 1.00 67.19 388 ALA A CA 1
ATOM 3061 C C . ALA A 1 388 ? 16.473 -39.524 -50.790 1.00 67.19 388 ALA A C 1
ATOM 3063 O O . ALA A 1 388 ? 16.160 -40.629 -51.228 1.00 67.19 388 ALA A O 1
ATOM 3064 N N . MET A 1 389 ? 16.275 -38.403 -51.488 1.00 67.69 389 MET A N 1
ATOM 3065 C CA . MET A 1 389 ? 15.612 -38.379 -52.796 1.00 67.69 389 MET A CA 1
ATOM 3066 C C . MET A 1 389 ? 16.365 -39.236 -53.817 1.00 67.69 389 MET A C 1
ATOM 3068 O O . MET A 1 389 ? 15.744 -39.981 -54.567 1.00 67.69 389 MET A O 1
ATOM 3072 N N . MET A 1 390 ? 17.703 -39.224 -53.795 1.00 67.38 390 MET A N 1
ATOM 3073 C CA . MET A 1 390 ? 18.514 -40.087 -54.661 1.00 67.38 390 MET A CA 1
ATOM 3074 C C . MET A 1 390 ? 18.237 -41.583 -54.426 1.00 67.38 390 MET A C 1
ATOM 3076 O O . MET A 1 390 ? 18.228 -42.362 -55.378 1.00 67.38 390 MET A O 1
ATOM 3080 N N . LYS A 1 391 ? 17.964 -41.998 -53.181 1.00 65.12 391 LYS A N 1
ATOM 3081 C CA . LYS A 1 391 ? 17.550 -43.378 -52.880 1.00 65.12 391 LYS A CA 1
ATOM 3082 C C . LYS A 1 391 ? 16.142 -43.670 -53.388 1.00 65.12 391 LYS A C 1
ATOM 3084 O O . LYS A 1 391 ? 15.939 -44.737 -53.959 1.00 65.12 391 LYS A O 1
ATOM 3089 N N . ILE A 1 392 ? 15.198 -42.744 -53.221 1.00 65.19 392 ILE A N 1
ATOM 3090 C CA . ILE A 1 392 ? 13.806 -42.911 -53.671 1.00 65.19 392 ILE A CA 1
ATOM 3091 C C . ILE A 1 392 ? 13.764 -43.106 -55.194 1.00 65.19 392 ILE A C 1
ATOM 3093 O O . ILE A 1 392 ? 13.293 -44.146 -55.653 1.00 65.19 392 ILE A O 1
ATOM 3097 N N . TYR A 1 393 ? 14.385 -42.208 -55.966 1.00 65.62 393 TYR A N 1
ATOM 3098 C CA . TYR A 1 393 ? 14.419 -42.300 -57.432 1.00 65.62 393 TYR A CA 1
ATOM 3099 C C . TYR A 1 393 ? 15.113 -43.572 -57.947 1.00 65.62 393 TYR A C 1
ATOM 3101 O O . TYR A 1 393 ? 14.665 -44.178 -58.918 1.00 65.62 393 TYR A O 1
ATOM 3109 N N . HIS A 1 394 ? 16.180 -44.035 -57.283 1.00 62.00 394 HIS A N 1
ATOM 3110 C CA . HIS A 1 394 ? 16.818 -45.309 -57.639 1.00 62.00 394 HIS A CA 1
ATOM 3111 C C . HIS A 1 394 ? 15.943 -46.535 -57.347 1.00 62.00 394 HIS A C 1
ATOM 3113 O O . HIS A 1 394 ? 16.114 -47.579 -57.983 1.00 62.00 394 HIS A O 1
ATOM 3119 N N . THR A 1 395 ? 15.037 -46.433 -56.375 1.00 59.19 395 THR A N 1
ATOM 3120 C CA . THR A 1 395 ? 14.124 -47.518 -56.009 1.00 59.19 395 THR A CA 1
ATOM 3121 C C . THR A 1 395 ? 12.933 -47.557 -56.965 1.00 59.19 395 THR A C 1
ATOM 3123 O O . THR A 1 395 ? 12.573 -48.637 -57.429 1.00 59.19 395 THR A O 1
ATOM 3126 N N . GLU A 1 396 ? 12.387 -46.402 -57.352 1.00 61.34 396 GLU A N 1
ATOM 3127 C CA . GLU A 1 396 ? 11.329 -46.298 -58.368 1.00 61.34 396 GLU A CA 1
ATOM 3128 C C . GLU A 1 396 ? 11.792 -46.827 -59.734 1.00 61.34 396 GLU A C 1
ATOM 3130 O O . GLU A 1 396 ? 11.148 -47.725 -60.270 1.00 61.34 396 GLU A O 1
ATOM 3135 N N . ASP A 1 397 ? 12.968 -46.413 -60.228 1.00 59.41 397 ASP A N 1
ATOM 3136 C CA . ASP A 1 397 ? 13.534 -46.888 -61.509 1.00 59.41 397 ASP A CA 1
ATOM 3137 C C . ASP A 1 397 ? 13.814 -48.409 -61.501 1.00 59.41 397 ASP A C 1
ATOM 3139 O O . ASP A 1 397 ? 13.656 -49.105 -62.507 1.00 59.41 397 ASP A O 1
ATOM 3143 N N . ARG A 1 398 ? 14.169 -48.985 -60.341 1.00 58.62 398 ARG A N 1
ATOM 3144 C CA . ARG A 1 398 ? 14.265 -50.449 -60.182 1.00 58.62 398 ARG A CA 1
ATOM 3145 C C . ARG A 1 398 ? 12.902 -51.130 -60.247 1.00 58.62 398 ARG A C 1
ATOM 3147 O O . ARG A 1 398 ? 12.795 -52.197 -60.844 1.00 58.62 398 ARG A O 1
ATOM 3154 N N . THR A 1 399 ? 11.885 -50.537 -59.634 1.00 59.72 399 THR A N 1
ATOM 3155 C CA . THR A 1 399 ? 10.531 -51.104 -59.579 1.00 59.72 399 THR A CA 1
ATOM 3156 C C . THR A 1 399 ? 9.861 -51.050 -60.953 1.00 59.72 399 THR A C 1
ATOM 3158 O O . THR A 1 399 ? 9.232 -52.022 -61.363 1.00 59.72 399 THR A O 1
ATOM 3161 N N . GLU A 1 400 ? 10.081 -49.972 -61.709 1.00 61.50 400 GLU A N 1
ATOM 3162 C CA . GLU A 1 400 ? 9.620 -49.808 -63.092 1.00 61.50 400 GLU A CA 1
ATOM 3163 C C . GLU A 1 400 ? 10.303 -50.794 -64.052 1.00 61.50 400 GLU A C 1
ATOM 3165 O O . GLU A 1 400 ? 9.648 -51.417 -64.886 1.00 61.50 400 GLU A O 1
ATOM 3170 N N . LYS A 1 401 ? 11.616 -51.018 -63.900 1.00 63.03 401 LYS A N 1
ATOM 3171 C CA . LYS A 1 401 ? 12.345 -52.033 -64.682 1.00 63.03 401 LYS A CA 1
ATOM 3172 C C . LYS A 1 401 ? 11.879 -53.457 -64.379 1.00 63.03 401 LYS A C 1
ATOM 3174 O O . LYS A 1 401 ? 11.807 -54.270 -65.296 1.00 63.03 401 LYS A O 1
ATOM 3179 N N . ILE A 1 402 ? 11.551 -53.760 -63.121 1.00 61.53 402 ILE A N 1
ATOM 3180 C CA . ILE A 1 402 ? 11.023 -55.072 -62.718 1.00 61.53 402 ILE A CA 1
ATOM 3181 C C . ILE A 1 402 ? 9.583 -55.264 -63.214 1.00 61.53 402 ILE A C 1
ATOM 3183 O O . ILE A 1 402 ? 9.267 -56.343 -63.707 1.00 61.53 402 ILE A O 1
ATOM 3187 N N . SER A 1 403 ? 8.719 -54.242 -63.138 1.00 60.12 403 SER A N 1
ATOM 3188 C CA . SER A 1 403 ? 7.341 -54.354 -63.641 1.00 60.12 403 SER A CA 1
ATOM 3189 C C . SER A 1 403 ? 7.308 -54.548 -65.158 1.00 60.12 403 SER A C 1
ATOM 3191 O O . SER A 1 403 ? 6.525 -55.357 -65.647 1.00 60.12 403 SER A O 1
ATOM 3193 N N . LYS A 1 404 ? 8.222 -53.890 -65.884 1.00 65.31 404 LYS A N 1
ATOM 3194 C CA . LYS A 1 404 ? 8.382 -54.050 -67.331 1.00 65.31 404 LYS A CA 1
ATOM 3195 C C . LYS A 1 404 ? 8.921 -55.432 -67.718 1.00 65.31 404 LYS A C 1
ATOM 3197 O O . LYS A 1 404 ? 8.412 -56.048 -68.644 1.00 65.31 404 LYS A O 1
ATOM 3202 N N . ALA A 1 405 ? 9.887 -55.965 -66.967 1.00 61.22 405 ALA A N 1
ATOM 3203 C CA . ALA A 1 405 ? 10.374 -57.330 -67.177 1.00 61.22 405 ALA A CA 1
ATOM 3204 C C . ALA A 1 405 ? 9.278 -58.385 -66.921 1.00 61.22 405 ALA A C 1
ATOM 3206 O O . ALA A 1 405 ? 9.149 -59.339 -67.679 1.00 61.22 405 ALA A O 1
ATOM 3207 N N . LEU A 1 406 ? 8.442 -58.181 -65.895 1.00 61.31 406 LEU A N 1
ATOM 3208 C CA . LEU A 1 406 ? 7.302 -59.054 -65.594 1.00 61.31 406 LEU A CA 1
ATOM 3209 C C . LEU A 1 406 ? 6.158 -58.931 -66.616 1.00 61.31 406 LEU A C 1
ATOM 3211 O O . LEU A 1 406 ? 5.453 -59.910 -66.838 1.00 61.31 406 LEU A O 1
ATOM 3215 N N . SER A 1 407 ? 5.949 -57.766 -67.244 1.00 60.06 407 SER A N 1
ATOM 3216 C CA . SER A 1 407 ? 4.962 -57.628 -68.327 1.00 60.06 407 SER A CA 1
ATOM 3217 C C . SER A 1 407 ? 5.423 -58.273 -69.635 1.00 60.06 407 SER A C 1
ATOM 3219 O O . SER A 1 407 ? 4.597 -58.804 -70.380 1.00 60.06 407 SER A O 1
ATOM 3221 N N . ASP A 1 408 ? 6.729 -58.255 -69.898 1.00 61.03 408 ASP A N 1
ATOM 3222 C CA . ASP A 1 408 ? 7.314 -58.857 -71.097 1.00 61.03 408 ASP A CA 1
ATOM 3223 C C . ASP A 1 408 ? 7.298 -60.403 -71.013 1.00 61.03 408 ASP A C 1
ATOM 3225 O O . ASP A 1 408 ? 7.025 -61.057 -72.016 1.00 61.03 408 ASP A O 1
ATOM 3229 N N . ASP A 1 409 ? 7.443 -60.996 -69.817 1.00 56.91 409 ASP A N 1
ATOM 3230 C CA . ASP A 1 409 ? 7.306 -62.454 -69.597 1.00 56.91 409 ASP A CA 1
ATOM 3231 C C . ASP A 1 409 ? 5.854 -62.973 -69.718 1.00 56.91 409 ASP A C 1
ATOM 3233 O O . ASP A 1 409 ? 5.639 -64.148 -70.005 1.00 56.91 409 ASP A O 1
ATOM 3237 N N . ILE A 1 410 ? 4.835 -62.123 -69.527 1.00 57.41 410 ILE A N 1
ATOM 3238 C CA . ILE A 1 410 ? 3.408 -62.514 -69.618 1.00 57.41 410 ILE A CA 1
ATOM 3239 C C . ILE A 1 410 ? 2.878 -62.445 -71.064 1.00 57.41 410 ILE A C 1
ATOM 3241 O O . ILE A 1 410 ? 1.830 -63.007 -71.372 1.00 57.41 410 ILE A O 1
ATOM 3245 N N . THR A 1 411 ? 3.591 -61.775 -71.974 1.00 56.28 411 THR A N 1
ATOM 3246 C CA . THR A 1 411 ? 3.171 -61.601 -73.380 1.00 56.28 411 THR A CA 1
ATOM 3247 C C . THR A 1 411 ? 3.935 -62.487 -74.371 1.00 56.28 411 THR A C 1
ATOM 3249 O O . THR A 1 411 ? 3.708 -62.389 -75.577 1.00 56.28 411 THR A O 1
ATOM 3252 N N . GLY A 1 412 ? 4.800 -63.375 -73.871 1.00 54.50 412 GLY A N 1
ATOM 3253 C CA . GLY A 1 412 ? 5.571 -64.343 -74.650 1.00 54.50 412 GLY A CA 1
ATOM 3254 C C . GLY A 1 412 ? 5.089 -65.789 -74.499 1.00 54.50 412 GLY A C 1
ATOM 3255 O O . GLY A 1 412 ? 5.859 -66.626 -74.040 1.00 54.50 412 GLY A O 1
ATOM 3256 N N . GLU A 1 413 ? 3.854 -66.086 -74.914 1.00 40.91 413 GLU A N 1
ATOM 3257 C CA . GLU A 1 413 ? 3.399 -67.433 -75.319 1.00 40.91 413 GLU A CA 1
ATOM 3258 C C . GLU A 1 413 ? 2.630 -67.365 -76.643 1.00 40.91 413 GLU A C 1
ATOM 3260 O O . GLU A 1 413 ? 1.709 -66.521 -76.757 1.00 40.91 413 GLU A O 1
#